Protein AF-A0A2V6NRK5-F1 (afdb_monomer_lite)

Structure (mmCIF, N/CA/C/O backbone):
data_AF-A0A2V6NRK5-F1
#
_entry.id   AF-A0A2V6NRK5-F1
#
loop_
_atom_site.group_PDB
_atom_site.id
_atom_site.type_symbol
_atom_site.label_atom_id
_atom_site.label_alt_id
_atom_site.label_comp_id
_atom_site.label_asym_id
_atom_site.label_entity_id
_atom_site.label_seq_id
_atom_site.pdbx_PDB_ins_code
_atom_site.Cartn_x
_atom_site.Cartn_y
_atom_site.Cartn_z
_atom_site.occupancy
_atom_site.B_iso_or_equiv
_atom_site.auth_seq_id
_atom_site.auth_comp_id
_atom_site.auth_asym_id
_atom_site.auth_atom_id
_atom_site.pdbx_PDB_model_num
ATOM 1 N N . MET A 1 1 ? 43.661 -23.996 -42.178 1.00 31.23 1 MET A N 1
ATOM 2 C CA . MET A 1 1 ? 44.218 -25.185 -42.862 1.00 31.23 1 MET A CA 1
ATOM 3 C C . MET A 1 1 ? 45.311 -25.772 -41.985 1.00 31.23 1 MET A C 1
ATOM 5 O O . MET A 1 1 ? 46.039 -24.956 -41.432 1.00 31.23 1 MET A O 1
ATOM 9 N N . PRO A 1 2 ? 45.506 -27.101 -41.927 1.00 57.94 2 PRO A N 1
ATOM 10 C CA . PRO A 1 2 ? 44.581 -28.230 -42.164 1.00 57.94 2 PRO A CA 1
ATOM 11 C C . PRO A 1 2 ? 44.465 -29.109 -40.881 1.00 57.94 2 PRO A C 1
ATOM 13 O O . PRO A 1 2 ? 45.138 -28.826 -39.904 1.00 57.94 2 PRO A O 1
ATOM 16 N N . GLY A 1 3 ? 43.653 -30.158 -40.720 1.00 27.33 3 GLY A N 1
ATOM 17 C CA . GLY A 1 3 ? 42.686 -30.913 -41.528 1.00 27.33 3 GLY A CA 1
ATOM 18 C C . GLY A 1 3 ? 41.887 -31.821 -40.554 1.00 27.33 3 GLY A C 1
ATOM 19 O O . GLY A 1 3 ? 42.391 -32.183 -39.500 1.00 27.33 3 GLY A O 1
ATOM 20 N N . SER A 1 4 ? 40.568 -31.974 -40.711 1.00 32.38 4 SER A N 1
ATOM 21 C CA . SER A 1 4 ? 39.903 -33.102 -41.397 1.00 32.38 4 SER A CA 1
ATOM 22 C C . SER A 1 4 ? 40.111 -34.483 -40.744 1.00 32.38 4 SER A C 1
ATOM 24 O O . SER A 1 4 ? 41.205 -35.017 -40.853 1.00 32.38 4 SER A O 1
ATOM 26 N N . ILE A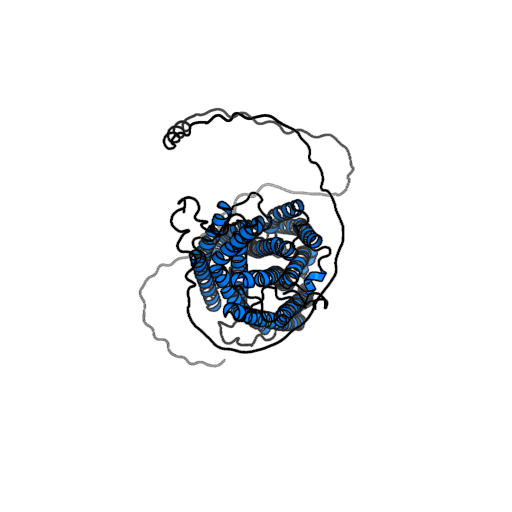 1 5 ? 39.039 -35.086 -40.188 1.00 33.41 5 ILE A N 1
ATOM 27 C CA . ILE A 1 5 ? 38.450 -36.402 -40.568 1.00 33.41 5 ILE A CA 1
ATOM 28 C C . ILE A 1 5 ? 37.188 -36.701 -39.699 1.00 33.41 5 ILE A C 1
ATOM 30 O O . ILE A 1 5 ? 37.197 -36.565 -38.481 1.00 33.41 5 ILE A O 1
ATOM 34 N N . LYS A 1 6 ? 36.084 -37.064 -40.374 1.00 31.11 6 LYS A N 1
ATOM 35 C CA . LYS A 1 6 ? 34.734 -37.518 -39.915 1.00 31.11 6 LYS A CA 1
ATOM 36 C C . LYS A 1 6 ? 34.751 -39.029 -39.548 1.00 31.11 6 LYS A C 1
ATOM 38 O O . LYS A 1 6 ? 35.717 -39.660 -39.970 1.00 31.11 6 LYS A O 1
ATOM 43 N N . PRO A 1 7 ? 33.742 -39.680 -38.893 1.00 42.72 7 PRO A N 1
ATOM 44 C CA . PRO A 1 7 ? 32.304 -39.756 -39.282 1.00 42.72 7 PRO A CA 1
ATOM 45 C C . PRO A 1 7 ? 31.340 -39.858 -38.054 1.00 42.72 7 PRO A C 1
ATOM 47 O O . PRO A 1 7 ? 31.789 -39.681 -36.938 1.00 42.72 7 PRO A O 1
ATOM 50 N N . ARG A 1 8 ? 30.009 -40.057 -38.071 1.00 26.98 8 ARG A N 1
ATOM 51 C CA . ARG A 1 8 ? 29.086 -40.907 -38.849 1.00 26.98 8 ARG A CA 1
ATOM 52 C C . ARG A 1 8 ? 27.652 -40.508 -38.410 1.00 26.98 8 ARG A C 1
ATOM 54 O O . ARG A 1 8 ? 27.391 -40.476 -37.215 1.00 26.98 8 ARG A O 1
ATOM 61 N N . VAL A 1 9 ? 26.724 -40.234 -39.332 1.00 28.19 9 VAL A N 1
ATOM 62 C CA . VAL A 1 9 ? 25.272 -40.184 -39.042 1.00 28.19 9 VAL A CA 1
ATOM 63 C C . VAL A 1 9 ? 24.589 -41.138 -40.013 1.00 28.19 9 VAL A C 1
ATOM 65 O O . VAL A 1 9 ? 24.816 -41.057 -41.223 1.00 28.19 9 VAL A O 1
ATOM 68 N N . SER A 1 10 ? 23.823 -42.083 -39.471 1.00 30.00 10 SER A N 1
ATOM 69 C CA . SER A 1 10 ? 23.062 -43.079 -40.216 1.00 30.00 10 SER A CA 1
ATOM 70 C C . SER A 1 10 ? 21.798 -42.476 -40.832 1.00 30.00 10 SER A C 1
ATOM 72 O O . SER A 1 10 ? 21.128 -41.617 -40.262 1.00 30.00 10 SER A O 1
ATOM 74 N N . ARG A 1 11 ? 21.505 -42.957 -42.041 1.00 27.41 11 ARG A N 1
ATOM 75 C CA . ARG A 1 11 ? 20.274 -42.760 -42.808 1.00 27.41 11 ARG A CA 1
ATOM 76 C C . ARG A 1 11 ? 19.191 -43.733 -42.336 1.00 27.41 11 ARG A C 1
ATOM 78 O O . ARG A 1 11 ? 19.517 -44.888 -42.089 1.00 27.41 11 ARG A O 1
ATOM 85 N N . ALA A 1 12 ? 17.937 -43.290 -42.386 1.00 26.20 12 ALA A N 1
ATOM 86 C CA . ALA A 1 12 ? 16.771 -44.026 -42.908 1.00 26.20 12 ALA A CA 1
ATOM 87 C C . ALA A 1 12 ? 15.581 -43.037 -42.938 1.00 26.20 12 ALA A C 1
ATOM 89 O O . ALA A 1 12 ? 15.106 -42.617 -41.891 1.00 26.20 12 ALA A O 1
ATOM 90 N N . SER A 1 13 ? 15.331 -42.358 -44.068 1.00 28.84 13 SER A N 1
ATOM 91 C CA . SER A 1 13 ? 14.391 -42.735 -45.157 1.00 28.84 13 SER A CA 1
ATOM 92 C C . SER A 1 13 ? 12.924 -42.456 -44.785 1.00 28.84 13 SER A C 1
ATOM 94 O O . SER A 1 13 ? 12.374 -43.114 -43.915 1.00 28.84 13 SER A O 1
ATOM 96 N N . GLN A 1 14 ? 12.336 -41.353 -45.263 1.00 28.12 14 GLN A N 1
ATOM 97 C CA . GLN A 1 14 ? 11.731 -41.147 -46.600 1.00 28.12 14 GLN A CA 1
ATOM 98 C C . GLN A 1 14 ? 10.305 -41.705 -46.719 1.00 28.12 14 GLN A C 1
ATOM 100 O O . GLN A 1 14 ? 10.118 -42.912 -46.702 1.00 28.12 14 GLN A O 1
ATOM 105 N N . LEU A 1 15 ? 9.352 -40.801 -46.972 1.00 26.12 15 LEU A N 1
ATOM 106 C CA . LEU A 1 15 ? 8.213 -40.942 -47.895 1.00 26.12 15 LEU A CA 1
ATOM 107 C C . LEU A 1 15 ? 7.764 -39.503 -48.252 1.00 26.12 15 LEU A C 1
ATOM 109 O O . LEU A 1 15 ? 7.456 -38.729 -47.354 1.00 26.12 15 LEU A O 1
ATOM 113 N N . ILE A 1 16 ? 8.142 -38.989 -49.435 1.00 29.14 16 ILE A N 1
ATOM 114 C CA . ILE A 1 16 ? 7.292 -38.773 -50.637 1.00 29.14 16 ILE A CA 1
ATOM 115 C C . ILE A 1 16 ? 6.112 -37.811 -50.339 1.00 29.14 16 ILE A C 1
ATOM 117 O O . ILE A 1 16 ? 5.325 -38.078 -49.451 1.00 29.14 16 ILE A O 1
ATOM 121 N N . GLY A 1 17 ? 5.897 -36.682 -51.024 1.00 25.00 17 GLY A N 1
ATOM 122 C CA . GLY A 1 17 ? 6.312 -36.309 -52.371 1.00 25.00 17 GLY A CA 1
ATOM 123 C C . GLY A 1 17 ? 6.148 -34.815 -52.697 1.00 25.00 17 GLY A C 1
ATOM 124 O O . GLY A 1 17 ? 5.725 -33.993 -51.891 1.00 25.00 17 GLY A O 1
ATOM 125 N N . ARG A 1 18 ? 6.601 -34.510 -53.913 1.00 27.39 18 ARG A N 1
ATOM 126 C CA . ARG A 1 18 ? 6.874 -33.211 -54.538 1.00 27.39 18 ARG A CA 1
ATOM 127 C C . ARG A 1 18 ? 5.608 -32.403 -54.852 1.00 27.39 18 ARG A C 1
ATOM 129 O O . ARG A 1 18 ? 4.623 -32.990 -55.276 1.00 27.39 18 ARG A O 1
ATOM 136 N N . CYS A 1 19 ? 5.726 -31.072 -54.868 1.00 23.52 19 CYS A N 1
ATOM 137 C CA . CYS A 1 19 ? 5.477 -30.304 -56.096 1.00 23.52 19 CYS A CA 1
ATOM 138 C C . CYS A 1 19 ? 6.089 -28.893 -56.033 1.00 23.52 19 CYS A C 1
ATOM 140 O O . CYS A 1 19 ? 6.053 -28.201 -55.022 1.00 23.52 19 CYS A O 1
ATOM 142 N N . SER A 1 20 ? 6.702 -28.522 -57.146 1.00 28.88 20 SER A N 1
ATOM 143 C CA . SER A 1 20 ? 7.526 -27.352 -57.439 1.00 28.88 20 SER A CA 1
ATOM 144 C C . SER A 1 20 ? 6.731 -26.237 -58.131 1.00 28.88 20 SER A C 1
ATOM 146 O O . SER A 1 20 ? 5.994 -26.556 -59.056 1.00 28.88 20 SER A O 1
ATOM 148 N N . LEU A 1 21 ? 6.941 -24.967 -57.746 1.00 29.22 21 LEU A N 1
ATOM 149 C CA . LEU A 1 21 ? 7.318 -23.784 -58.568 1.00 29.22 21 LEU A CA 1
ATOM 150 C C . LEU A 1 21 ? 6.922 -22.438 -57.890 1.00 29.22 21 LEU A C 1
ATOM 152 O O . LEU A 1 21 ? 6.084 -22.436 -56.991 1.00 29.22 21 LEU A O 1
ATOM 156 N N . PRO A 1 22 ? 7.570 -21.304 -58.251 1.00 37.50 22 PRO A N 1
ATOM 157 C CA . PRO A 1 22 ? 7.859 -20.201 -57.335 1.00 37.50 22 PRO A CA 1
ATOM 158 C C . PRO A 1 22 ? 7.176 -18.853 -57.662 1.00 37.50 22 PRO A C 1
ATOM 160 O O . PRO A 1 22 ? 6.775 -18.580 -58.786 1.00 37.50 22 PRO A O 1
ATOM 163 N N . CYS A 1 23 ? 7.171 -17.976 -56.651 1.00 28.81 23 CYS A N 1
ATOM 164 C CA . CYS A 1 23 ? 7.495 -16.543 -56.719 1.00 28.81 23 CYS A CA 1
ATOM 165 C C . CYS A 1 23 ? 6.927 -15.711 -57.893 1.00 28.81 23 CYS A C 1
ATOM 167 O O . CYS A 1 23 ? 7.626 -15.448 -58.863 1.00 28.81 23 CYS A O 1
ATOM 169 N N . ALA A 1 24 ? 5.709 -15.185 -57.737 1.00 27.73 24 ALA A N 1
ATOM 170 C CA . ALA A 1 24 ? 5.276 -13.897 -58.295 1.00 27.73 24 ALA A CA 1
ATOM 171 C C . ALA A 1 24 ? 3.853 -13.600 -57.805 1.00 27.73 24 ALA A C 1
ATOM 173 O O . ALA A 1 24 ? 2.936 -14.227 -58.299 1.00 27.73 24 ALA A O 1
ATOM 174 N N . ILE A 1 25 ? 3.675 -12.692 -56.836 1.00 30.86 25 ILE A N 1
ATOM 175 C CA . ILE A 1 25 ? 2.478 -11.852 -56.579 1.00 30.86 25 ILE A CA 1
ATOM 176 C C . ILE A 1 25 ? 2.840 -10.982 -55.364 1.00 30.86 25 ILE A C 1
ATOM 178 O O . ILE A 1 25 ? 2.581 -11.352 -54.230 1.00 30.86 25 ILE A O 1
ATOM 182 N N . TRP A 1 26 ? 3.519 -9.850 -55.591 1.00 27.77 26 TRP A N 1
ATOM 183 C CA . TRP A 1 26 ? 3.317 -8.611 -54.810 1.00 27.77 26 TRP A CA 1
ATOM 184 C C . TRP A 1 26 ? 4.058 -7.408 -55.419 1.00 27.77 26 TRP A C 1
ATOM 186 O O . TRP A 1 26 ? 4.775 -6.660 -54.757 1.00 27.77 26 TRP A O 1
ATOM 196 N N . ARG A 1 27 ? 3.915 -7.210 -56.735 1.00 30.72 27 ARG A N 1
ATOM 197 C CA . ARG A 1 27 ? 4.447 -6.018 -57.412 1.00 30.72 27 ARG A CA 1
ATOM 198 C C . ARG A 1 27 ? 3.562 -5.588 -58.578 1.00 30.72 27 ARG A C 1
ATOM 200 O O . ARG A 1 27 ? 3.999 -5.565 -59.718 1.00 30.72 27 ARG A O 1
ATOM 207 N N . GLN A 1 28 ? 2.300 -5.248 -58.304 1.00 28.28 28 GLN A N 1
ATOM 208 C CA . GLN A 1 28 ? 1.442 -4.624 -59.320 1.00 28.28 28 GLN A CA 1
ATOM 209 C C . GLN A 1 28 ? 0.230 -3.889 -58.725 1.00 28.28 28 GLN A C 1
ATOM 211 O O . GLN A 1 28 ? -0.918 -4.268 -58.924 1.00 28.28 28 GLN A O 1
ATOM 216 N N . ARG A 1 29 ? 0.466 -2.790 -57.998 1.00 30.67 29 ARG A N 1
ATOM 217 C CA . ARG A 1 29 ? -0.578 -1.771 -57.777 1.00 30.67 29 ARG A CA 1
ATOM 218 C C . ARG A 1 29 ? 0.014 -0.400 -57.443 1.00 30.67 29 ARG A C 1
ATOM 220 O O . ARG A 1 29 ? -0.170 0.098 -56.347 1.00 30.67 29 ARG A O 1
ATOM 227 N N . ASN A 1 30 ? 0.784 0.173 -58.371 1.00 31.39 30 ASN A N 1
ATOM 228 C CA . ASN A 1 30 ? 1.004 1.628 -58.461 1.00 31.39 30 ASN A CA 1
ATOM 229 C C . ASN A 1 30 ? 1.803 1.991 -59.722 1.00 31.39 30 ASN A C 1
ATOM 231 O O . ASN A 1 30 ? 2.984 2.311 -59.668 1.00 31.39 30 ASN A O 1
ATOM 235 N N . ARG A 1 31 ? 1.147 1.929 -60.884 1.00 27.27 31 ARG A N 1
ATOM 236 C CA . ARG A 1 31 ? 1.554 2.648 -62.102 1.00 27.27 31 ARG A CA 1
ATOM 237 C C . ARG A 1 31 ? 0.317 2.881 -62.959 1.00 27.27 31 ARG A C 1
ATOM 239 O O . ARG A 1 31 ? -0.084 1.988 -63.693 1.00 27.27 31 ARG A O 1
ATOM 246 N N . ARG A 1 32 ? -0.287 4.062 -62.826 1.00 27.70 32 ARG A N 1
ATOM 247 C CA . ARG A 1 32 ? -1.024 4.797 -63.871 1.00 27.70 32 ARG A CA 1
ATOM 248 C C . ARG A 1 32 ? -1.595 6.069 -63.248 1.00 27.70 32 ARG A C 1
ATOM 250 O O . ARG A 1 32 ? -2.672 6.043 -62.666 1.00 27.70 32 ARG A O 1
ATOM 257 N N . ARG A 1 33 ? -0.835 7.156 -63.365 1.00 28.03 33 ARG A N 1
ATOM 258 C CA . ARG A 1 33 ? -1.291 8.494 -63.781 1.00 28.03 33 ARG A CA 1
ATOM 259 C C . ARG A 1 33 ? -0.096 9.435 -63.676 1.00 28.03 33 ARG A C 1
ATOM 261 O O . ARG A 1 33 ? 0.261 9.909 -62.607 1.00 28.03 33 ARG A O 1
ATOM 268 N N . GLN A 1 34 ? 0.547 9.629 -64.815 1.00 27.27 34 GLN A N 1
ATOM 269 C CA . GLN A 1 34 ? 1.487 10.705 -65.074 1.00 27.27 34 GLN A CA 1
ATOM 270 C C . GLN A 1 34 ? 1.028 11.368 -66.380 1.00 27.27 34 GLN A C 1
ATOM 272 O O . GLN A 1 34 ? 0.428 10.674 -67.203 1.00 27.27 34 GLN A O 1
ATOM 277 N N . ILE A 1 35 ? 1.405 12.645 -66.552 1.00 30.22 35 ILE A N 1
ATOM 278 C CA . ILE A 1 35 ? 1.297 13.505 -67.755 1.00 30.22 35 ILE A CA 1
ATOM 279 C C . ILE A 1 35 ? -0.028 14.299 -67.765 1.00 30.22 35 ILE A C 1
ATOM 281 O O . ILE A 1 35 ? -1.088 13.692 -67.717 1.00 30.22 35 ILE A O 1
ATOM 285 N N . GLN A 1 36 ? -0.088 15.636 -67.691 1.00 26.33 36 GLN A N 1
ATOM 286 C CA . GLN A 1 36 ? 0.641 16.791 -68.280 1.00 26.33 36 GLN A CA 1
ATOM 287 C C . GLN A 1 36 ? 0.691 17.945 -67.226 1.00 26.33 36 GLN A C 1
ATOM 289 O O . GLN A 1 36 ? -0.117 17.918 -66.309 1.00 26.33 36 GLN A O 1
ATOM 294 N N . SER A 1 37 ? 1.508 19.011 -67.220 1.00 27.36 37 SER A N 1
ATOM 295 C CA . SER A 1 37 ? 2.529 19.595 -68.109 1.00 27.36 37 SER A CA 1
ATOM 296 C C . SER A 1 37 ? 3.209 20.805 -67.408 1.00 27.36 37 SER A C 1
ATOM 298 O O . SER A 1 37 ? 2.512 21.597 -66.790 1.00 27.36 37 SER A O 1
ATOM 300 N N . LYS A 1 38 ? 4.538 20.945 -67.587 1.00 29.36 38 LYS A N 1
ATOM 301 C CA . LYS A 1 38 ? 5.376 22.170 -67.775 1.00 29.36 38 LYS A CA 1
ATOM 302 C C . LYS A 1 38 ? 5.344 23.373 -66.773 1.00 29.36 38 LYS A C 1
ATOM 304 O O . LYS A 1 38 ? 4.401 24.145 -66.777 1.00 29.36 38 LYS A O 1
ATOM 309 N N . LEU A 1 39 ? 6.454 23.512 -66.007 1.00 28.89 39 LEU A N 1
ATOM 310 C CA . LEU A 1 39 ? 7.398 24.657 -65.744 1.00 28.89 39 LEU A CA 1
ATOM 311 C C . LEU A 1 39 ? 6.973 26.154 -65.952 1.00 28.89 39 LEU A C 1
ATOM 313 O O . LEU A 1 39 ? 6.170 26.399 -66.843 1.00 28.89 39 LEU A O 1
ATOM 317 N N . PRO A 1 40 ? 7.720 27.183 -65.436 1.00 48.12 40 PRO A N 1
ATOM 318 C CA . PRO A 1 40 ? 8.401 27.393 -64.124 1.00 48.12 40 PRO A CA 1
ATOM 319 C C . PRO A 1 40 ? 8.473 28.894 -63.634 1.00 48.12 40 PRO A C 1
ATOM 321 O O . PRO A 1 40 ? 7.930 29.775 -64.286 1.00 48.12 40 PRO A O 1
ATOM 324 N N . LEU A 1 41 ? 9.264 29.173 -62.564 1.00 30.02 41 LEU A N 1
ATOM 325 C CA . LEU A 1 41 ? 9.828 30.489 -62.107 1.00 30.02 41 LEU A CA 1
ATOM 326 C C . LEU A 1 41 ? 8.813 31.471 -61.445 1.00 30.02 41 LEU A C 1
ATOM 328 O O . LEU A 1 41 ? 7.648 31.458 -61.790 1.00 30.02 41 LEU A O 1
ATOM 332 N N . GLN A 1 42 ? 9.094 32.374 -60.488 1.00 26.72 42 GLN A N 1
ATOM 333 C CA . GLN A 1 42 ? 10.278 32.857 -59.763 1.00 26.72 42 GLN A CA 1
ATOM 334 C C . GLN A 1 42 ? 9.810 33.756 -58.577 1.00 26.72 42 GLN A C 1
ATOM 336 O O . GLN A 1 42 ? 8.791 34.424 -58.675 1.00 26.72 42 GLN A O 1
ATOM 341 N N . HIS A 1 43 ? 10.642 33.842 -57.530 1.00 28.58 43 HIS A N 1
ATOM 342 C CA . HIS A 1 43 ? 10.943 35.007 -56.664 1.00 28.58 43 HIS A CA 1
ATOM 343 C C . HIS A 1 43 ? 9.952 35.734 -55.707 1.00 28.58 43 HIS A C 1
ATOM 345 O O . HIS A 1 43 ? 8.854 36.140 -56.050 1.00 28.58 43 HIS A O 1
ATOM 351 N N . ARG A 1 44 ? 10.575 36.102 -54.560 1.00 26.55 44 ARG A N 1
ATOM 352 C CA . ARG A 1 44 ? 10.382 37.245 -53.621 1.00 26.55 44 ARG A CA 1
ATOM 353 C C . ARG A 1 44 ? 9.244 37.137 -52.588 1.00 26.55 44 ARG A C 1
ATOM 355 O O . ARG A 1 44 ? 8.085 37.047 -52.936 1.00 26.55 44 ARG A O 1
ATOM 362 N N . ARG A 1 45 ? 9.538 36.971 -51.286 1.00 27.38 45 ARG A N 1
ATOM 363 C CA . ARG A 1 45 ? 10.072 37.909 -50.253 1.00 27.38 45 ARG A CA 1
ATOM 364 C C . ARG A 1 45 ? 9.116 39.057 -49.866 1.00 27.38 45 ARG A C 1
ATOM 366 O O . ARG A 1 45 ? 8.712 39.819 -50.727 1.00 27.38 45 ARG A O 1
ATOM 373 N N . LEU A 1 46 ? 9.013 39.235 -48.534 1.00 27.92 46 LEU A N 1
ATOM 374 C CA . LEU A 1 46 ? 8.570 40.397 -47.723 1.00 27.92 46 LEU A CA 1
ATOM 375 C C . LEU A 1 46 ? 7.088 40.380 -47.303 1.00 27.92 46 LEU A C 1
ATOM 377 O O . LEU A 1 46 ? 6.188 40.366 -48.125 1.00 27.92 46 LEU A O 1
ATOM 381 N N . ARG A 1 47 ? 6.826 40.116 -46.012 1.00 27.75 47 ARG A N 1
ATOM 382 C CA . ARG A 1 47 ? 6.649 41.095 -44.907 1.00 27.75 47 ARG A CA 1
ATOM 383 C C . ARG A 1 47 ? 5.415 41.982 -45.107 1.00 27.75 47 ARG A C 1
ATOM 385 O O . ARG A 1 47 ? 5.461 42.882 -45.926 1.00 27.75 47 ARG A O 1
ATOM 392 N N . HIS A 1 48 ? 4.392 41.799 -44.270 1.00 28.12 48 HIS A N 1
ATOM 393 C CA . HIS A 1 48 ? 3.953 42.782 -43.266 1.00 28.12 48 HIS A CA 1
ATOM 394 C C . HIS A 1 48 ? 2.612 42.365 -42.641 1.00 28.12 48 HIS A C 1
ATOM 396 O O . HIS A 1 48 ? 1.612 42.191 -43.324 1.00 28.12 48 HIS A O 1
ATOM 402 N N . HIS A 1 49 ? 2.593 42.255 -41.312 1.00 32.19 49 HIS A N 1
ATOM 403 C CA . HIS A 1 49 ? 1.389 42.515 -40.517 1.00 32.19 49 HIS A CA 1
ATOM 404 C C . HIS A 1 49 ? 1.162 44.036 -40.477 1.00 32.19 49 HIS A C 1
ATOM 406 O O . HIS A 1 49 ? 2.149 44.780 -40.446 1.00 32.19 49 HIS A O 1
ATOM 412 N N . PRO A 1 50 ? -0.099 44.503 -40.393 1.00 39.12 50 PRO A N 1
ATOM 413 C CA . PRO A 1 50 ? -0.554 44.978 -39.082 1.00 39.12 50 PRO A CA 1
ATOM 414 C C . PRO A 1 50 ? -2.045 44.730 -38.746 1.00 39.12 50 PRO A C 1
ATOM 416 O O . PRO A 1 50 ? -2.945 44.904 -39.551 1.00 39.12 50 PRO A O 1
ATOM 419 N N . ARG A 1 51 ? -2.246 44.324 -37.485 1.00 28.67 51 ARG A N 1
ATOM 420 C CA . ARG A 1 51 ? -3.209 44.785 -36.458 1.00 28.67 51 ARG A CA 1
ATOM 421 C C . ARG A 1 51 ? -4.613 45.340 -36.810 1.00 28.67 51 ARG A C 1
ATOM 423 O O . ARG A 1 51 ? -4.719 46.393 -37.418 1.00 28.67 51 ARG A O 1
ATOM 430 N N . ARG A 1 52 ? -5.571 44.804 -36.012 1.00 29.08 52 ARG A N 1
ATOM 431 C CA . ARG A 1 52 ? -6.778 45.420 -35.377 1.00 29.08 52 ARG A CA 1
ATOM 432 C C . ARG A 1 52 ? -7.967 45.618 -36.346 1.00 29.08 52 ARG A C 1
ATOM 434 O O . ARG A 1 52 ? -7.770 46.145 -37.418 1.00 29.08 52 ARG A O 1
ATOM 441 N N . GLN A 1 53 ? -9.213 45.201 -36.076 1.00 27.95 53 GLN A N 1
ATOM 442 C CA . GLN A 1 53 ? -10.072 45.539 -34.933 1.00 27.95 53 GLN A CA 1
ATOM 443 C C . GLN A 1 53 ? -11.384 44.696 -34.904 1.00 27.95 53 GLN A C 1
ATOM 445 O O . GLN A 1 53 ? -11.809 44.142 -35.908 1.00 27.95 53 GLN A O 1
ATOM 450 N N . PHE A 1 54 ? -11.992 44.649 -33.715 1.00 30.42 54 PHE A N 1
ATOM 451 C CA . PHE A 1 54 ? -13.304 44.157 -33.257 1.00 30.42 54 PHE A CA 1
ATOM 452 C C . PHE A 1 54 ? -14.490 43.998 -34.240 1.00 30.42 54 PHE A C 1
ATOM 454 O O . PHE A 1 54 ? -14.832 44.943 -34.935 1.00 30.42 54 PHE A O 1
ATOM 461 N N . HIS A 1 55 ? -15.252 42.895 -34.098 1.00 32.97 55 HIS A N 1
ATOM 462 C CA . HIS A 1 55 ? -16.722 42.901 -33.921 1.00 32.97 55 HIS A CA 1
ATOM 463 C C . HIS A 1 55 ? -17.251 41.569 -33.320 1.00 32.97 55 HIS A C 1
ATOM 465 O O . HIS A 1 55 ? -16.562 40.556 -33.286 1.00 32.97 55 HIS A O 1
ATOM 471 N N . ARG A 1 56 ? -18.456 41.655 -32.744 1.00 31.08 56 ARG A N 1
ATOM 472 C CA . ARG A 1 56 ? -19.161 40.801 -31.756 1.00 31.08 56 ARG A CA 1
ATOM 473 C C . ARG A 1 56 ? -19.647 39.407 -32.253 1.00 31.08 56 ARG A C 1
ATOM 475 O O . ARG A 1 56 ? -19.571 39.135 -33.444 1.00 31.08 56 ARG A O 1
ATOM 482 N N . PRO A 1 57 ? -20.159 38.529 -31.349 1.00 35.81 57 PRO A N 1
ATOM 483 C CA . PRO A 1 57 ? -20.311 37.086 -31.571 1.00 35.81 57 PRO A CA 1
ATOM 484 C C . PRO A 1 57 ? -21.629 36.696 -32.263 1.00 35.81 57 PRO A C 1
ATOM 486 O O . PRO A 1 57 ? -22.684 37.259 -31.972 1.00 35.81 57 PRO A O 1
ATOM 489 N N . LEU A 1 58 ? -21.582 35.669 -33.115 1.00 32.75 58 LEU A N 1
ATOM 490 C CA . LEU A 1 58 ? -22.758 35.034 -33.718 1.00 32.75 58 LEU A CA 1
ATOM 491 C C . LEU A 1 58 ? -23.227 33.835 -32.872 1.00 32.75 58 LEU A C 1
ATOM 493 O O . LEU A 1 58 ? -22.438 32.967 -32.501 1.00 32.75 58 LEU A O 1
ATOM 497 N N . ARG A 1 59 ? -24.530 33.817 -32.563 1.00 34.22 59 ARG A N 1
ATOM 498 C CA . ARG A 1 59 ? -25.273 32.713 -31.928 1.00 34.22 59 ARG A CA 1
ATOM 499 C C . ARG A 1 59 ? -25.348 31.480 -32.853 1.00 34.22 59 ARG A C 1
ATOM 501 O O . ARG A 1 59 ? -25.367 31.656 -34.070 1.00 34.22 59 ARG A O 1
ATOM 508 N N . PRO A 1 60 ? -25.467 30.254 -32.307 1.00 40.19 60 PRO A N 1
ATOM 509 C CA . PRO A 1 60 ? -25.645 29.041 -33.104 1.00 40.19 60 PRO A CA 1
ATOM 510 C C . PRO A 1 60 ? -27.101 28.883 -33.598 1.00 40.19 60 PRO A C 1
ATOM 512 O O . PRO A 1 60 ? -28.024 29.349 -32.922 1.00 40.19 60 PRO A O 1
ATOM 515 N N . PRO A 1 61 ? -27.340 28.211 -34.742 1.00 38.16 61 PRO A N 1
ATOM 516 C CA . PRO A 1 61 ? -28.686 27.954 -35.248 1.00 38.16 61 PRO A CA 1
ATOM 517 C C . PRO A 1 61 ? -29.356 26.746 -34.566 1.00 38.16 61 PRO A C 1
ATOM 519 O O . PRO A 1 61 ? -28.708 25.768 -34.193 1.00 38.16 61 PRO A O 1
ATOM 522 N N . ALA A 1 62 ? -30.681 26.837 -34.421 1.00 33.56 62 ALA A N 1
ATOM 523 C CA . ALA A 1 62 ? -31.582 25.819 -33.877 1.00 33.56 62 ALA A CA 1
ATOM 524 C C . ALA A 1 62 ? -31.863 24.667 -34.880 1.00 33.56 62 ALA A C 1
ATOM 526 O O . ALA A 1 62 ? -31.680 24.852 -36.085 1.00 33.56 62 ALA A O 1
ATOM 527 N N . PRO A 1 63 ? -32.306 23.478 -34.414 1.00 39.88 63 PRO A N 1
ATOM 528 C CA . PRO A 1 63 ? -32.282 22.248 -35.205 1.00 39.88 63 PRO A CA 1
ATOM 529 C C . PRO A 1 63 ? -33.529 22.024 -36.078 1.00 39.88 63 PRO A C 1
ATOM 531 O O . PRO A 1 63 ? -34.655 22.371 -35.717 1.00 39.88 63 PRO A O 1
ATOM 534 N N . ALA A 1 64 ? -33.308 21.365 -37.218 1.00 29.42 64 ALA A N 1
ATOM 535 C CA . ALA A 1 64 ? -34.318 20.972 -38.195 1.00 29.42 64 ALA A CA 1
ATOM 536 C C . ALA A 1 64 ? -35.172 19.765 -37.746 1.00 29.42 64 ALA A C 1
ATOM 538 O O . ALA A 1 64 ? -34.689 18.814 -37.128 1.00 29.42 64 ALA A O 1
ATOM 539 N N . ARG A 1 65 ? -36.460 19.822 -38.110 1.00 29.08 65 ARG A N 1
ATOM 540 C CA . ARG A 1 65 ? -37.527 18.834 -37.874 1.00 29.08 65 ARG A CA 1
ATOM 541 C C . ARG A 1 65 ? -37.240 17.477 -38.545 1.00 29.08 65 ARG A C 1
ATOM 543 O O . ARG A 1 65 ? -36.872 17.434 -39.714 1.00 29.08 65 ARG A O 1
ATOM 550 N N . ARG A 1 66 ? -37.510 16.369 -37.838 1.00 29.27 66 ARG A N 1
ATOM 551 C CA . ARG A 1 66 ? -37.631 15.000 -38.393 1.00 29.27 66 ARG A CA 1
ATOM 552 C C . ARG A 1 66 ? -39.112 14.607 -38.555 1.00 29.27 66 ARG A C 1
ATOM 554 O O . ARG A 1 66 ? -39.903 14.997 -37.697 1.00 29.27 66 ARG A O 1
ATOM 561 N N . PRO A 1 67 ? -39.491 13.810 -39.575 1.00 40.09 67 PRO A N 1
ATOM 562 C CA . PRO A 1 67 ? -40.844 13.277 -39.712 1.00 40.09 67 PRO A CA 1
ATOM 563 C C . PRO A 1 67 ? -41.036 11.892 -39.050 1.00 40.09 67 PRO A C 1
ATOM 565 O O . PRO A 1 67 ? -40.086 11.157 -38.785 1.00 40.09 67 PRO A O 1
ATOM 568 N N . ASN A 1 68 ? -42.313 11.592 -38.791 1.00 32.19 68 ASN A N 1
ATOM 569 C CA . ASN A 1 68 ? -42.933 10.474 -38.061 1.00 32.19 68 ASN A CA 1
ATOM 570 C C . ASN A 1 68 ? -42.626 9.040 -38.541 1.00 32.19 68 ASN A C 1
ATOM 572 O O . ASN A 1 68 ? -42.637 8.804 -39.747 1.00 32.19 68 ASN A O 1
ATOM 576 N N . ARG A 1 69 ? -42.584 8.069 -37.593 1.00 29.31 69 ARG A N 1
ATOM 577 C CA . ARG A 1 69 ? -43.254 6.729 -37.633 1.00 29.31 69 ARG A CA 1
ATOM 578 C C . ARG A 1 69 ? -43.021 5.898 -36.332 1.00 29.31 69 ARG A C 1
ATOM 580 O O . ARG A 1 69 ? -42.174 6.298 -35.542 1.00 29.31 69 ARG A O 1
ATOM 587 N N . PRO A 1 70 ? -43.791 4.823 -36.023 1.00 36.78 70 PRO A N 1
ATOM 588 C CA . PRO A 1 70 ? -44.961 4.878 -35.141 1.00 36.78 70 PRO A CA 1
ATOM 589 C C . PRO A 1 70 ? -44.871 4.033 -33.847 1.00 36.78 70 PRO A C 1
ATOM 591 O O . PRO A 1 70 ? -44.003 3.183 -33.657 1.00 36.78 70 PRO A O 1
ATOM 594 N N . GLN A 1 71 ? -45.843 4.278 -32.964 1.00 36.47 71 GLN A N 1
ATOM 595 C CA . GLN A 1 71 ? -46.091 3.626 -31.678 1.00 36.47 71 GLN A CA 1
ATOM 596 C C . GLN A 1 71 ? -46.477 2.142 -31.816 1.00 36.47 71 GLN A C 1
ATOM 598 O O . GLN A 1 71 ? -47.542 1.818 -32.326 1.00 36.47 71 GLN A O 1
ATOM 603 N N . SER A 1 72 ? -45.673 1.237 -31.260 1.00 33.41 72 SER A N 1
ATOM 604 C CA . SER A 1 72 ? -46.142 -0.031 -30.677 1.00 33.41 72 SER A CA 1
ATOM 605 C C . SER A 1 72 ? -45.009 -0.637 -29.842 1.00 33.41 72 SER A C 1
ATOM 607 O O . SER A 1 72 ? -43.950 -0.929 -30.381 1.00 33.41 72 SER A O 1
ATOM 609 N N . LYS A 1 73 ? -45.205 -0.722 -28.512 1.00 35.69 73 LYS A N 1
ATOM 610 C CA . LYS A 1 73 ? -44.495 -1.577 -27.513 1.00 35.69 73 LYS A CA 1
ATOM 611 C C . LYS A 1 73 ? -44.639 -1.082 -26.063 1.00 35.69 73 LYS A C 1
ATOM 613 O O . LYS A 1 73 ? -44.361 -1.833 -25.138 1.00 35.69 73 LYS A O 1
ATOM 618 N N . ALA A 1 74 ? -45.175 0.118 -25.826 1.00 34.38 74 ALA A N 1
ATOM 619 C CA . ALA A 1 74 ? -45.343 0.666 -24.469 1.00 34.38 74 ALA A CA 1
ATOM 620 C C . ALA A 1 74 ? -46.621 0.215 -23.717 1.00 34.38 74 ALA A C 1
ATOM 622 O O . ALA A 1 74 ? -46.838 0.629 -22.580 1.00 34.38 74 ALA A O 1
ATOM 623 N N . ARG A 1 75 ? -47.474 -0.633 -24.315 1.00 33.66 75 ARG A N 1
ATOM 624 C CA . ARG A 1 75 ? -48.731 -1.103 -23.692 1.00 33.66 75 ARG A CA 1
ATOM 625 C C . ARG A 1 75 ? -48.651 -2.474 -23.007 1.00 33.66 75 ARG A C 1
ATOM 627 O O . ARG A 1 75 ? -49.559 -2.795 -22.254 1.00 33.66 75 ARG A O 1
ATOM 634 N N . LEU A 1 76 ? -47.569 -3.241 -23.187 1.00 33.28 76 LEU A N 1
ATOM 635 C CA . LEU A 1 76 ? -47.434 -4.574 -22.570 1.00 33.28 76 LEU A CA 1
ATOM 636 C C . LEU A 1 76 ? -46.777 -4.557 -21.175 1.00 33.28 76 LEU A C 1
ATOM 638 O O . LEU A 1 76 ? -47.048 -5.428 -20.358 1.00 33.28 76 LEU A O 1
ATOM 642 N N . LEU A 1 77 ? -45.965 -3.541 -20.861 1.00 33.50 77 LEU A N 1
ATOM 643 C CA . LEU A 1 77 ? -45.217 -3.469 -19.592 1.00 33.50 77 LEU A CA 1
ATOM 644 C C . LEU A 1 77 ? -46.025 -2.922 -18.402 1.00 33.50 77 LEU A C 1
ATOM 646 O O . LEU A 1 77 ? -45.609 -3.083 -17.259 1.00 33.50 77 LEU A O 1
ATOM 650 N N . LYS A 1 78 ? -47.198 -2.319 -18.639 1.00 34.75 78 LYS A N 1
ATOM 651 C CA . LYS A 1 78 ? -48.078 -1.809 -17.569 1.00 34.75 78 LYS A CA 1
ATOM 652 C C . LYS A 1 78 ? -49.067 -2.844 -17.020 1.00 34.75 78 LYS A C 1
ATOM 654 O O . LYS A 1 78 ? -49.639 -2.608 -15.965 1.00 34.75 78 LYS A O 1
ATOM 659 N N . ILE A 1 79 ? -49.249 -3.981 -17.696 1.00 37.00 79 ILE A N 1
ATOM 660 C CA . ILE A 1 79 ? -50.228 -5.013 -17.303 1.00 37.00 79 ILE A CA 1
ATOM 661 C C . ILE A 1 79 ? -49.597 -6.086 -16.393 1.00 37.00 79 ILE A C 1
ATOM 663 O O . ILE A 1 79 ? -50.299 -6.738 -15.629 1.00 37.00 79 ILE A O 1
ATOM 667 N N . VAL A 1 80 ? -48.266 -6.221 -16.392 1.00 35.94 80 VAL A N 1
ATOM 668 C CA . VAL A 1 80 ? -47.551 -7.206 -15.554 1.00 35.94 80 VAL A CA 1
ATOM 669 C C . VAL A 1 80 ? -47.184 -6.645 -14.168 1.00 35.94 80 VAL A C 1
ATOM 671 O O . VAL A 1 80 ? -47.050 -7.400 -13.211 1.00 35.94 80 VAL A O 1
ATOM 674 N N . ALA A 1 81 ? -47.095 -5.320 -14.010 1.00 33.41 81 ALA A N 1
ATOM 675 C CA . ALA A 1 81 ? -46.662 -4.684 -12.760 1.00 33.41 81 ALA A CA 1
ATOM 676 C C . ALA A 1 81 ? -47.764 -4.528 -11.685 1.00 33.41 81 ALA A C 1
ATOM 678 O O . ALA A 1 81 ? -47.466 -4.095 -10.576 1.00 33.41 81 ALA A O 1
ATOM 679 N N . SER A 1 82 ? -49.024 -4.873 -11.975 1.00 34.38 82 SER A N 1
ATOM 680 C CA . SER A 1 82 ? -50.170 -4.630 -11.078 1.00 34.38 82 SER A CA 1
ATOM 681 C C . SER A 1 82 ? -50.701 -5.866 -10.335 1.00 34.38 82 SER A C 1
ATOM 683 O O . SER A 1 82 ? -51.724 -5.766 -9.665 1.00 34.38 82 SER A O 1
ATOM 685 N N . ARG A 1 83 ? -50.034 -7.030 -10.415 1.00 34.44 83 ARG A N 1
ATOM 686 C CA . ARG A 1 83 ? -50.529 -8.295 -9.820 1.00 34.44 83 ARG A CA 1
ATOM 687 C C . ARG A 1 83 ? -49.709 -8.878 -8.656 1.00 34.44 83 ARG A C 1
ATOM 689 O O . ARG A 1 83 ? -49.968 -10.012 -8.277 1.00 34.44 83 ARG A O 1
ATOM 696 N N . LEU A 1 84 ? -48.751 -8.153 -8.066 1.00 33.59 84 LEU A N 1
ATOM 697 C CA . LEU A 1 84 ? -47.821 -8.742 -7.076 1.00 33.59 84 LEU A CA 1
ATOM 698 C C . LEU A 1 84 ? -47.677 -8.020 -5.719 1.00 33.59 84 LEU A C 1
ATOM 700 O O . LEU A 1 84 ? -46.725 -8.302 -4.998 1.00 33.59 84 LEU A O 1
ATOM 704 N N . LEU A 1 85 ? -48.601 -7.144 -5.307 1.00 32.88 85 LEU A N 1
ATOM 705 C CA . LEU A 1 85 ? -48.534 -6.505 -3.978 1.00 32.88 85 LEU A CA 1
ATOM 706 C C . LEU A 1 85 ? -49.908 -6.470 -3.275 1.00 32.88 85 LEU A C 1
ATOM 708 O O . LEU A 1 85 ? -50.869 -6.011 -3.894 1.00 32.88 85 LEU A O 1
ATOM 712 N N . PRO A 1 86 ? -50.028 -6.922 -2.007 1.00 32.72 86 PRO A N 1
ATOM 713 C CA . PRO A 1 86 ? -51.256 -6.788 -1.219 1.00 32.72 86 PRO A CA 1
ATOM 714 C C . PRO A 1 86 ? -51.401 -5.374 -0.606 1.00 32.72 86 PRO A C 1
ATOM 716 O O . PRO A 1 86 ? -50.402 -4.660 -0.476 1.00 32.72 86 PRO A O 1
ATOM 719 N N . PRO A 1 87 ? -52.627 -4.938 -0.241 1.00 34.09 87 PRO A N 1
ATOM 720 C CA . PRO A 1 87 ? -52.925 -3.536 0.055 1.00 34.09 87 PRO A CA 1
ATOM 721 C C . PRO A 1 87 ? -52.619 -3.146 1.511 1.00 34.09 87 PRO A C 1
ATOM 723 O O . PRO A 1 87 ? -52.866 -3.910 2.440 1.00 34.09 87 PRO A O 1
ATOM 726 N N . ILE A 1 88 ? -52.138 -1.914 1.709 1.00 31.42 88 ILE A N 1
ATOM 727 C CA . ILE A 1 88 ? -51.973 -1.268 3.020 1.00 31.42 88 ILE A CA 1
ATOM 728 C C . ILE A 1 88 ? -53.036 -0.164 3.139 1.00 31.42 88 ILE A C 1
ATOM 730 O O . ILE A 1 88 ? -53.106 0.723 2.289 1.00 31.42 88 ILE A O 1
ATOM 734 N N . HIS A 1 89 ? -53.864 -0.229 4.186 1.00 28.28 89 HIS A N 1
ATOM 735 C CA . HIS A 1 89 ? -54.848 0.799 4.545 1.00 28.28 89 HIS A CA 1
ATOM 736 C C . HIS A 1 89 ? -54.169 2.078 5.084 1.00 28.28 89 HIS A C 1
ATOM 738 O O . HIS A 1 89 ? -53.215 1.970 5.857 1.00 28.28 89 HIS A O 1
ATOM 744 N N . PRO A 1 90 ? -54.667 3.287 4.757 1.00 31.47 90 PRO A N 1
ATOM 745 C CA . PRO A 1 90 ? -54.171 4.529 5.341 1.00 31.47 90 PRO A CA 1
ATOM 746 C C . PRO A 1 90 ? -54.884 4.832 6.669 1.00 31.47 90 PRO A C 1
ATOM 748 O O . PRO A 1 90 ? -56.100 5.015 6.699 1.00 31.47 90 PRO A O 1
ATOM 751 N N . ALA A 1 91 ? -54.126 4.916 7.765 1.00 28.78 91 ALA A N 1
ATOM 752 C CA . ALA A 1 91 ? -54.608 5.444 9.039 1.00 28.78 91 ALA A CA 1
ATOM 753 C C . ALA A 1 91 ? -54.326 6.954 9.129 1.00 28.78 91 ALA A C 1
ATOM 755 O O . ALA A 1 91 ? -53.216 7.419 8.866 1.00 28.78 91 ALA A O 1
ATOM 756 N N . GLN A 1 92 ? -55.373 7.699 9.479 1.00 26.52 92 GLN A N 1
ATOM 757 C CA . GLN A 1 92 ? -55.415 9.145 9.678 1.00 26.52 92 GLN A CA 1
ATOM 758 C C . GLN A 1 92 ? -54.464 9.594 10.798 1.00 26.52 92 GLN A C 1
ATOM 760 O O . GLN A 1 92 ? -54.495 9.046 11.897 1.00 26.52 92 GLN A O 1
ATOM 765 N N . TYR A 1 93 ? -53.675 10.640 10.546 1.00 26.38 93 TYR A N 1
ATOM 766 C CA . TYR A 1 93 ? -52.923 11.360 11.576 1.00 26.38 93 TYR A CA 1
ATOM 767 C C . TYR A 1 93 ? -53.605 12.708 11.842 1.00 26.38 93 TYR A C 1
ATOM 769 O O . TYR A 1 93 ? -53.575 13.606 11.001 1.00 26.38 93 TYR A O 1
ATOM 777 N N . GLN A 1 94 ? -54.232 12.836 13.013 1.00 27.45 94 GLN A N 1
ATOM 778 C CA . GLN A 1 94 ? -54.635 14.109 13.612 1.00 27.45 94 GLN A CA 1
ATOM 779 C C . GLN A 1 94 ? -53.480 14.611 14.493 1.00 27.45 94 GLN A C 1
ATOM 781 O O . GLN A 1 94 ? -52.965 13.869 15.327 1.00 27.45 94 GLN A O 1
ATOM 786 N N . GLY A 1 95 ? -53.041 15.853 14.289 1.00 28.44 95 GLY A N 1
ATOM 787 C CA . GLY A 1 95 ? -52.064 16.508 15.165 1.00 28.44 95 GLY A CA 1
ATOM 788 C C . GLY A 1 95 ? -52.710 17.098 16.423 1.00 28.44 95 GLY A C 1
ATOM 789 O O . GLY A 1 95 ? -53.929 17.266 16.468 1.00 28.44 95 GLY A O 1
ATOM 790 N N . PRO A 1 96 ? -51.890 17.505 17.407 1.00 33.12 96 PRO A N 1
ATOM 791 C CA . PRO A 1 96 ? -52.214 18.738 18.118 1.00 33.12 96 PRO A CA 1
ATOM 792 C C . PRO A 1 96 ? -51.003 19.663 18.358 1.00 33.12 96 PRO A C 1
ATOM 794 O O . PRO A 1 96 ? -49.953 19.270 18.855 1.00 33.12 96 PRO A O 1
ATOM 797 N N . SER A 1 97 ? -51.209 20.917 17.956 1.00 27.56 97 SER A N 1
ATOM 798 C CA . SER A 1 97 ? -51.081 22.170 18.718 1.00 27.56 97 SER A CA 1
ATOM 799 C C . SER A 1 97 ? -49.964 22.368 19.760 1.00 27.56 97 SER A C 1
ATOM 801 O O . SER A 1 97 ? -49.846 21.669 20.759 1.00 27.56 97 SER A O 1
ATOM 803 N N . ARG A 1 98 ? -49.241 23.479 19.552 1.00 28.44 98 ARG A N 1
ATOM 804 C CA . ARG A 1 98 ? -48.300 24.174 20.451 1.00 28.44 98 ARG A CA 1
ATOM 805 C C . ARG A 1 98 ? -48.816 24.367 21.886 1.00 28.44 98 ARG A C 1
ATOM 807 O O . ARG A 1 98 ? -49.908 24.899 22.057 1.00 28.44 98 ARG A O 1
ATOM 814 N N . VAL A 1 99 ? -47.928 24.183 22.871 1.00 29.06 99 VAL A N 1
ATOM 815 C CA . VAL A 1 99 ? -47.942 24.915 24.155 1.00 29.06 99 VAL A CA 1
ATOM 816 C C . VAL A 1 99 ? -46.502 25.275 24.562 1.00 29.06 99 VAL A C 1
ATOM 818 O O . VAL A 1 99 ? -45.618 24.424 24.601 1.00 29.06 99 VAL A O 1
ATOM 821 N N . LEU A 1 100 ? -46.277 26.566 24.828 1.00 29.66 100 LEU A N 1
ATOM 822 C CA . LEU A 1 100 ? -45.085 27.165 25.445 1.00 29.66 100 LEU A CA 1
ATOM 823 C C . LEU A 1 100 ? -45.189 27.102 26.982 1.00 29.66 100 LEU A C 1
ATOM 825 O O . LEU A 1 100 ? -46.232 27.492 27.493 1.00 29.66 100 LEU A O 1
ATOM 829 N N . ALA A 1 101 ? -44.104 26.771 27.700 1.00 28.44 101 ALA A N 1
ATOM 830 C CA . ALA A 1 101 ? -43.742 27.322 29.030 1.00 28.44 101 ALA A CA 1
ATOM 831 C C . ALA A 1 101 ? -42.415 26.698 29.535 1.00 28.44 101 ALA A C 1
ATOM 833 O O . ALA A 1 101 ? -42.301 25.485 29.635 1.00 28.44 101 ALA A O 1
ATOM 834 N N . ARG A 1 102 ? -41.330 27.484 29.635 1.00 28.11 102 ARG A N 1
ATOM 835 C CA . ARG A 1 102 ? -40.736 28.083 30.861 1.00 28.11 102 ARG A CA 1
ATOM 836 C C . ARG A 1 102 ? -40.047 27.093 31.828 1.00 28.11 102 ARG A C 1
ATOM 838 O O . ARG A 1 102 ? -40.697 26.383 32.581 1.00 28.11 102 ARG A O 1
ATOM 845 N N . HIS A 1 103 ? -38.712 27.164 31.865 1.00 31.83 103 HIS A N 1
ATOM 846 C CA . HIS A 1 103 ? -37.837 26.630 32.922 1.00 31.83 103 HIS A CA 1
ATOM 847 C C . HIS A 1 103 ? -37.763 27.568 34.145 1.00 31.83 103 HIS A C 1
ATOM 849 O O . HIS A 1 103 ? -37.769 28.787 33.955 1.00 31.83 103 HIS A O 1
ATOM 855 N N . PRO A 1 104 ? -37.529 27.026 35.358 1.00 34.81 104 PRO A N 1
ATOM 856 C CA . PRO A 1 104 ? -36.840 27.740 36.436 1.00 34.81 104 PRO A CA 1
ATOM 857 C C . PRO A 1 104 ? -35.515 27.057 36.892 1.00 34.81 104 PRO A C 1
ATOM 859 O O . PRO A 1 104 ? -35.290 25.887 36.574 1.00 34.81 104 PRO A O 1
ATOM 862 N N . PRO A 1 105 ? -34.613 27.784 37.597 1.00 39.97 105 PRO A N 1
ATOM 863 C CA . PRO A 1 105 ? -33.195 27.429 37.807 1.00 39.97 105 PRO A CA 1
ATOM 864 C C . PRO A 1 105 ? -32.901 26.731 39.163 1.00 39.97 105 PRO A C 1
ATOM 866 O O . PRO A 1 105 ? -33.796 26.636 40.003 1.00 39.97 105 PRO A O 1
ATOM 869 N N . PRO A 1 106 ? -31.655 26.261 39.428 1.00 41.28 106 PRO A N 1
ATOM 870 C CA . PRO A 1 106 ? -31.334 25.492 40.632 1.00 41.28 106 PRO A CA 1
ATOM 871 C C . PRO A 1 106 ? -30.900 26.364 41.825 1.00 41.28 106 PRO A C 1
ATOM 873 O O . PRO A 1 106 ? -30.141 27.326 41.685 1.00 41.28 106 PRO A O 1
ATOM 876 N N . HIS A 1 107 ? -31.321 25.969 43.031 1.00 33.19 107 HIS A N 1
ATOM 877 C CA . HIS A 1 107 ? -30.903 26.570 44.299 1.00 33.19 107 HIS A CA 1
ATOM 878 C C . HIS A 1 107 ? -29.628 25.924 44.873 1.00 33.19 107 HIS A C 1
ATOM 880 O O . HIS A 1 107 ? -29.544 24.718 45.085 1.00 33.19 107 HIS A O 1
ATOM 886 N N . ARG A 1 108 ? -28.660 26.785 45.210 1.00 32.84 108 ARG A N 1
ATOM 887 C CA . ARG A 1 108 ? -27.521 26.559 46.119 1.00 32.84 108 ARG A CA 1
ATOM 888 C C . ARG A 1 108 ? -27.990 26.527 47.582 1.00 32.84 108 ARG A C 1
ATOM 890 O O . ARG A 1 108 ? -28.665 27.466 47.995 1.00 32.84 108 ARG A O 1
ATOM 897 N N . ARG A 1 109 ? -27.463 25.611 48.409 1.00 31.25 109 ARG A N 1
ATOM 898 C CA . ARG A 1 109 ? -27.205 25.862 49.847 1.00 31.25 109 ARG A CA 1
ATOM 899 C C . ARG A 1 109 ? -25.922 25.168 50.331 1.00 31.25 109 ARG A C 1
ATOM 901 O O . ARG A 1 109 ? -25.694 23.996 50.067 1.00 31.25 109 ARG A O 1
ATOM 908 N N . ARG A 1 110 ? -25.096 25.950 51.037 1.00 29.98 110 ARG A N 1
ATOM 909 C CA . ARG A 1 110 ? -23.943 25.576 51.881 1.00 29.98 110 ARG A CA 1
ATOM 910 C C . ARG A 1 110 ? -24.394 25.510 53.351 1.00 29.98 110 ARG A C 1
ATOM 912 O O . ARG A 1 110 ? -25.227 26.335 53.721 1.00 29.98 110 ARG A O 1
ATOM 919 N N . ARG A 1 111 ? -23.737 24.659 54.158 1.00 29.03 111 ARG A N 1
ATOM 920 C CA . ARG A 1 111 ? -23.264 24.808 55.573 1.00 29.03 111 ARG A CA 1
ATOM 921 C C . ARG A 1 111 ? -23.149 23.391 56.177 1.00 29.03 111 ARG A C 1
ATOM 923 O O . ARG A 1 111 ? -24.109 22.645 56.090 1.00 29.03 111 ARG A O 1
ATOM 930 N N . ALA A 1 112 ? -21.958 22.871 56.493 1.00 29.41 112 ALA A N 1
ATOM 931 C CA . ALA A 1 112 ? -21.058 23.157 57.629 1.00 29.41 112 ALA A CA 1
ATOM 932 C C . ALA A 1 112 ? -21.552 22.559 58.965 1.00 29.41 112 ALA A C 1
ATOM 934 O O . ALA A 1 112 ? -22.621 22.940 59.430 1.00 29.41 112 ALA A O 1
ATOM 935 N N . GLY A 1 113 ? -20.738 21.683 59.577 1.00 27.27 113 GLY A N 1
ATOM 936 C CA . GLY A 1 113 ? -20.896 21.222 60.965 1.00 27.27 113 GLY A CA 1
ATOM 937 C C . GLY A 1 113 ? -20.413 19.786 61.225 1.00 27.27 113 GLY A C 1
ATOM 938 O O . GLY A 1 113 ? -21.192 18.852 61.117 1.00 27.27 113 GLY A O 1
ATOM 939 N N . ASN A 1 114 ? -19.138 19.628 61.586 1.00 30.09 114 ASN A N 1
ATOM 940 C CA . ASN A 1 114 ? -18.608 18.534 62.427 1.00 30.09 114 ASN A CA 1
ATOM 941 C C . ASN A 1 114 ? -18.408 19.165 63.836 1.00 30.09 114 ASN A C 1
ATOM 943 O O . ASN A 1 114 ? -18.237 20.393 63.841 1.00 30.09 114 ASN A O 1
ATOM 947 N N . PRO A 1 115 ? -18.371 18.457 64.997 1.00 44.78 115 PRO A N 1
ATOM 948 C CA . PRO A 1 115 ? -17.343 17.431 65.250 1.00 44.78 115 PRO A CA 1
ATOM 949 C C . PRO A 1 115 ? -17.631 16.303 66.298 1.00 44.78 115 PRO A C 1
ATOM 951 O O . PRO A 1 115 ? -18.430 16.449 67.212 1.00 44.78 115 PRO A O 1
ATOM 954 N N . GLN A 1 116 ? -16.795 15.253 66.208 1.00 27.41 116 GLN A N 1
ATOM 955 C CA . GLN A 1 116 ? -16.056 14.550 67.290 1.00 27.41 116 GLN A CA 1
ATOM 956 C C . GLN A 1 116 ? -16.662 13.449 68.204 1.00 27.41 116 GLN A C 1
ATOM 958 O O . GLN A 1 116 ? -17.810 13.491 68.625 1.00 27.41 116 GLN A O 1
ATOM 963 N N . PHE A 1 117 ? -15.715 12.562 68.593 1.00 27.16 117 PHE A N 1
ATOM 964 C CA . PHE A 1 117 ? -15.649 11.557 69.682 1.00 27.16 117 PHE A CA 1
ATOM 965 C C . PHE A 1 117 ? -16.198 10.141 69.384 1.00 27.16 117 PHE A C 1
ATOM 967 O O . PHE A 1 117 ? -17.248 10.006 68.784 1.00 27.16 117 PHE A O 1
ATOM 974 N N . HIS A 1 118 ? -15.564 9.005 69.729 1.00 28.30 118 HIS A N 1
ATOM 975 C CA . HIS A 1 118 ? -14.403 8.660 70.570 1.00 28.30 118 HIS A CA 1
ATOM 976 C C . HIS A 1 118 ? -13.784 7.312 70.098 1.00 28.30 118 HIS A C 1
ATOM 978 O O . HIS A 1 118 ? -14.405 6.534 69.381 1.00 28.30 118 HIS A O 1
ATOM 984 N N . LEU A 1 119 ? -12.545 7.052 70.524 1.00 27.25 119 LEU A N 1
ATOM 985 C CA . LEU A 1 119 ? -11.674 5.905 70.217 1.00 27.25 119 LEU A CA 1
ATOM 986 C C . LEU A 1 119 ? -11.755 4.770 71.272 1.00 27.25 119 LEU A C 1
ATOM 988 O O . LEU A 1 119 ? -11.946 5.076 72.446 1.00 27.25 119 LEU A O 1
ATOM 992 N N . ARG A 1 120 ? -11.353 3.547 70.840 1.00 28.50 120 ARG A N 1
ATOM 993 C CA . ARG A 1 120 ? -10.676 2.422 71.574 1.00 28.50 120 ARG A CA 1
ATOM 994 C C . ARG A 1 120 ? -11.542 1.348 72.313 1.00 28.50 120 ARG A C 1
ATOM 996 O O . ARG A 1 120 ? -12.691 1.626 72.613 1.00 28.50 120 ARG A O 1
ATOM 1003 N N . PRO A 1 121 ? -10.992 0.160 72.705 1.00 45.50 121 PRO A N 1
ATOM 1004 C CA . PRO A 1 121 ? -10.356 -0.910 71.893 1.00 45.50 121 PRO A CA 1
ATOM 1005 C C . PRO A 1 121 ? -10.652 -2.370 72.406 1.00 45.50 121 PRO A C 1
ATOM 1007 O O . PRO A 1 121 ? -11.412 -2.567 73.342 1.00 45.50 121 PRO A O 1
ATOM 1010 N N . HIS A 1 122 ? -9.932 -3.365 71.850 1.00 29.38 122 HIS A N 1
ATOM 1011 C CA . HIS A 1 122 ? -9.527 -4.680 72.420 1.00 29.38 122 HIS A CA 1
ATOM 1012 C C . HIS A 1 122 ? -10.335 -5.995 72.202 1.00 29.38 122 HIS A C 1
ATOM 1014 O O . HIS A 1 122 ? -11.391 -6.225 72.767 1.00 29.38 122 HIS A O 1
ATOM 1020 N N . LEU A 1 123 ? -9.636 -6.912 71.500 1.00 27.64 123 LEU A N 1
ATOM 1021 C CA . LEU A 1 123 ? -9.279 -8.310 71.843 1.00 27.64 123 LEU A CA 1
ATOM 1022 C C . LEU A 1 123 ? -10.303 -9.474 71.797 1.00 27.64 123 LEU A C 1
ATOM 1024 O O . LEU A 1 123 ? -11.184 -9.603 72.631 1.00 27.64 123 LEU A O 1
ATOM 1028 N N . SER A 1 124 ? -9.907 -10.469 70.979 1.00 26.81 124 SER A N 1
ATOM 1029 C CA . SER A 1 124 ? -9.636 -11.876 71.362 1.00 26.81 124 SER A CA 1
ATOM 1030 C C . SER A 1 124 ? -10.696 -12.982 71.148 1.00 26.81 124 SER A C 1
ATOM 1032 O O . SER A 1 124 ? -11.658 -13.105 71.891 1.00 26.81 124 SER A O 1
ATOM 1034 N N . LYS A 1 125 ? -10.287 -13.921 70.270 1.00 29.08 125 LYS A N 1
ATOM 1035 C CA . LYS A 1 125 ? -10.429 -15.401 70.297 1.00 29.08 125 LYS A CA 1
ATOM 1036 C C . LYS A 1 125 ? -11.710 -16.092 69.782 1.00 29.08 125 LYS A C 1
ATOM 1038 O O . LYS A 1 125 ? -12.755 -16.133 70.407 1.00 29.08 125 LYS A O 1
ATOM 1043 N N . SER A 1 126 ? -11.494 -16.755 68.640 1.00 31.67 126 SER A N 1
ATOM 1044 C CA . SER A 1 126 ? -11.866 -18.125 68.226 1.00 31.67 126 SER A CA 1
ATOM 1045 C C . SER A 1 126 ? -12.790 -18.999 69.102 1.00 31.67 126 SER A C 1
ATOM 1047 O O . SER A 1 126 ? -12.360 -19.435 70.167 1.00 31.67 126 SER A O 1
ATOM 1049 N N . HIS A 1 127 ? -13.911 -19.471 68.536 1.00 29.89 127 HIS A N 1
ATOM 1050 C CA . HIS A 1 127 ? -14.222 -20.899 68.268 1.00 29.89 127 HIS A CA 1
ATOM 1051 C C . HIS A 1 127 ? -15.570 -21.031 67.512 1.00 29.89 127 HIS A C 1
ATOM 1053 O O . HIS A 1 127 ? -16.515 -20.300 67.787 1.00 29.89 127 HIS A O 1
ATOM 1059 N N . ARG A 1 128 ? -15.632 -21.924 66.510 1.00 29.36 128 ARG A N 1
ATOM 1060 C CA . ARG A 1 128 ? -16.824 -22.294 65.697 1.00 29.36 128 ARG A CA 1
ATOM 1061 C C . ARG A 1 128 ? -17.686 -23.355 66.441 1.00 29.36 128 ARG A C 1
ATOM 1063 O O . ARG A 1 128 ? -17.205 -23.877 67.438 1.00 29.36 128 ARG A O 1
ATOM 1070 N N . PRO A 1 129 ? -18.767 -23.907 65.849 1.00 43.50 129 PRO A N 1
ATOM 1071 C CA . PRO A 1 129 ? -20.062 -23.317 65.489 1.00 43.50 129 PRO A CA 1
ATOM 1072 C C . PRO A 1 129 ? -21.227 -24.087 66.169 1.00 43.50 129 PRO A C 1
ATOM 1074 O O . PRO A 1 129 ? -21.174 -25.306 66.278 1.00 43.50 129 PRO A O 1
ATOM 1077 N N . GLU A 1 130 ? -22.332 -23.437 66.544 1.00 29.03 130 GLU A N 1
ATOM 1078 C CA . GLU A 1 130 ? -23.558 -24.172 66.909 1.00 29.03 130 GLU A CA 1
ATOM 1079 C C . GLU A 1 130 ? -24.812 -23.486 66.361 1.00 29.03 130 GLU A C 1
ATOM 1081 O O . GLU A 1 130 ? -25.072 -22.303 66.580 1.00 29.03 130 GLU A O 1
ATOM 1086 N N . LEU A 1 131 ? -25.587 -24.268 65.614 1.00 36.44 131 LEU A N 1
ATOM 1087 C CA . LEU A 1 131 ? -26.885 -23.915 65.064 1.00 36.44 131 LEU A CA 1
ATOM 1088 C C . LEU A 1 131 ? -27.913 -23.906 66.212 1.00 36.44 131 LEU A C 1
ATOM 1090 O O . LEU A 1 131 ? -28.359 -24.960 66.660 1.00 36.44 131 LEU A O 1
ATOM 1094 N N . ARG A 1 132 ? -28.327 -22.726 66.688 1.00 30.47 132 ARG A N 1
ATOM 1095 C CA . ARG A 1 132 ? -29.515 -22.576 67.549 1.00 30.47 132 ARG A CA 1
ATOM 1096 C C . ARG A 1 132 ? -30.436 -21.495 66.994 1.00 30.47 132 ARG A C 1
ATOM 1098 O O . ARG A 1 132 ? -30.169 -20.304 67.108 1.00 30.47 132 ARG A O 1
ATOM 1105 N N . LEU A 1 133 ? -31.545 -21.933 66.401 1.00 35.59 133 LEU A N 1
ATOM 1106 C CA . LEU A 1 133 ? -32.684 -21.087 66.040 1.00 35.59 133 LEU A CA 1
ATOM 1107 C C . LEU A 1 133 ? -33.389 -20.591 67.320 1.00 35.59 133 LEU A C 1
ATOM 1109 O O . LEU A 1 133 ? -33.825 -21.425 68.120 1.00 35.59 133 LEU A O 1
ATOM 1113 N N . PRO A 1 134 ? -33.573 -19.274 67.534 1.00 35.06 134 PRO A N 1
ATOM 1114 C CA . PRO A 1 134 ? -34.346 -18.781 68.668 1.00 35.06 134 PRO A CA 1
ATOM 1115 C C . PRO A 1 134 ? -35.853 -18.975 68.439 1.00 35.06 134 PRO A C 1
ATOM 1117 O O . PRO A 1 134 ? -36.446 -18.425 67.509 1.00 35.06 134 PRO A O 1
ATOM 1120 N N . LYS A 1 135 ? -36.496 -19.726 69.342 1.00 40.97 135 LYS A N 1
ATOM 1121 C CA . LYS A 1 135 ? -37.956 -19.832 69.505 1.00 40.97 135 LYS A CA 1
ATOM 1122 C C . LYS A 1 135 ? -38.549 -18.484 69.952 1.00 40.97 135 LYS A C 1
ATOM 1124 O O . LYS A 1 135 ? -38.854 -18.305 71.125 1.00 40.97 135 LYS A O 1
ATOM 1129 N N . LYS A 1 136 ? -38.721 -17.524 69.041 1.00 37.69 136 LYS A N 1
ATOM 1130 C CA . LYS A 1 136 ? -39.589 -16.353 69.274 1.00 37.69 136 LYS A CA 1
ATOM 1131 C C . LYS A 1 136 ? -39.941 -15.644 67.965 1.00 37.69 136 LYS A C 1
ATOM 1133 O O . LYS A 1 136 ? -39.407 -14.589 67.662 1.00 37.69 136 LYS A O 1
ATOM 1138 N N . ARG A 1 137 ? -40.813 -16.272 67.173 1.00 35.88 137 ARG A N 1
ATOM 1139 C CA . ARG A 1 137 ? -41.686 -15.659 66.142 1.00 35.88 137 ARG A CA 1
ATOM 1140 C C . ARG A 1 137 ? -42.525 -16.773 65.510 1.00 35.88 137 ARG A C 1
ATOM 1142 O O . ARG A 1 137 ? -42.320 -17.176 64.375 1.00 35.88 137 ARG A O 1
ATOM 1149 N N . ARG A 1 138 ? -43.424 -17.356 66.308 1.00 35.62 138 ARG A N 1
ATOM 1150 C CA . ARG A 1 138 ? -44.387 -18.381 65.856 1.00 35.62 138 ARG A CA 1
ATOM 1151 C C . ARG A 1 138 ? -45.824 -17.854 65.754 1.00 35.62 138 ARG A C 1
ATOM 1153 O O . ARG A 1 138 ? -46.726 -18.646 65.534 1.00 35.62 138 ARG A O 1
ATOM 1160 N N . HIS A 1 139 ? -46.026 -16.537 65.869 1.00 36.28 139 HIS A N 1
ATOM 1161 C CA . HIS A 1 139 ? -47.356 -15.914 65.810 1.00 36.28 139 HIS A CA 1
ATOM 1162 C C . HIS A 1 139 ? -47.560 -14.883 64.686 1.00 36.28 139 HIS A C 1
ATOM 1164 O O . HIS A 1 139 ? -48.676 -14.406 64.532 1.00 36.28 139 HIS A O 1
ATOM 1170 N N . ASP A 1 140 ? -46.568 -14.649 63.818 1.00 38.19 140 ASP A N 1
ATOM 1171 C CA . ASP A 1 140 ? -46.692 -13.708 62.683 1.00 38.19 140 ASP A CA 1
ATOM 1172 C C . ASP A 1 140 ? -46.809 -14.403 61.310 1.00 38.19 140 ASP A C 1
ATOM 1174 O O . ASP A 1 140 ? -46.536 -13.802 60.278 1.00 38.19 140 ASP A O 1
ATOM 1178 N N . PHE A 1 141 ? -47.201 -15.682 61.270 1.00 36.28 141 PHE A N 1
ATOM 1179 C CA . PHE A 1 141 ? -47.295 -16.459 60.018 1.00 36.28 141 PHE A CA 1
ATOM 1180 C C . PHE A 1 141 ? -48.725 -16.657 59.485 1.00 36.28 141 PHE A C 1
ATOM 1182 O O . PHE A 1 141 ? -48.908 -17.326 58.475 1.00 36.28 141 PHE A O 1
ATOM 1189 N N . LEU A 1 142 ? -49.741 -16.063 60.123 1.00 42.34 142 LEU A N 1
ATOM 1190 C CA . LEU A 1 142 ? -51.158 -16.212 59.735 1.00 42.34 142 LEU A CA 1
ATOM 1191 C C . LEU A 1 142 ? -51.833 -14.901 59.292 1.00 42.34 142 LEU A C 1
ATOM 1193 O O . LEU A 1 142 ? -53.056 -14.816 59.230 1.00 42.34 142 LEU A O 1
ATOM 1197 N N . ARG A 1 143 ? -51.046 -13.877 58.938 1.00 44.50 143 ARG A N 1
ATOM 1198 C CA . ARG A 1 143 ? -51.531 -12.633 58.307 1.00 44.50 143 ARG A CA 1
ATOM 1199 C C . ARG A 1 143 ? -50.602 -12.151 57.187 1.00 44.50 143 ARG A C 1
ATOM 1201 O O . ARG A 1 143 ? -50.273 -10.974 57.119 1.00 44.50 143 ARG A O 1
ATOM 1208 N N . MET A 1 144 ? -50.155 -13.054 56.314 1.00 36.91 144 MET A N 1
ATOM 1209 C CA . MET A 1 144 ? -49.462 -12.656 55.084 1.00 36.91 144 MET A CA 1
ATOM 1210 C C . MET A 1 144 ? -50.458 -12.601 53.932 1.00 36.91 144 MET A C 1
ATOM 1212 O O . MET A 1 144 ? -50.930 -13.623 53.442 1.00 36.91 144 MET A O 1
ATOM 1216 N N . ASN A 1 145 ? -50.779 -11.376 53.528 1.00 43.88 145 ASN A N 1
ATOM 1217 C CA . ASN A 1 145 ? -51.460 -11.083 52.279 1.00 43.88 145 ASN A CA 1
ATOM 1218 C C . ASN A 1 145 ? -50.528 -11.509 51.119 1.00 43.88 145 ASN A C 1
ATOM 1220 O O . ASN A 1 145 ? -49.388 -11.037 51.079 1.00 43.88 145 ASN A O 1
ATOM 1224 N N . PRO A 1 146 ? -50.937 -12.396 50.191 1.00 45.84 146 PRO A N 1
ATOM 1225 C CA . PRO A 1 146 ? -50.046 -12.917 49.146 1.00 45.84 146 PRO A CA 1
ATOM 1226 C C . PRO A 1 146 ? -49.549 -11.862 48.138 1.00 45.84 146 PRO A C 1
ATOM 1228 O O . PRO A 1 146 ? -48.734 -12.175 47.274 1.00 45.84 146 PRO A O 1
ATOM 1231 N N . THR A 1 147 ? -49.987 -10.607 48.256 1.00 45.31 147 THR A N 1
ATOM 1232 C CA . THR A 1 147 ? -49.554 -9.474 47.427 1.00 45.31 147 THR A CA 1
ATOM 1233 C C . THR A 1 147 ? -48.311 -8.732 47.933 1.00 45.31 147 THR A C 1
ATOM 1235 O O . THR A 1 147 ? -47.847 -7.829 47.246 1.00 45.31 147 THR A O 1
ATOM 1238 N N . GLU A 1 148 ? -47.738 -9.093 49.085 1.00 43.56 148 GLU A N 1
ATOM 1239 C CA . GLU A 1 148 ? -46.593 -8.376 49.683 1.00 43.56 148 GLU A CA 1
ATOM 1240 C C . GLU A 1 148 ? -45.333 -9.236 49.849 1.00 43.56 148 GLU A C 1
ATOM 1242 O O . GLU A 1 148 ? -44.543 -9.041 50.769 1.00 43.56 148 GLU A O 1
ATOM 1247 N N . ILE A 1 149 ? -45.091 -10.185 48.943 1.00 43.25 149 ILE A N 1
ATOM 1248 C CA . ILE A 1 149 ? -43.742 -10.741 48.802 1.00 43.25 149 ILE A CA 1
ATOM 1249 C C . ILE A 1 149 ? -42.920 -9.664 48.085 1.00 43.25 149 ILE A C 1
ATOM 1251 O O . ILE A 1 149 ? -43.199 -9.402 46.910 1.00 43.25 149 ILE A O 1
ATOM 1255 N N . PRO A 1 150 ? -41.894 -9.044 48.704 1.00 41.03 150 PRO A N 1
ATOM 1256 C CA . PRO A 1 150 ? -40.938 -8.267 47.947 1.00 41.03 150 PRO A CA 1
ATOM 1257 C C . PRO A 1 150 ? -40.104 -9.292 47.185 1.00 41.03 150 PRO A C 1
ATOM 1259 O O . PRO A 1 150 ? -39.041 -9.731 47.626 1.00 41.03 150 PRO A O 1
ATOM 1262 N N . LEU A 1 151 ? -40.605 -9.708 46.021 1.00 43.41 151 LEU A N 1
ATOM 1263 C CA . LEU A 1 151 ? -39.729 -10.115 44.944 1.00 43.41 151 LEU A CA 1
ATOM 1264 C C . LEU A 1 151 ? -38.791 -8.930 44.796 1.00 43.41 151 LEU A C 1
ATOM 1266 O O . LEU A 1 151 ? -39.212 -7.854 44.374 1.00 43.41 151 LEU A O 1
ATOM 1270 N N . LYS A 1 152 ? -37.538 -9.099 45.227 1.00 37.50 152 LYS A N 1
ATOM 1271 C CA . LYS A 1 152 ? -36.470 -8.214 44.795 1.00 37.50 152 LYS A CA 1
ATOM 1272 C C . LYS A 1 152 ? -36.594 -8.233 43.281 1.00 37.50 152 LYS A C 1
ATOM 1274 O O . LYS A 1 152 ? -36.288 -9.253 42.660 1.00 37.50 152 LYS A O 1
ATOM 1279 N N . SER A 1 153 ? -37.165 -7.170 42.718 1.00 40.41 153 SER A N 1
ATOM 1280 C CA . SER A 1 153 ? -37.217 -7.002 41.280 1.00 40.41 153 SER A CA 1
ATOM 1281 C C . SER A 1 153 ? -35.790 -7.260 40.809 1.00 40.41 153 SER A C 1
ATOM 1283 O O . SER A 1 153 ? -34.853 -6.803 41.485 1.00 40.41 153 SER A O 1
ATOM 1285 N N . PRO A 1 154 ? -35.575 -8.078 39.759 1.00 41.25 154 PRO A N 1
ATOM 1286 C CA . PRO A 1 154 ? -34.238 -8.213 39.204 1.00 41.25 154 PRO A CA 1
ATOM 1287 C C . PRO A 1 154 ? -33.729 -6.788 39.051 1.00 41.25 154 PRO A C 1
ATOM 1289 O O . PRO A 1 154 ? -34.458 -5.970 38.486 1.00 41.25 154 PRO A O 1
ATOM 1292 N N . SER A 1 155 ? -32.596 -6.480 39.700 1.00 44.50 155 SER A N 1
ATOM 1293 C CA . SER A 1 155 ? -32.002 -5.140 39.754 1.00 44.50 155 SER A CA 1
ATOM 1294 C C . SER A 1 155 ? -32.249 -4.482 38.414 1.00 44.50 155 SER A C 1
ATOM 1296 O O . SER A 1 155 ? -31.818 -5.025 37.395 1.00 44.50 155 SER A O 1
ATOM 1298 N N . SER A 1 156 ? -33.102 -3.461 38.428 1.00 45.16 156 SER A N 1
ATOM 1299 C CA . SER A 1 156 ? -33.869 -3.110 37.248 1.00 45.16 156 SER A CA 1
ATOM 1300 C C . SER A 1 156 ? -32.923 -2.903 36.066 1.00 45.16 156 SER A C 1
ATOM 1302 O O . SER A 1 156 ? -31.943 -2.170 36.176 1.00 45.16 156 SER A O 1
ATOM 1304 N N . VAL A 1 157 ? -33.210 -3.558 34.940 1.00 51.88 157 VAL A N 1
ATOM 1305 C CA . VAL A 1 157 ? -32.489 -3.412 33.657 1.00 51.88 157 VAL A CA 1
ATOM 1306 C C . VAL A 1 157 ? -32.515 -1.946 33.154 1.00 51.88 157 VAL A C 1
ATOM 1308 O O . VAL A 1 157 ? -31.915 -1.605 32.141 1.00 51.88 157 VAL A O 1
ATOM 1311 N N . THR A 1 158 ? -33.191 -1.060 33.885 1.00 51.28 158 THR A N 1
ATOM 1312 C CA . THR A 1 158 ? -33.480 0.345 33.602 1.00 51.28 158 THR A CA 1
ATOM 1313 C C . THR A 1 158 ? -32.360 1.344 33.912 1.00 51.28 158 THR A C 1
ATOM 1315 O O . THR A 1 158 ? -32.492 2.482 33.481 1.00 51.28 158 THR A O 1
ATOM 1318 N N . ASP A 1 159 ? -31.258 0.948 34.560 1.00 52.25 159 ASP A N 1
ATOM 1319 C CA . ASP A 1 159 ? -30.118 1.851 34.838 1.00 52.25 159 ASP A CA 1
ATOM 1320 C C . ASP A 1 159 ? -28.902 1.610 33.919 1.00 52.25 159 ASP A C 1
ATOM 1322 O O . ASP A 1 159 ? -27.772 1.962 34.255 1.00 52.25 159 ASP A O 1
ATOM 1326 N N . LEU A 1 160 ? -29.092 1.005 32.740 1.00 62.88 160 LEU A N 1
ATOM 1327 C CA . LEU A 1 160 ? -28.033 0.984 31.727 1.00 62.88 160 LEU A CA 1
ATOM 1328 C C . LEU A 1 160 ? -27.915 2.376 31.107 1.00 62.88 160 LEU A C 1
ATOM 1330 O O . LEU A 1 160 ? -28.822 2.836 30.407 1.00 62.88 160 LEU A O 1
ATOM 1334 N N . SER A 1 161 ? -26.784 3.046 31.331 1.00 78.50 161 SER A N 1
ATOM 1335 C CA . SER A 1 161 ? -26.523 4.304 30.645 1.00 78.50 161 SER A CA 1
ATOM 1336 C C . SER A 1 161 ? -26.454 4.051 29.134 1.00 78.50 161 SER A C 1
ATOM 1338 O O . SER A 1 161 ? -26.029 2.987 28.675 1.00 78.50 161 SER A O 1
ATOM 1340 N N . ILE A 1 162 ? -26.833 5.044 28.323 1.00 77.81 162 ILE A N 1
ATOM 1341 C CA . ILE A 1 162 ? -26.691 4.972 26.855 1.00 77.81 162 ILE A CA 1
ATOM 1342 C C . ILE A 1 162 ? -25.244 4.602 26.470 1.00 77.81 162 ILE A C 1
ATOM 1344 O O . ILE A 1 162 ? -25.019 3.877 25.502 1.00 77.81 162 ILE A O 1
ATOM 1348 N N . GLY A 1 163 ? -24.263 5.043 27.268 1.00 79.94 163 GLY A N 1
ATOM 1349 C CA . GLY A 1 163 ? -22.854 4.698 27.096 1.00 79.94 163 GLY A CA 1
ATOM 1350 C C . GLY A 1 163 ? -22.559 3.206 27.269 1.00 79.94 163 GLY A C 1
ATOM 1351 O O . GLY A 1 163 ? -21.808 2.650 26.466 1.0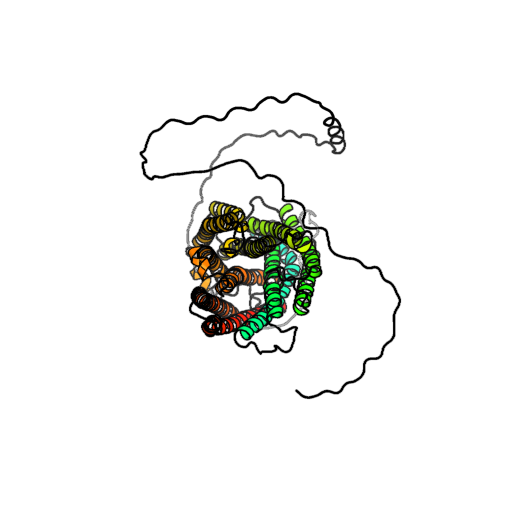0 79.94 163 GLY A O 1
ATOM 1352 N N . ASP A 1 164 ? -23.1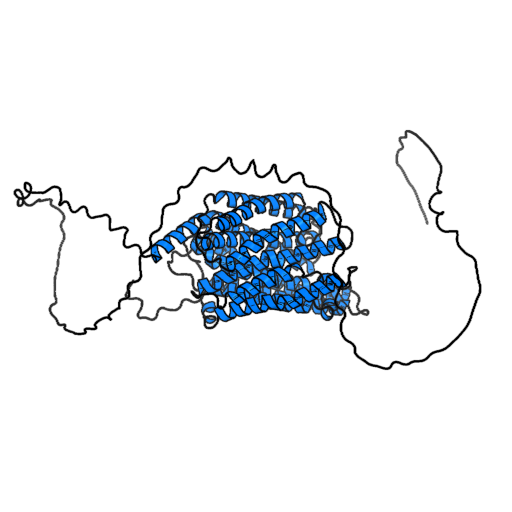84 2.548 28.246 1.00 83.19 164 ASP A N 1
ATOM 1353 C CA . ASP A 1 164 ? -23.001 1.113 28.500 1.00 83.19 164 ASP A CA 1
ATOM 1354 C C . ASP A 1 164 ? -23.573 0.278 27.354 1.00 83.19 164 ASP A C 1
ATOM 1356 O O . ASP A 1 164 ? -22.923 -0.649 26.865 1.00 83.19 164 ASP A O 1
ATOM 1360 N N . VAL A 1 165 ? -24.751 0.658 26.848 1.00 84.88 165 VAL A N 1
ATOM 1361 C CA . VAL A 1 165 ? -25.374 0.006 25.686 1.00 84.88 165 VAL A CA 1
ATOM 1362 C C . VAL A 1 165 ? -24.482 0.136 24.449 1.00 84.88 165 VAL A C 1
ATOM 1364 O O . VAL A 1 165 ? -24.217 -0.856 23.765 1.00 84.88 165 VAL A O 1
ATOM 1367 N N . GLU A 1 166 ? -23.950 1.332 24.181 1.00 85.06 166 GLU A N 1
ATOM 1368 C CA . GLU A 1 166 ? -23.017 1.544 23.070 1.00 85.06 166 GLU A CA 1
ATOM 1369 C C . GLU A 1 166 ? -21.704 0.766 23.239 1.00 85.06 166 GLU A C 1
ATOM 1371 O O . GLU A 1 166 ? -21.112 0.313 22.254 1.00 85.06 166 GLU A O 1
ATOM 1376 N N . GLN A 1 167 ? -21.205 0.622 24.467 1.00 85.31 167 GLN A N 1
ATOM 1377 C CA . GLN A 1 167 ? -19.992 -0.139 24.743 1.00 85.31 167 GLN A CA 1
ATOM 1378 C C . GLN A 1 167 ? -20.202 -1.635 24.496 1.00 85.31 167 GLN A C 1
ATOM 1380 O O . GLN A 1 167 ? -19.360 -2.262 23.846 1.00 85.31 167 GLN A O 1
ATOM 1385 N N . VAL A 1 168 ? -21.330 -2.188 24.947 1.00 87.88 168 VAL A N 1
ATOM 1386 C CA . VAL A 1 168 ? -21.711 -3.583 24.692 1.00 87.88 168 VAL A CA 1
ATOM 1387 C C . VAL A 1 168 ? -21.896 -3.826 23.194 1.00 87.88 168 VAL A C 1
ATOM 1389 O O . VAL A 1 168 ? -21.348 -4.791 22.664 1.00 87.88 168 VAL A O 1
ATOM 1392 N N . GLU A 1 169 ? -22.579 -2.929 22.475 1.00 89.75 169 GLU A N 1
ATOM 1393 C CA . GLU A 1 169 ? -22.744 -3.037 21.019 1.00 89.75 169 GLU A CA 1
ATOM 1394 C C . GLU A 1 169 ? -21.385 -3.097 20.302 1.00 89.75 169 GLU A C 1
ATOM 1396 O O . GLU A 1 169 ? -21.147 -3.973 19.466 1.00 89.75 169 GLU A O 1
ATOM 1401 N N . ARG A 1 170 ? -20.451 -2.207 20.661 1.00 88.81 170 ARG A N 1
ATOM 1402 C CA . ARG A 1 170 ? -19.096 -2.197 20.084 1.00 88.81 170 ARG A CA 1
ATOM 1403 C C . ARG A 1 170 ? -18.340 -3.489 20.383 1.00 88.81 170 ARG A C 1
ATOM 1405 O O . ARG A 1 170 ? -17.683 -4.012 19.485 1.00 88.81 170 ARG A O 1
ATOM 1412 N N . ALA A 1 171 ? -18.455 -4.012 21.603 1.00 89.00 171 ALA A N 1
ATOM 1413 C CA . ALA A 1 171 ? -17.825 -5.271 21.989 1.00 89.00 171 ALA A CA 1
ATOM 1414 C C . ALA A 1 171 ? -18.388 -6.463 21.194 1.00 89.00 171 ALA A C 1
ATOM 1416 O O . ALA A 1 171 ? -17.622 -7.316 20.751 1.00 89.00 171 ALA A O 1
ATOM 1417 N N . LEU A 1 172 ? -19.700 -6.496 20.936 1.00 92.00 172 LEU A N 1
ATOM 1418 C CA . LEU A 1 172 ? -20.330 -7.523 20.098 1.00 92.00 172 LEU A CA 1
ATOM 1419 C C . LEU A 1 172 ? -19.860 -7.445 18.637 1.00 92.00 172 LEU A C 1
ATOM 1421 O O . LEU A 1 172 ? -19.596 -8.473 18.008 1.00 92.00 172 LEU A O 1
ATOM 1425 N N . ILE A 1 173 ? -19.709 -6.234 18.092 1.00 93.19 173 ILE A N 1
ATOM 1426 C CA . ILE A 1 173 ? -19.172 -6.027 16.738 1.00 93.19 173 ILE A CA 1
ATOM 1427 C C . ILE A 1 173 ? -17.714 -6.496 16.657 1.00 93.19 173 ILE A C 1
ATOM 1429 O O . ILE A 1 173 ? -17.357 -7.240 15.737 1.00 93.19 173 ILE A O 1
ATOM 1433 N N . ASP A 1 174 ? -16.880 -6.130 17.631 1.00 92.94 174 ASP A N 1
ATOM 1434 C CA . ASP A 1 174 ? -15.488 -6.586 17.699 1.00 92.94 174 ASP A CA 1
ATOM 1435 C C . ASP A 1 174 ? -15.397 -8.110 17.826 1.00 92.94 174 ASP A C 1
ATOM 1437 O O . ASP A 1 174 ? -14.631 -8.745 17.103 1.00 92.94 174 ASP A O 1
ATOM 1441 N N . ALA A 1 175 ? -16.231 -8.720 18.672 1.00 92.12 175 ALA A N 1
ATOM 1442 C CA . ALA A 1 175 ? -16.294 -10.170 18.815 1.00 92.12 175 ALA A CA 1
ATOM 1443 C C . ALA A 1 175 ? -16.653 -10.855 17.485 1.00 92.12 175 ALA A C 1
ATOM 1445 O O . ALA A 1 175 ? -16.013 -11.839 17.112 1.00 92.12 175 ALA A O 1
ATOM 1446 N N . SER A 1 176 ? -17.604 -10.297 16.725 1.00 94.06 176 SER A N 1
ATOM 1447 C CA . SER A 1 176 ? -17.995 -10.835 15.412 1.00 94.06 176 SER A CA 1
ATOM 1448 C C . SER A 1 176 ? -16.894 -10.721 14.346 1.00 94.06 176 SER A C 1
ATOM 1450 O O . SER A 1 176 ? -16.819 -11.547 13.439 1.00 94.06 176 SER A O 1
ATOM 1452 N N . THR A 1 177 ? -16.014 -9.721 14.455 1.00 95.19 177 THR A N 1
ATOM 1453 C CA . THR A 1 177 ? -14.921 -9.462 13.497 1.00 95.19 177 THR A CA 1
ATOM 1454 C C . THR A 1 177 ? -13.586 -10.073 13.910 1.00 95.19 177 THR A C 1
ATOM 1456 O O . THR A 1 177 ? -12.677 -10.161 13.085 1.00 95.19 177 THR A O 1
ATOM 1459 N N . ARG A 1 178 ? -13.467 -10.556 15.151 1.00 94.81 178 ARG A N 1
ATOM 1460 C CA . ARG A 1 178 ? -12.229 -11.091 15.730 1.00 94.81 178 ARG A CA 1
ATOM 1461 C C . ARG A 1 178 ? -11.554 -12.137 14.851 1.00 94.81 178 ARG A C 1
ATOM 1463 O O . ARG A 1 178 ? -10.402 -11.954 14.475 1.00 94.81 178 ARG A O 1
ATOM 1470 N N . VAL A 1 179 ? -12.254 -13.223 14.528 1.00 95.56 179 VAL A N 1
ATOM 1471 C CA . VAL A 1 179 ? -11.686 -14.343 13.759 1.00 95.56 179 VAL A CA 1
ATOM 1472 C C . VAL A 1 179 ? -11.223 -13.912 12.359 1.00 95.56 179 VAL A C 1
ATOM 1474 O O . VAL A 1 179 ? -10.048 -14.118 12.053 1.00 95.56 179 VAL A O 1
ATOM 1477 N N . PRO A 1 180 ? -12.068 -13.288 11.510 1.00 96.19 180 PRO A N 1
ATOM 1478 C CA . PRO A 1 180 ? -11.644 -12.923 10.163 1.00 96.19 180 PRO A CA 1
ATOM 1479 C C . PRO A 1 180 ? -10.513 -11.894 10.177 1.00 96.19 180 PRO A C 1
ATOM 1481 O O . PRO A 1 180 ? -9.518 -12.087 9.488 1.00 96.19 180 PRO A O 1
ATOM 1484 N N . VAL A 1 181 ? -10.609 -10.835 10.987 1.00 97.31 181 VAL A N 1
ATOM 1485 C CA . VAL A 1 181 ? -9.603 -9.759 10.993 1.00 97.31 181 VAL A CA 1
ATOM 1486 C C . VAL A 1 181 ? -8.254 -10.257 11.513 1.00 97.31 181 VAL A C 1
ATOM 1488 O O . VAL A 1 181 ? -7.224 -9.927 10.926 1.00 97.31 181 VAL A O 1
ATOM 1491 N N . LEU A 1 182 ? -8.234 -11.091 12.560 1.00 96.88 182 LEU A N 1
ATOM 1492 C CA . LEU A 1 182 ? -6.985 -11.685 13.048 1.00 96.88 182 LEU A CA 1
ATOM 1493 C C . LEU A 1 182 ? -6.362 -12.639 12.025 1.00 96.88 182 LEU A C 1
ATOM 1495 O O . LEU A 1 182 ? -5.142 -12.638 11.899 1.00 96.88 182 LEU A O 1
ATOM 1499 N N . MET A 1 183 ? -7.164 -13.395 11.265 1.00 97.25 183 MET A N 1
ATOM 1500 C CA . MET A 1 183 ? -6.655 -14.219 10.162 1.00 97.25 183 MET A CA 1
ATOM 1501 C C . MET A 1 183 ? -6.016 -13.344 9.074 1.00 97.25 183 MET A C 1
ATOM 1503 O O . MET A 1 183 ? -4.862 -13.577 8.719 1.00 97.25 183 MET A O 1
ATOM 1507 N N . PHE A 1 184 ? -6.703 -12.288 8.616 1.00 98.12 184 PHE A N 1
ATOM 1508 C CA . PHE A 1 184 ? -6.153 -11.356 7.623 1.00 98.12 184 PHE A CA 1
ATOM 1509 C C . PHE A 1 184 ? -4.836 -10.730 8.091 1.00 98.12 184 PHE A C 1
ATOM 1511 O O . PHE A 1 184 ? -3.870 -10.691 7.334 1.00 98.12 184 PHE A O 1
ATOM 1518 N N . TYR A 1 185 ? -4.773 -10.277 9.344 1.00 98.44 185 TYR A N 1
ATOM 1519 C CA . TYR A 1 185 ? -3.562 -9.696 9.922 1.00 98.44 185 TYR A CA 1
ATOM 1520 C C . TYR A 1 185 ? -2.435 -10.711 10.103 1.00 98.44 185 TYR A C 1
ATOM 1522 O O . TYR A 1 185 ? -1.292 -10.395 9.782 1.00 98.44 185 TYR A O 1
ATOM 1530 N N . ALA A 1 186 ? -2.733 -11.926 10.565 1.00 98.06 186 ALA A N 1
ATOM 1531 C CA . ALA A 1 186 ? -1.732 -12.978 10.703 1.00 98.06 186 ALA A CA 1
ATOM 1532 C C . ALA A 1 186 ? -1.129 -13.356 9.350 1.00 98.06 186 ALA A C 1
ATOM 1534 O O . ALA A 1 186 ? 0.093 -13.360 9.205 1.00 98.06 186 ALA A O 1
ATOM 1535 N N . SER A 1 187 ? -1.968 -13.585 8.339 1.00 98.00 187 SER A N 1
ATOM 1536 C CA . SER A 1 187 ? -1.499 -13.845 6.980 1.00 98.00 187 SER A CA 1
ATOM 1537 C C . SER A 1 187 ? -0.716 -12.663 6.411 1.00 98.00 187 SER A C 1
ATOM 1539 O O . SER A 1 187 ? 0.354 -12.873 5.848 1.00 98.00 187 SER A O 1
ATOM 1541 N N . ALA A 1 188 ? -1.184 -11.424 6.603 1.00 98.50 188 ALA A N 1
ATOM 1542 C CA . ALA A 1 188 ? -0.468 -10.237 6.145 1.00 98.50 188 ALA A CA 1
ATOM 1543 C C . ALA A 1 188 ? 0.946 -10.169 6.740 1.00 98.50 188 ALA A C 1
ATOM 1545 O O . ALA A 1 188 ? 1.902 -9.955 6.003 1.00 98.50 188 ALA A O 1
ATOM 1546 N N . VAL A 1 189 ? 1.104 -10.401 8.047 1.00 98.44 189 VAL A N 1
ATOM 1547 C CA . VAL A 1 189 ? 2.418 -10.389 8.713 1.00 98.44 189 VAL A CA 1
ATOM 1548 C C . VAL A 1 189 ? 3.337 -11.488 8.173 1.00 98.44 189 VAL A C 1
ATOM 1550 O O . VAL A 1 189 ? 4.520 -11.234 7.959 1.00 98.44 189 VAL A O 1
ATOM 1553 N N . VAL A 1 190 ? 2.817 -12.685 7.889 1.00 98.31 190 VAL A N 1
ATOM 1554 C CA . VAL A 1 190 ? 3.607 -13.757 7.255 1.00 98.31 190 VAL A CA 1
ATOM 1555 C C . VAL A 1 190 ? 4.098 -13.326 5.870 1.00 98.31 190 VAL A C 1
ATOM 1557 O O . VAL A 1 190 ? 5.290 -13.439 5.573 1.00 98.31 190 VAL A O 1
ATOM 1560 N N . TRP A 1 191 ? 3.215 -12.765 5.042 1.00 98.44 191 TRP A N 1
ATOM 1561 C CA . TRP A 1 191 ? 3.591 -12.247 3.726 1.00 98.44 191 TRP A CA 1
ATOM 1562 C C . TRP A 1 191 ? 4.534 -11.047 3.806 1.00 98.44 191 TRP A C 1
ATOM 1564 O O . TRP A 1 191 ? 5.417 -10.924 2.964 1.00 98.44 191 TRP A O 1
ATOM 1574 N N . LEU A 1 192 ? 4.408 -10.192 4.823 1.00 98.44 192 LEU A N 1
ATOM 1575 C CA . LEU A 1 192 ? 5.338 -9.093 5.071 1.00 98.44 192 LEU A CA 1
ATOM 1576 C C . LEU A 1 192 ? 6.751 -9.623 5.294 1.00 98.44 192 LEU A C 1
ATOM 1578 O O . LEU A 1 192 ? 7.688 -9.126 4.675 1.00 98.44 192 LEU A O 1
ATOM 1582 N N . LEU A 1 193 ? 6.914 -10.645 6.139 1.00 98.31 193 LEU A N 1
ATOM 1583 C CA . LEU A 1 193 ? 8.222 -11.249 6.390 1.00 98.31 193 LEU A CA 1
ATOM 1584 C C . LEU A 1 193 ? 8.791 -11.890 5.123 1.00 98.31 193 LEU A C 1
ATOM 1586 O O . LEU A 1 193 ? 9.928 -11.595 4.757 1.00 98.31 193 LEU A O 1
ATOM 1590 N N . LEU A 1 194 ? 7.997 -12.694 4.409 1.00 98.00 194 LEU A N 1
ATOM 1591 C CA . LEU A 1 194 ? 8.444 -13.316 3.161 1.00 98.00 194 LEU A CA 1
ATOM 1592 C C . LEU A 1 194 ? 8.826 -12.264 2.109 1.00 98.00 194 LEU A C 1
ATOM 1594 O O . LEU A 1 194 ? 9.894 -12.339 1.504 1.00 98.00 194 LEU A O 1
ATOM 1598 N N . GLY A 1 195 ? 7.981 -11.250 1.928 1.00 97.44 195 GLY A N 1
ATOM 1599 C CA . GLY A 1 195 ? 8.213 -10.148 1.005 1.00 97.44 195 GLY A CA 1
ATOM 1600 C C . GLY A 1 195 ? 9.467 -9.363 1.362 1.00 97.44 195 GLY A C 1
ATOM 1601 O O . GLY A 1 195 ? 10.227 -9.012 0.467 1.00 97.44 195 GLY A O 1
ATOM 1602 N N . THR A 1 196 ? 9.733 -9.157 2.650 1.00 97.00 196 THR A N 1
ATOM 1603 C CA . THR A 1 196 ? 10.934 -8.472 3.153 1.00 97.00 196 THR A CA 1
ATOM 1604 C C . THR A 1 196 ? 12.204 -9.268 2.897 1.00 97.00 196 THR A C 1
ATOM 1606 O O . THR A 1 196 ? 13.201 -8.698 2.461 1.00 97.00 196 THR A O 1
ATOM 1609 N N . LEU A 1 197 ? 12.170 -10.586 3.106 1.00 96.25 197 LEU A N 1
ATOM 1610 C CA . LEU A 1 197 ? 13.300 -11.457 2.787 1.00 96.25 197 LEU A CA 1
ATOM 1611 C C . LEU A 1 197 ? 13.611 -11.406 1.289 1.00 96.25 197 LEU A C 1
ATOM 1613 O O . LEU A 1 197 ? 14.753 -11.154 0.907 1.00 96.25 197 LEU A O 1
ATOM 1617 N N . LEU A 1 198 ? 12.590 -11.546 0.434 1.00 96.44 198 LEU A N 1
ATOM 1618 C CA . LEU A 1 198 ? 12.756 -11.396 -1.013 1.00 96.44 198 LEU A CA 1
ATOM 1619 C C . LEU A 1 198 ? 13.279 -9.994 -1.374 1.00 96.44 198 LEU A C 1
ATOM 1621 O O . LEU A 1 198 ? 14.182 -9.884 -2.200 1.00 96.44 198 LEU A O 1
ATOM 1625 N N . ALA A 1 199 ? 12.797 -8.934 -0.713 1.00 96.00 199 ALA A N 1
ATOM 1626 C CA . ALA A 1 199 ? 13.282 -7.563 -0.899 1.00 96.00 199 ALA A CA 1
ATOM 1627 C C . ALA A 1 199 ? 14.786 -7.458 -0.631 1.00 96.00 199 ALA A C 1
ATOM 1629 O O . ALA A 1 199 ? 15.531 -6.928 -1.458 1.00 96.00 199 ALA A O 1
ATOM 1630 N N . ALA A 1 200 ? 15.238 -8.003 0.502 1.00 93.94 200 ALA A N 1
ATOM 1631 C CA . ALA A 1 200 ? 16.641 -8.007 0.886 1.00 93.94 200 ALA A CA 1
ATOM 1632 C C . ALA A 1 200 ? 17.489 -8.720 -0.177 1.00 93.94 200 ALA A C 1
ATOM 1634 O O . ALA A 1 200 ? 18.460 -8.143 -0.666 1.00 93.94 200 ALA A O 1
ATOM 1635 N N . PHE A 1 201 ? 17.064 -9.904 -0.636 1.00 93.62 201 PHE A N 1
ATOM 1636 C CA . PHE A 1 201 ? 17.736 -10.618 -1.729 1.00 93.62 201 PHE A CA 1
ATOM 1637 C C . PHE A 1 201 ? 17.803 -9.800 -3.024 1.00 93.62 201 PHE A C 1
ATOM 1639 O O . PHE A 1 201 ? 18.860 -9.750 -3.656 1.00 93.62 201 PHE A O 1
ATOM 1646 N N . THR A 1 202 ? 16.714 -9.128 -3.423 1.00 94.62 202 THR A N 1
ATOM 1647 C CA . THR A 1 202 ? 16.736 -8.268 -4.621 1.00 94.62 202 THR A CA 1
ATOM 1648 C C . THR A 1 202 ? 17.710 -7.102 -4.481 1.00 94.62 202 THR A C 1
ATOM 1650 O O . THR A 1 202 ? 18.365 -6.750 -5.459 1.00 94.62 202 THR A O 1
ATOM 1653 N N . SER A 1 203 ? 17.821 -6.520 -3.283 1.00 94.88 203 SER A N 1
ATOM 1654 C CA . SER A 1 203 ? 18.702 -5.383 -3.016 1.00 94.88 203 SER A CA 1
ATOM 1655 C C . SER A 1 203 ? 20.171 -5.800 -3.034 1.00 94.88 203 SER A C 1
ATOM 1657 O O . SER A 1 203 ? 20.971 -5.172 -3.722 1.00 94.88 203 SER A O 1
ATOM 1659 N N . PHE A 1 204 ? 20.524 -6.901 -2.359 1.00 94.31 204 PHE A N 1
ATOM 1660 C CA . PHE A 1 204 ? 21.902 -7.401 -2.336 1.00 94.31 204 PHE A CA 1
ATOM 1661 C C . PHE A 1 204 ? 22.409 -7.779 -3.731 1.00 94.31 204 PHE A C 1
ATOM 1663 O O . PHE A 1 204 ? 23.545 -7.470 -4.087 1.00 94.31 204 PHE A O 1
ATOM 1670 N N . LYS A 1 205 ? 21.550 -8.368 -4.568 1.00 94.44 205 LYS A N 1
ATOM 1671 C CA . LYS A 1 205 ? 21.898 -8.733 -5.949 1.00 94.44 205 LYS A CA 1
ATOM 1672 C C . LYS A 1 205 ? 22.225 -7.543 -6.854 1.00 94.44 205 LYS A C 1
ATOM 1674 O O . LYS A 1 205 ? 22.927 -7.733 -7.838 1.00 94.44 205 LYS A O 1
ATOM 1679 N N . LEU A 1 206 ? 21.762 -6.330 -6.540 1.00 92.81 206 LEU A N 1
ATOM 1680 C CA . LEU A 1 206 ? 22.066 -5.143 -7.351 1.00 92.81 206 LEU A CA 1
ATOM 1681 C C . LEU A 1 206 ? 23.525 -4.684 -7.231 1.00 92.81 206 LEU A C 1
ATOM 1683 O O . LEU A 1 206 ? 24.041 -4.070 -8.157 1.00 92.81 206 LEU A O 1
ATOM 1687 N N . HIS A 1 207 ? 24.197 -4.982 -6.116 1.00 92.56 207 HIS A N 1
ATOM 1688 C CA . HIS A 1 207 ? 25.616 -4.655 -5.922 1.00 92.56 207 HIS A CA 1
ATOM 1689 C C . HIS A 1 207 ? 26.517 -5.896 -5.799 1.00 92.56 207 HIS A C 1
ATOM 1691 O O . HIS A 1 207 ? 27.738 -5.766 -5.745 1.00 92.56 207 HIS A O 1
ATOM 1697 N N . SER A 1 208 ? 25.924 -7.088 -5.725 1.00 92.44 208 SER A N 1
ATOM 1698 C CA . SER A 1 208 ? 26.604 -8.385 -5.669 1.00 92.44 208 SER A CA 1
ATOM 1699 C C . SER A 1 208 ? 25.878 -9.379 -6.591 1.00 92.44 208 SER A C 1
ATOM 1701 O O . SER A 1 208 ? 25.154 -10.253 -6.106 1.00 92.44 208 SER A O 1
ATOM 1703 N N . PRO A 1 209 ? 26.011 -9.225 -7.923 1.00 89.69 209 PRO A N 1
ATOM 1704 C CA . PRO A 1 209 ? 25.191 -9.940 -8.907 1.00 89.69 209 PRO A CA 1
ATOM 1705 C C . PRO A 1 209 ? 25.401 -11.461 -8.911 1.00 89.69 209 PRO A C 1
ATOM 1707 O O . PRO A 1 209 ? 24.450 -12.204 -9.163 1.00 89.69 209 PRO A O 1
ATOM 1710 N N . ASP A 1 210 ? 26.602 -11.930 -8.561 1.00 90.50 210 ASP A N 1
ATOM 1711 C CA . ASP A 1 210 ? 26.956 -13.357 -8.563 1.00 90.50 210 ASP A CA 1
ATOM 1712 C C . ASP A 1 210 ? 26.325 -14.157 -7.414 1.00 90.50 210 ASP A C 1
ATOM 1714 O O . ASP A 1 210 ? 26.339 -15.388 -7.420 1.00 90.50 210 ASP A O 1
ATOM 1718 N N . LEU A 1 211 ? 25.728 -13.480 -6.427 1.00 89.56 211 LEU A N 1
ATOM 1719 C CA . LEU A 1 211 ? 25.081 -14.123 -5.287 1.00 89.56 211 LEU A CA 1
ATOM 1720 C C . LEU A 1 211 ? 23.968 -15.067 -5.765 1.00 89.56 211 LEU A C 1
ATOM 1722 O O . LEU A 1 211 ? 22.916 -14.590 -6.182 1.00 89.56 211 LEU A O 1
ATOM 1726 N N . LEU A 1 212 ? 24.152 -16.388 -5.664 1.00 87.75 212 LEU A N 1
ATOM 1727 C CA . LEU A 1 212 ? 23.153 -17.413 -6.029 1.00 87.75 212 LEU A CA 1
ATOM 1728 C C . LEU A 1 212 ? 22.621 -17.264 -7.470 1.00 87.75 212 LEU A C 1
ATOM 1730 O O . LEU A 1 212 ? 21.428 -17.441 -7.726 1.00 87.75 212 LEU A O 1
ATOM 1734 N N . SER A 1 213 ? 23.479 -16.863 -8.410 1.00 87.25 213 SER A N 1
ATOM 1735 C CA . SER A 1 213 ? 23.126 -16.710 -9.831 1.00 87.25 213 SER A CA 1
ATOM 1736 C C . SER A 1 213 ? 22.990 -18.051 -10.568 1.00 87.25 213 SER A C 1
ATOM 1738 O O . SER A 1 213 ? 22.288 -18.133 -11.572 1.00 87.25 213 SER A O 1
ATOM 1740 N N . ASN A 1 214 ? 23.591 -19.116 -10.033 1.00 89.88 214 ASN A N 1
ATOM 1741 C CA . ASN A 1 214 ? 23.542 -20.484 -10.554 1.00 89.88 214 ASN A CA 1
ATOM 1742 C C . ASN A 1 214 ? 22.171 -21.170 -10.400 1.00 89.88 214 ASN A C 1
ATOM 1744 O O . ASN A 1 214 ? 21.907 -22.173 -11.058 1.00 89.88 214 ASN A O 1
ATOM 1748 N N . VAL A 1 215 ? 21.287 -20.644 -9.548 1.00 92.19 215 VAL A N 1
ATOM 1749 C CA . VAL A 1 215 ? 19.942 -21.190 -9.328 1.00 92.19 215 VAL A CA 1
ATOM 1750 C C . VAL A 1 215 ? 18.919 -20.332 -10.068 1.00 92.19 215 VAL A C 1
ATOM 1752 O O . VAL A 1 215 ? 18.659 -19.195 -9.678 1.00 92.19 215 VAL A O 1
ATOM 1755 N N . ALA A 1 216 ? 18.280 -20.891 -11.102 1.00 90.00 216 ALA A N 1
ATOM 1756 C CA . ALA A 1 216 ? 17.345 -20.162 -11.970 1.00 90.00 216 ALA A CA 1
ATOM 1757 C C . ALA A 1 216 ? 16.218 -19.450 -11.194 1.00 90.00 216 ALA A C 1
ATOM 1759 O O . ALA A 1 216 ? 15.896 -18.294 -11.479 1.00 90.00 216 ALA A O 1
ATOM 1760 N N . VAL A 1 217 ? 15.665 -20.117 -10.174 1.00 92.31 217 VAL A N 1
ATOM 1761 C CA . VAL A 1 217 ? 14.601 -19.589 -9.300 1.00 92.31 217 VAL A CA 1
ATOM 1762 C C . VAL A 1 217 ? 15.051 -18.347 -8.527 1.00 92.31 217 VAL A C 1
ATOM 1764 O O . VAL A 1 217 ? 14.254 -17.445 -8.282 1.00 92.31 217 VAL A O 1
ATOM 1767 N N . LEU A 1 218 ? 16.336 -18.271 -8.177 1.00 92.00 218 LEU A N 1
ATOM 1768 C CA . LEU A 1 218 ? 16.902 -17.185 -7.386 1.00 92.00 218 LEU A CA 1
ATOM 1769 C C . LEU A 1 218 ? 17.538 -16.090 -8.247 1.00 92.00 218 LEU A C 1
ATOM 1771 O O . LEU A 1 218 ? 18.264 -15.244 -7.736 1.00 92.00 218 LEU A O 1
ATOM 1775 N N . THR A 1 219 ? 17.279 -16.050 -9.550 1.00 93.31 219 THR A N 1
ATOM 1776 C CA . THR A 1 219 ? 17.751 -14.951 -10.403 1.00 93.31 219 THR A CA 1
ATOM 1777 C C . THR A 1 219 ? 17.015 -13.643 -10.084 1.00 93.31 219 THR A C 1
ATOM 1779 O O . THR A 1 219 ? 15.851 -13.640 -9.674 1.00 93.31 219 THR A O 1
ATOM 1782 N N . TRP A 1 220 ? 17.679 -12.494 -10.275 1.00 93.69 220 TRP A N 1
ATOM 1783 C CA . TRP A 1 220 ? 17.092 -11.182 -9.949 1.00 93.69 220 TRP A CA 1
ATOM 1784 C C . TRP A 1 220 ? 15.778 -10.928 -10.702 1.00 93.69 220 TRP A C 1
ATOM 1786 O O . TRP A 1 220 ? 14.814 -10.435 -10.116 1.00 93.69 220 TRP A O 1
ATOM 1796 N N . GLY A 1 221 ? 15.716 -11.353 -11.969 1.00 92.12 221 GLY A N 1
ATOM 1797 C CA . GLY A 1 221 ? 14.530 -11.227 -12.816 1.00 92.12 221 GLY A CA 1
ATOM 1798 C C . GLY A 1 221 ? 13.300 -11.990 -12.312 1.00 92.12 221 GLY A C 1
ATOM 1799 O O . GLY A 1 221 ? 12.192 -11.600 -12.659 1.00 92.12 221 GLY A O 1
ATOM 1800 N N . ARG A 1 222 ? 13.465 -13.020 -11.467 1.00 94.50 222 ARG A N 1
ATOM 1801 C CA . ARG A 1 222 ? 12.352 -13.777 -10.861 1.00 94.50 222 ARG A CA 1
ATOM 1802 C C . ARG A 1 222 ? 12.044 -13.339 -9.432 1.00 94.50 222 ARG A C 1
ATOM 1804 O O . ARG A 1 222 ? 10.880 -13.164 -9.081 1.00 94.50 222 ARG A O 1
ATOM 1811 N N . ILE A 1 223 ? 13.070 -13.090 -8.613 1.00 95.44 223 ILE A N 1
ATOM 1812 C CA . ILE A 1 223 ? 12.867 -12.655 -7.220 1.00 95.44 223 ILE A CA 1
ATOM 1813 C C . ILE A 1 223 ? 12.237 -11.257 -7.174 1.00 95.44 223 ILE A C 1
ATOM 1815 O O . ILE A 1 223 ? 11.360 -11.024 -6.347 1.00 95.44 223 ILE A O 1
ATOM 1819 N N . ARG A 1 224 ? 12.620 -10.322 -8.058 1.00 95.19 224 ARG A N 1
ATOM 1820 C CA . ARG A 1 224 ? 12.036 -8.967 -8.071 1.00 95.19 224 ARG A CA 1
ATOM 1821 C C . ARG A 1 224 ? 10.515 -8.963 -8.242 1.00 95.19 224 ARG A C 1
ATOM 1823 O O . ARG A 1 224 ? 9.851 -8.404 -7.369 1.00 95.19 224 ARG A O 1
ATOM 1830 N N . PRO A 1 225 ? 9.938 -9.550 -9.304 1.00 96.38 225 PRO A N 1
ATOM 1831 C CA . PRO A 1 225 ? 8.488 -9.591 -9.437 1.00 96.38 225 PRO A CA 1
ATOM 1832 C C . PRO A 1 225 ? 7.829 -10.385 -8.303 1.00 96.38 225 PRO A C 1
ATOM 1834 O O . PRO A 1 225 ? 6.791 -9.953 -7.804 1.00 96.38 225 PRO A O 1
ATOM 1837 N N . ALA A 1 226 ? 8.449 -11.465 -7.809 1.00 97.12 226 ALA A N 1
ATOM 1838 C CA . ALA A 1 226 ? 7.925 -12.203 -6.657 1.00 97.12 226 ALA A CA 1
ATOM 1839 C C . ALA A 1 226 ? 7.840 -11.313 -5.403 1.00 97.12 226 ALA A C 1
ATOM 1841 O O . ALA A 1 226 ? 6.790 -11.241 -4.770 1.00 97.12 226 ALA A O 1
ATOM 1842 N N . HIS A 1 227 ? 8.903 -10.570 -5.083 1.00 96.44 227 HIS A N 1
ATOM 1843 C CA . HIS A 1 227 ? 8.934 -9.602 -3.986 1.00 96.44 227 HIS A CA 1
ATOM 1844 C C . HIS A 1 227 ? 7.814 -8.562 -4.112 1.00 96.44 227 HIS A C 1
ATOM 1846 O O . HIS A 1 227 ? 7.048 -8.369 -3.166 1.00 96.44 227 HIS A O 1
ATOM 1852 N N . LEU A 1 228 ? 7.711 -7.907 -5.274 1.00 96.06 228 LEU A N 1
ATOM 1853 C CA . LEU A 1 228 ? 6.727 -6.847 -5.501 1.00 96.06 228 LEU A CA 1
ATOM 1854 C C . LEU A 1 228 ? 5.305 -7.369 -5.268 1.00 96.06 228 LEU A C 1
ATOM 1856 O O . LEU A 1 228 ? 4.547 -6.775 -4.503 1.00 96.06 228 LEU A O 1
ATOM 1860 N N . ASN A 1 229 ? 4.968 -8.521 -5.850 1.00 97.12 229 ASN A N 1
ATOM 1861 C CA . ASN A 1 229 ? 3.630 -9.096 -5.737 1.00 97.12 229 ASN A CA 1
ATOM 1862 C C . ASN A 1 229 ? 3.319 -9.614 -4.327 1.00 97.12 229 ASN A C 1
ATOM 1864 O O . ASN A 1 229 ? 2.203 -9.417 -3.845 1.00 97.12 229 ASN A O 1
ATOM 1868 N N . VAL A 1 230 ? 4.293 -10.208 -3.626 1.00 97.75 230 VAL A N 1
ATOM 1869 C CA . VAL A 1 230 ? 4.129 -10.580 -2.209 1.00 97.75 230 VAL A CA 1
ATOM 1870 C C . VAL A 1 230 ? 3.839 -9.345 -1.359 1.00 97.75 230 VAL A C 1
ATOM 1872 O O . VAL A 1 230 ? 2.947 -9.377 -0.513 1.00 97.75 230 VAL A O 1
ATOM 1875 N N . MET A 1 231 ? 4.543 -8.237 -1.590 1.00 97.44 231 MET A N 1
ATOM 1876 C CA . MET A 1 231 ? 4.315 -7.005 -0.835 1.00 97.44 231 MET A CA 1
ATOM 1877 C C . MET A 1 231 ? 2.959 -6.360 -1.146 1.00 97.44 231 MET A C 1
ATOM 1879 O O . MET A 1 231 ? 2.300 -5.865 -0.233 1.00 97.44 231 MET A O 1
ATOM 1883 N N . LEU A 1 232 ? 2.519 -6.379 -2.406 1.00 97.06 232 LEU A N 1
ATOM 1884 C CA . LEU A 1 232 ? 1.261 -5.765 -2.849 1.00 97.06 232 LEU A CA 1
ATOM 1885 C C . LEU A 1 232 ? 0.034 -6.605 -2.471 1.00 97.06 232 LEU A C 1
ATOM 1887 O O . LEU A 1 232 ? -0.882 -6.131 -1.793 1.00 97.06 232 LEU A O 1
ATOM 1891 N N . TYR A 1 233 ? -0.003 -7.861 -2.910 1.00 97.50 233 TYR A N 1
ATOM 1892 C CA . TYR A 1 233 ? -1.162 -8.734 -2.731 1.00 97.50 233 TYR A CA 1
ATOM 1893 C C . TYR A 1 233 ? -1.104 -9.502 -1.410 1.00 97.50 233 TYR A C 1
ATOM 1895 O O . TYR A 1 233 ? -2.133 -9.671 -0.760 1.00 97.50 233 TYR A O 1
ATOM 1903 N N . GLY A 1 234 ? 0.084 -9.926 -0.977 1.00 97.62 234 GLY A N 1
ATOM 1904 C CA . GLY A 1 234 ? 0.264 -10.663 0.274 1.00 97.62 234 GLY A CA 1
ATOM 1905 C C . GLY A 1 234 ? 0.207 -9.765 1.512 1.00 97.62 234 GLY A C 1
ATOM 1906 O O . GLY A 1 234 ? -0.626 -9.981 2.384 1.00 97.62 234 GLY A O 1
ATOM 1907 N N . TRP A 1 235 ? 1.063 -8.744 1.601 1.00 98.38 235 TRP A N 1
ATOM 1908 C CA . TRP A 1 235 ? 1.074 -7.816 2.740 1.00 98.38 235 TRP A CA 1
ATOM 1909 C C . TRP A 1 235 ? -0.020 -6.752 2.622 1.00 98.38 235 TRP A C 1
ATOM 1911 O O . TRP A 1 235 ? -0.968 -6.745 3.411 1.00 98.38 235 TRP A O 1
ATOM 1921 N N . ALA A 1 236 ? 0.101 -5.853 1.641 1.00 98.25 236 ALA A N 1
ATOM 1922 C CA . ALA A 1 236 ? -0.655 -4.608 1.628 1.00 98.25 236 ALA A CA 1
ATOM 1923 C C . ALA A 1 236 ? -2.162 -4.836 1.453 1.00 98.25 236 ALA A C 1
ATOM 1925 O O . ALA A 1 236 ? -2.974 -4.269 2.185 1.00 98.25 236 ALA A O 1
ATOM 1926 N N . SER A 1 237 ? -2.555 -5.720 0.537 1.00 97.75 237 SER A N 1
ATOM 1927 C CA . SER A 1 237 ? -3.972 -6.011 0.304 1.00 97.75 237 SER A CA 1
ATOM 1928 C C . SER A 1 237 ? -4.606 -6.764 1.475 1.00 97.75 237 SER A C 1
ATOM 1930 O O . SER A 1 237 ? -5.720 -6.427 1.867 1.00 97.75 237 SER A O 1
ATOM 1932 N N . MET A 1 238 ? -3.904 -7.718 2.099 1.00 97.88 238 MET A N 1
ATOM 1933 C CA . MET A 1 238 ? -4.438 -8.460 3.250 1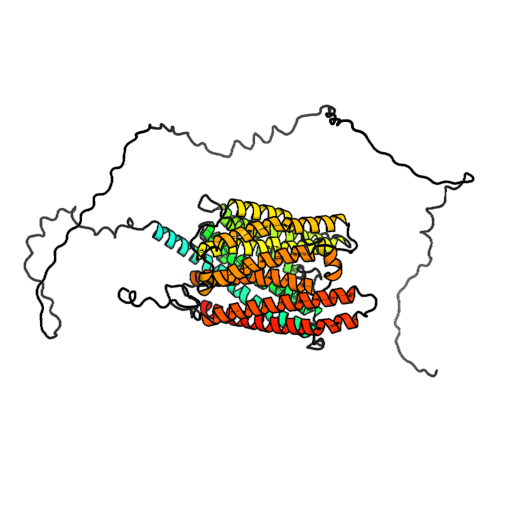.00 97.88 238 MET A CA 1
ATOM 1934 C C . MET A 1 238 ? -4.633 -7.565 4.474 1.00 97.88 238 MET A C 1
ATOM 1936 O O . MET A 1 238 ? -5.708 -7.580 5.079 1.00 97.88 238 MET A O 1
ATOM 1940 N N . VAL A 1 239 ? -3.635 -6.744 4.825 1.00 98.56 239 VAL A N 1
ATOM 1941 C CA . VAL A 1 239 ? -3.766 -5.817 5.960 1.00 98.56 239 VAL A CA 1
ATOM 1942 C C . VAL A 1 239 ? -4.808 -4.732 5.673 1.00 98.56 239 VAL A C 1
ATOM 1944 O O . VAL A 1 239 ? -5.586 -4.373 6.561 1.00 98.56 239 VAL A O 1
ATOM 1947 N N . GLY A 1 240 ? -4.886 -4.261 4.425 1.00 97.94 240 GLY A N 1
ATOM 1948 C CA . GLY A 1 240 ? -5.879 -3.292 3.974 1.00 97.94 240 GLY A CA 1
ATOM 1949 C C . GLY A 1 240 ? -7.307 -3.831 4.074 1.00 97.94 240 GLY A C 1
ATOM 1950 O O . GLY A 1 240 ? -8.160 -3.190 4.688 1.00 97.94 240 GLY A O 1
ATOM 1951 N N . MET A 1 241 ? -7.562 -5.036 3.552 1.00 97.81 241 MET A N 1
ATOM 1952 C CA . MET A 1 241 ? -8.872 -5.692 3.633 1.00 97.81 241 MET A CA 1
ATOM 1953 C C . MET A 1 241 ? -9.270 -6.003 5.079 1.00 97.81 241 MET A C 1
ATOM 1955 O O . MET A 1 241 ? -10.389 -5.683 5.476 1.00 97.81 241 MET A O 1
ATOM 1959 N N . GLY A 1 242 ? -8.360 -6.550 5.895 1.00 97.69 242 GLY A N 1
ATOM 1960 C CA . GLY A 1 242 ? -8.626 -6.820 7.313 1.00 97.69 242 GLY A CA 1
ATOM 1961 C C . GLY A 1 242 ? -8.997 -5.554 8.094 1.00 97.69 242 GLY A C 1
ATOM 1962 O O . GLY A 1 242 ? -9.987 -5.534 8.829 1.00 97.69 242 GLY A O 1
ATOM 1963 N N . THR A 1 243 ? -8.259 -4.463 7.870 1.00 98.31 243 THR A N 1
ATOM 1964 C CA . THR A 1 243 ? -8.539 -3.154 8.484 1.00 98.31 243 THR A CA 1
ATOM 1965 C C . THR A 1 243 ? -9.875 -2.588 8.010 1.00 98.31 243 THR A C 1
ATOM 1967 O O . THR A 1 243 ? -10.669 -2.111 8.822 1.00 98.31 243 THR A O 1
ATOM 1970 N N . ALA A 1 244 ? -10.163 -2.676 6.711 1.00 97.56 244 ALA A N 1
ATOM 1971 C CA . ALA A 1 244 ? -11.407 -2.181 6.141 1.00 97.56 244 ALA A CA 1
ATOM 1972 C C . ALA A 1 244 ? -12.633 -2.937 6.662 1.00 97.56 244 ALA A C 1
ATOM 1974 O O . ALA A 1 244 ? -13.618 -2.295 7.012 1.00 97.56 244 ALA A O 1
ATOM 1975 N N . ILE A 1 245 ? -12.573 -4.269 6.772 1.00 96.69 245 ILE A N 1
ATOM 1976 C CA . ILE A 1 245 ? -13.660 -5.088 7.333 1.00 96.69 245 ILE A CA 1
ATOM 1977 C C . ILE A 1 245 ? -13.982 -4.632 8.758 1.00 96.69 245 ILE A C 1
ATOM 1979 O O . ILE A 1 245 ? -15.145 -4.389 9.080 1.00 96.69 245 ILE A O 1
ATOM 1983 N N . TRP A 1 246 ? -12.956 -4.467 9.598 1.00 96.94 246 TRP A N 1
ATOM 1984 C CA . TRP A 1 246 ? -13.135 -4.029 10.981 1.00 96.94 246 TRP A CA 1
ATOM 1985 C C . TRP A 1 246 ? -13.729 -2.616 11.077 1.00 96.94 246 TRP A C 1
ATOM 1987 O O . TRP A 1 246 ? -14.684 -2.378 11.823 1.00 96.94 246 TRP A O 1
ATOM 1997 N N . LEU A 1 247 ? -13.199 -1.674 10.288 1.00 96.56 247 LEU A N 1
ATOM 1998 C CA . LEU A 1 247 ? -13.691 -0.297 10.248 1.00 96.56 247 LEU A CA 1
ATOM 1999 C C . LEU A 1 247 ? -15.128 -0.218 9.732 1.00 96.56 247 LEU A C 1
ATOM 2001 O O . LEU A 1 247 ? -15.951 0.478 10.327 1.00 96.56 247 LEU A O 1
ATOM 2005 N N . MET A 1 248 ? -15.446 -0.944 8.661 1.00 95.25 248 MET A N 1
ATOM 2006 C CA . MET A 1 248 ? -16.786 -0.980 8.079 1.00 95.25 248 MET A CA 1
ATOM 2007 C C . MET A 1 248 ? -17.802 -1.562 9.056 1.00 95.25 248 MET A C 1
ATOM 2009 O O . MET A 1 248 ? -18.849 -0.950 9.247 1.00 95.25 248 MET A O 1
ATOM 2013 N N . ALA A 1 249 ? -17.487 -2.664 9.741 1.00 94.81 249 ALA A N 1
ATOM 2014 C CA . ALA A 1 249 ? -18.389 -3.261 10.726 1.00 94.81 249 ALA A CA 1
ATOM 2015 C C . ALA A 1 249 ? -18.748 -2.276 11.854 1.00 94.81 249 ALA A C 1
ATOM 2017 O O . ALA A 1 249 ? -19.921 -2.112 12.199 1.00 94.81 249 ALA A O 1
ATOM 2018 N N . ARG A 1 250 ? -17.752 -1.547 12.382 1.00 92.94 250 ARG A N 1
ATOM 2019 C CA . ARG A 1 250 ? -17.963 -0.534 13.428 1.00 92.94 250 ARG A CA 1
ATOM 2020 C C . ARG A 1 250 ? -18.717 0.696 12.937 1.00 92.94 250 ARG A C 1
ATOM 2022 O O . ARG A 1 250 ? -19.607 1.174 13.633 1.00 92.94 250 ARG A O 1
ATOM 2029 N N . LEU A 1 251 ? -18.360 1.226 11.769 1.00 93.50 251 LEU A N 1
ATOM 2030 C CA . LEU A 1 251 ? -18.983 2.439 11.230 1.00 93.50 251 LEU A CA 1
ATOM 2031 C C . LEU A 1 251 ? -20.409 2.185 10.732 1.00 93.50 251 LEU A C 1
ATOM 2033 O O . LEU A 1 251 ? -21.247 3.075 10.820 1.00 93.50 251 LEU A O 1
ATOM 2037 N N . CYS A 1 252 ? -20.700 0.976 10.249 1.00 93.62 252 CYS A N 1
ATOM 2038 C CA . CYS A 1 252 ? -22.053 0.565 9.885 1.00 93.62 252 CYS A CA 1
ATOM 2039 C C . CYS A 1 252 ? -22.892 0.105 11.087 1.00 93.62 252 CYS A C 1
ATOM 2041 O O . CYS A 1 252 ? -24.095 -0.079 10.923 1.00 93.62 252 CYS A O 1
ATOM 2043 N N . ARG A 1 253 ? -22.284 -0.086 12.269 1.00 92.06 253 ARG A N 1
ATOM 2044 C CA . ARG A 1 253 ? -22.921 -0.670 13.465 1.00 92.06 253 ARG A CA 1
ATOM 2045 C C . ARG A 1 253 ? -23.592 -2.020 13.172 1.00 92.06 253 ARG A C 1
ATOM 2047 O O . ARG A 1 253 ? -24.739 -2.274 13.537 1.00 92.06 253 ARG A O 1
ATOM 2054 N N . THR A 1 254 ? -22.878 -2.887 12.456 1.00 91.56 254 THR A N 1
ATOM 2055 C CA . THR A 1 254 ? -23.373 -4.206 12.036 1.00 91.56 254 THR A CA 1
ATOM 2056 C C . THR A 1 254 ? -22.441 -5.309 12.510 1.00 91.56 254 THR A C 1
ATOM 2058 O O . THR A 1 254 ? -21.239 -5.258 12.251 1.00 91.56 254 THR A O 1
ATOM 2061 N N . THR A 1 255 ? -23.000 -6.339 13.142 1.00 91.19 255 THR A N 1
ATOM 2062 C CA . THR A 1 255 ? -22.274 -7.573 13.452 1.00 91.19 255 THR A CA 1
ATOM 2063 C C . THR A 1 255 ? -22.159 -8.457 12.209 1.00 91.19 255 THR A C 1
ATOM 2065 O O . THR A 1 255 ? -23.082 -8.545 11.392 1.00 91.19 255 THR A O 1
ATOM 2068 N N . LEU A 1 256 ? -21.020 -9.133 12.055 1.00 88.56 256 LEU A N 1
ATOM 2069 C CA . LEU A 1 256 ? -20.836 -10.127 11.000 1.00 88.56 256 LEU A CA 1
ATOM 2070 C C . LEU A 1 256 ? -21.607 -11.403 11.354 1.00 88.56 256 LEU A C 1
ATOM 2072 O O . LEU A 1 256 ? -21.275 -12.080 12.323 1.00 88.56 256 LEU A O 1
ATOM 2076 N N . ARG A 1 257 ? -22.623 -11.749 10.554 1.00 84.75 257 ARG A N 1
ATOM 2077 C CA . ARG A 1 257 ? -23.429 -12.968 10.762 1.00 84.75 257 ARG A CA 1
ATOM 2078 C C . ARG A 1 257 ? -22.671 -14.251 10.417 1.00 84.75 257 ARG A C 1
ATOM 2080 O O . ARG A 1 257 ? -22.791 -15.238 11.129 1.00 84.75 257 ARG A O 1
ATOM 2087 N N . HIS A 1 258 ? -21.881 -14.228 9.341 1.00 88.12 258 HIS A N 1
ATOM 2088 C CA . HIS A 1 258 ? -21.121 -15.389 8.867 1.00 88.12 258 HIS A CA 1
ATOM 2089 C C . HIS A 1 258 ? -19.632 -15.045 8.710 1.00 88.12 258 HIS A C 1
ATOM 2091 O O . HIS A 1 258 ? -19.130 -14.943 7.588 1.00 88.12 258 HIS A O 1
ATOM 2097 N N . PRO A 1 259 ? -18.896 -14.864 9.825 1.00 90.38 259 PRO A N 1
ATOM 2098 C CA . PRO A 1 259 ? -17.482 -14.486 9.788 1.00 90.38 259 PRO A CA 1
ATOM 2099 C C . PRO A 1 259 ? -16.602 -15.504 9.049 1.00 90.38 259 PRO A C 1
ATOM 2101 O O . PRO A 1 259 ? -15.595 -15.126 8.456 1.00 90.38 259 PRO A O 1
ATOM 2104 N N . LEU A 1 260 ? -17.002 -16.781 9.019 1.00 92.94 260 LEU A N 1
ATOM 2105 C CA . LEU A 1 260 ? -16.272 -17.837 8.316 1.00 92.94 260 LEU A CA 1
ATOM 2106 C C . LEU A 1 260 ? -16.237 -17.645 6.796 1.00 92.94 260 LEU A C 1
ATOM 2108 O O . LEU A 1 260 ? -15.269 -18.057 6.172 1.00 92.94 260 LEU A O 1
ATOM 2112 N N . VAL A 1 261 ? -17.219 -16.963 6.198 1.00 92.94 261 VAL A N 1
ATOM 2113 C CA . VAL A 1 261 ? -17.211 -16.703 4.747 1.00 92.94 261 VAL A CA 1
ATOM 2114 C C . VAL A 1 261 ? -16.076 -15.743 4.365 1.00 92.94 261 VAL A C 1
ATOM 2116 O O . VAL A 1 261 ? -15.413 -15.909 3.340 1.00 92.94 261 VAL A O 1
ATOM 2119 N N . LEU A 1 262 ? -15.785 -14.767 5.228 1.00 94.62 262 LEU A N 1
ATOM 2120 C CA . LEU A 1 262 ? -14.621 -13.895 5.063 1.00 94.62 262 LEU A CA 1
ATOM 2121 C C . LEU A 1 262 ? -13.312 -14.661 5.270 1.00 94.62 262 LEU A C 1
ATOM 2123 O O . LEU A 1 262 ? -12.340 -14.399 4.565 1.00 94.62 262 LEU A O 1
ATOM 2127 N N . VAL A 1 263 ? -13.296 -15.634 6.188 1.00 95.88 263 VAL A N 1
ATOM 2128 C CA . VAL A 1 263 ? -12.140 -16.521 6.376 1.00 95.88 263 VAL A CA 1
ATOM 2129 C C . VAL A 1 263 ? -11.894 -17.363 5.126 1.00 95.88 263 VAL A C 1
ATOM 2131 O O . VAL A 1 263 ? -10.761 -17.421 4.659 1.00 95.88 263 VAL A O 1
ATOM 2134 N N . THR A 1 264 ? -12.936 -17.946 4.526 1.00 95.25 264 THR A N 1
ATOM 2135 C CA . THR A 1 264 ? -12.801 -18.690 3.265 1.00 95.25 264 THR A CA 1
ATOM 2136 C C . THR A 1 264 ? -12.323 -17.792 2.128 1.00 95.25 264 THR A C 1
ATOM 2138 O O . THR A 1 264 ? -11.420 -18.180 1.395 1.00 95.25 264 THR A O 1
ATOM 2141 N N . GLY A 1 265 ? -12.848 -16.564 2.019 1.00 96.19 265 GLY A N 1
ATOM 2142 C CA . GLY A 1 265 ? -12.375 -15.588 1.033 1.00 96.19 265 GLY A CA 1
ATOM 2143 C C . GLY A 1 265 ? -10.889 -15.261 1.209 1.00 96.19 265 GLY A C 1
ATOM 2144 O O . GLY A 1 265 ? -10.130 -15.305 0.247 1.00 96.19 265 GLY A O 1
ATOM 2145 N N . GLY A 1 266 ? -10.441 -15.016 2.444 1.00 97.06 266 GLY A N 1
ATOM 2146 C CA . GLY A 1 266 ? -9.023 -14.789 2.736 1.00 97.06 266 GLY A CA 1
ATOM 2147 C C . GLY A 1 266 ? -8.139 -16.024 2.520 1.00 97.06 266 GLY A C 1
ATOM 2148 O O . GLY A 1 266 ? -6.999 -15.887 2.085 1.00 97.06 266 GLY A O 1
ATOM 2149 N N . ALA A 1 267 ? -8.656 -17.236 2.744 1.00 97.25 267 ALA A N 1
ATOM 2150 C CA . ALA A 1 267 ? -7.946 -18.476 2.434 1.00 97.25 267 ALA A CA 1
ATOM 2151 C C . ALA A 1 267 ? -7.735 -18.648 0.920 1.00 97.25 267 ALA A C 1
ATOM 2153 O O . ALA A 1 267 ? -6.616 -18.930 0.493 1.00 97.25 267 ALA A O 1
ATOM 2154 N N . PHE A 1 268 ? -8.765 -18.396 0.101 1.00 97.56 268 PHE A N 1
ATOM 2155 C CA . PHE A 1 268 ? -8.618 -18.368 -1.358 1.00 97.56 268 PHE A CA 1
ATOM 2156 C C . PHE A 1 268 ? -7.667 -17.259 -1.815 1.00 97.56 268 PHE A C 1
ATOM 2158 O O . PHE A 1 268 ? -6.876 -17.482 -2.725 1.00 97.56 268 PHE A O 1
ATOM 2165 N N . TRP A 1 269 ? -7.678 -16.094 -1.162 1.00 98.19 269 TRP A N 1
ATOM 2166 C CA . TRP A 1 269 ? -6.719 -15.032 -1.466 1.00 98.19 269 TRP A CA 1
ATOM 2167 C C . TRP A 1 269 ? -5.279 -15.487 -1.203 1.00 98.19 269 TRP A C 1
ATOM 2169 O O . TRP A 1 269 ? -4.426 -15.360 -2.077 1.00 98.19 269 TRP A O 1
ATOM 2179 N N . ASN A 1 270 ? -5.013 -16.087 -0.038 1.00 98.25 270 ASN A N 1
ATOM 2180 C CA . ASN A 1 270 ? -3.706 -16.661 0.290 1.00 98.25 270 ASN A CA 1
ATOM 2181 C C . ASN A 1 270 ? -3.279 -17.741 -0.710 1.00 98.25 270 ASN A C 1
ATOM 2183 O O . ASN A 1 270 ? -2.118 -17.763 -1.110 1.00 98.25 270 ASN A O 1
ATOM 2187 N N . LEU A 1 271 ? -4.207 -18.604 -1.135 1.00 97.81 271 LEU A N 1
ATOM 2188 C CA . LEU A 1 271 ? -3.949 -19.601 -2.171 1.00 97.81 271 LEU A CA 1
ATOM 2189 C C . LEU A 1 271 ? -3.574 -18.935 -3.501 1.00 97.81 271 LEU A C 1
ATOM 2191 O O . LEU A 1 271 ? -2.589 -19.326 -4.115 1.00 97.81 271 LEU A O 1
ATOM 2195 N N . GLY A 1 272 ? -4.310 -17.903 -3.921 1.00 97.50 272 GLY A N 1
ATOM 2196 C CA . GLY A 1 272 ? -4.015 -17.140 -5.134 1.00 97.50 272 GLY A CA 1
ATOM 2197 C C . GLY A 1 272 ? -2.636 -16.479 -5.091 1.00 97.50 272 GLY A C 1
ATOM 2198 O O . GLY A 1 272 ? -1.865 -16.617 -6.036 1.00 97.50 272 GLY A O 1
ATOM 2199 N N . VAL A 1 273 ? -2.284 -15.833 -3.972 1.00 98.00 273 VAL A N 1
ATOM 2200 C CA . VAL A 1 273 ? -0.946 -15.250 -3.770 1.00 98.00 273 VAL A CA 1
ATOM 2201 C C . VAL A 1 273 ? 0.129 -16.338 -3.804 1.00 98.00 273 VAL A C 1
ATOM 2203 O O . VAL A 1 273 ? 1.121 -16.181 -4.506 1.00 98.00 273 VAL A O 1
ATOM 2206 N N . LEU A 1 274 ? -0.063 -17.458 -3.102 1.00 97.88 274 LEU A N 1
ATOM 2207 C CA . LEU A 1 274 ? 0.899 -18.562 -3.072 1.00 97.88 274 LEU A CA 1
ATOM 2208 C C . LEU A 1 274 ? 1.146 -19.146 -4.468 1.00 97.88 274 LEU A C 1
ATOM 2210 O O . LEU A 1 274 ? 2.296 -19.260 -4.889 1.00 97.88 274 LEU A O 1
ATOM 2214 N N . LEU A 1 275 ? 0.073 -19.469 -5.195 1.00 97.81 275 LEU A N 1
ATOM 2215 C CA . LEU A 1 275 ? 0.140 -19.964 -6.569 1.00 97.81 275 LEU A CA 1
ATOM 2216 C C . LEU A 1 275 ? 0.837 -18.956 -7.484 1.00 97.81 275 LEU A C 1
ATOM 2218 O O . LEU A 1 275 ? 1.697 -19.337 -8.274 1.00 97.81 275 LEU A O 1
ATOM 2222 N N . GLY A 1 276 ? 0.516 -17.670 -7.342 1.00 97.12 276 GLY A N 1
ATOM 2223 C CA . GLY A 1 276 ? 1.128 -16.613 -8.134 1.00 97.12 276 GLY A CA 1
ATOM 2224 C C . GLY A 1 276 ? 2.629 -16.467 -7.881 1.00 97.12 276 GLY A C 1
ATOM 2225 O O . GLY A 1 276 ? 3.409 -16.346 -8.823 1.00 97.12 276 GLY A O 1
ATOM 2226 N N . VAL A 1 277 ? 3.059 -16.529 -6.618 1.00 97.00 277 VAL A N 1
ATOM 2227 C CA . VAL A 1 277 ? 4.479 -16.446 -6.241 1.00 97.00 277 VAL A CA 1
ATOM 2228 C C . VAL A 1 277 ? 5.253 -17.651 -6.758 1.00 97.00 277 VAL A C 1
ATOM 2230 O O . VAL A 1 277 ? 6.322 -17.478 -7.342 1.00 97.00 277 VAL A O 1
ATOM 2233 N N . ILE A 1 278 ? 4.709 -18.859 -6.588 1.00 97.06 278 ILE A N 1
ATOM 2234 C CA . ILE A 1 278 ? 5.318 -20.085 -7.117 1.00 97.06 278 ILE A CA 1
ATOM 2235 C C . ILE A 1 278 ? 5.419 -20.007 -8.645 1.00 97.06 278 ILE A C 1
ATOM 2237 O O . ILE A 1 278 ? 6.480 -20.301 -9.189 1.00 97.06 278 ILE A O 1
ATOM 2241 N N . GLY A 1 279 ? 4.371 -19.539 -9.327 1.00 96.75 279 GLY A N 1
ATOM 2242 C CA . GLY A 1 279 ? 4.363 -19.339 -10.776 1.00 96.75 279 GLY A CA 1
ATOM 2243 C C . GLY A 1 279 ? 5.453 -18.384 -11.260 1.00 96.75 279 GLY A C 1
ATOM 2244 O O . GLY A 1 279 ? 6.251 -18.742 -12.127 1.00 96.75 279 GLY A O 1
ATOM 2245 N N . ILE A 1 280 ? 5.569 -17.204 -10.641 1.00 96.44 280 ILE A N 1
ATOM 2246 C CA . ILE A 1 280 ? 6.625 -16.230 -10.968 1.00 96.44 280 ILE A CA 1
ATOM 2247 C C . ILE A 1 280 ? 8.019 -16.844 -10.770 1.00 96.44 280 ILE A C 1
ATOM 2249 O O . ILE A 1 280 ? 8.896 -16.700 -11.625 1.00 96.44 280 ILE A O 1
ATOM 2253 N N . LEU A 1 281 ? 8.235 -17.546 -9.655 1.00 95.56 281 LEU A N 1
ATOM 2254 C CA . LEU A 1 281 ? 9.513 -18.185 -9.337 1.00 95.56 281 LEU A CA 1
ATOM 2255 C C . LEU A 1 281 ? 9.844 -19.353 -10.286 1.00 95.56 281 LEU A C 1
ATOM 2257 O O . LEU A 1 281 ? 11.013 -19.549 -10.638 1.00 95.56 281 LEU A O 1
ATOM 2261 N N . ALA A 1 282 ? 8.831 -20.076 -10.769 1.00 95.88 282 ALA A N 1
ATOM 2262 C CA . ALA A 1 282 ? 8.961 -21.095 -11.810 1.00 95.88 282 ALA A CA 1
ATOM 2263 C C . ALA A 1 282 ? 9.280 -20.492 -13.193 1.00 95.88 282 ALA A C 1
ATOM 2265 O O . ALA A 1 282 ? 9.927 -21.149 -14.010 1.00 95.88 282 ALA A O 1
ATOM 2266 N N . GLY A 1 283 ? 8.956 -19.213 -13.408 1.00 94.06 283 GLY A N 1
ATOM 2267 C CA . GLY A 1 283 ? 9.250 -18.460 -14.631 1.00 94.06 283 GLY A CA 1
ATOM 2268 C C . GLY A 1 283 ? 8.015 -18.068 -15.443 1.00 94.06 283 GLY A C 1
ATOM 2269 O O . GLY A 1 283 ? 8.174 -17.504 -16.518 1.00 94.06 283 GLY A O 1
ATOM 2270 N N . ASP A 1 284 ? 6.811 -18.317 -14.929 1.00 95.19 284 ASP A N 1
ATOM 2271 C CA . ASP A 1 284 ? 5.524 -18.036 -15.582 1.00 95.19 284 ASP A CA 1
ATOM 2272 C C . ASP A 1 284 ? 5.029 -16.600 -15.303 1.00 95.19 284 ASP A C 1
ATOM 2274 O O . ASP A 1 284 ? 3.862 -16.342 -15.024 1.00 95.19 284 ASP A O 1
ATOM 2278 N N . SER A 1 285 ? 5.955 -15.639 -15.283 1.00 94.94 285 SER A N 1
ATOM 2279 C CA . SER A 1 285 ? 5.628 -14.230 -15.045 1.00 94.94 285 SER A CA 1
ATOM 2280 C C . SER A 1 285 ? 5.040 -13.598 -16.303 1.00 94.94 285 SER A C 1
ATOM 2282 O O . SER A 1 285 ? 5.607 -13.729 -17.386 1.00 94.94 285 SER A O 1
ATOM 2284 N N . THR A 1 286 ? 3.959 -12.830 -16.159 1.00 93.50 286 THR A N 1
ATOM 2285 C CA . THR A 1 286 ? 3.326 -12.135 -17.297 1.00 93.50 286 THR A CA 1
ATOM 2286 C C . THR A 1 286 ? 4.154 -10.960 -17.836 1.00 93.50 286 THR A C 1
ATOM 2288 O O . THR A 1 286 ? 3.900 -10.480 -18.937 1.00 93.50 286 THR A O 1
ATOM 2291 N N . GLY A 1 287 ? 5.124 -10.461 -17.058 1.00 91.56 287 GLY A N 1
ATOM 2292 C CA . GLY A 1 287 ? 5.969 -9.316 -17.417 1.00 91.56 287 GLY A CA 1
ATOM 2293 C C . GLY A 1 287 ? 5.313 -7.936 -17.263 1.00 91.56 287 GLY A C 1
ATOM 2294 O O . GLY A 1 287 ? 6.003 -6.924 -17.397 1.00 91.56 287 GLY A O 1
ATOM 2295 N N . TYR A 1 288 ? 4.019 -7.865 -16.936 1.00 94.00 288 TYR A N 1
ATOM 2296 C CA . TYR A 1 288 ? 3.328 -6.605 -16.663 1.00 94.00 288 TYR A CA 1
ATOM 2297 C C . TYR A 1 288 ? 3.511 -6.183 -15.205 1.00 94.00 288 TYR A C 1
ATOM 2299 O O . TYR A 1 288 ? 3.193 -6.927 -14.282 1.00 94.00 288 TYR A O 1
ATOM 2307 N N . HIS A 1 289 ? 4.031 -4.973 -15.000 1.00 90.88 289 HIS A N 1
ATOM 2308 C CA . HIS A 1 289 ? 4.341 -4.437 -13.674 1.00 90.88 289 HIS A CA 1
ATOM 2309 C C . HIS A 1 289 ? 3.122 -4.438 -12.730 1.00 90.88 289 HIS A C 1
ATOM 2311 O O . HIS A 1 289 ? 2.114 -3.801 -13.019 1.00 90.88 289 HIS A O 1
ATOM 2317 N N . TRP A 1 290 ? 3.247 -5.107 -11.583 1.00 93.44 290 TRP A N 1
ATOM 2318 C CA . TRP A 1 290 ? 2.195 -5.359 -10.578 1.00 93.44 290 TRP A CA 1
ATOM 2319 C C . TRP A 1 290 ? 1.042 -6.275 -11.029 1.00 93.44 290 TRP A C 1
ATOM 2321 O O . TRP A 1 290 ? 0.091 -6.486 -10.273 1.00 93.44 290 TRP A O 1
ATOM 2331 N N . LEU A 1 291 ? 1.136 -6.857 -12.226 1.00 95.19 291 LEU A N 1
ATOM 2332 C CA . LEU A 1 291 ? 0.257 -7.901 -12.761 1.00 95.19 291 LEU A CA 1
ATOM 2333 C C . LEU A 1 291 ? 1.044 -9.159 -13.142 1.00 95.19 291 LEU A C 1
ATOM 2335 O O . LEU A 1 291 ? 0.594 -9.940 -13.976 1.00 95.19 291 LEU A O 1
ATOM 2339 N N . GLU A 1 292 ? 2.208 -9.378 -12.531 1.00 95.69 292 GLU A N 1
ATOM 2340 C CA . GLU A 1 292 ? 3.119 -10.468 -12.893 1.00 95.69 292 GLU A CA 1
ATOM 2341 C C . GLU A 1 292 ? 2.576 -11.856 -12.548 1.00 95.69 292 GLU A C 1
ATOM 2343 O O . GLU A 1 292 ? 3.101 -12.851 -13.045 1.00 95.69 292 GLU A O 1
ATOM 2348 N N . PHE A 1 293 ? 1.534 -11.941 -11.716 1.00 95.81 293 PHE A N 1
ATOM 2349 C CA . PHE A 1 293 ? 0.895 -13.211 -11.410 1.00 95.81 293 PHE A CA 1
ATOM 2350 C C . PHE A 1 293 ? 0.278 -13.870 -12.657 1.00 95.81 293 PHE A C 1
ATOM 2352 O O . PHE A 1 293 ? -0.468 -13.216 -13.389 1.00 95.81 293 PHE A O 1
ATOM 2359 N N . PRO A 1 294 ? 0.518 -15.180 -12.854 1.00 94.75 294 PRO A N 1
ATOM 2360 C CA . PRO A 1 294 ? -0.125 -15.972 -13.893 1.00 94.75 294 PRO A CA 1
ATOM 2361 C C . PRO A 1 294 ? -1.656 -15.907 -13.852 1.00 94.75 294 PRO A C 1
ATOM 2363 O O . PRO A 1 294 ? -2.275 -15.688 -12.805 1.00 94.75 294 PRO A O 1
ATOM 2366 N N . SER A 1 295 ? -2.285 -16.211 -14.987 1.00 91.62 295 SER A N 1
ATOM 2367 C CA . SER A 1 295 ? -3.743 -16.154 -15.153 1.00 91.62 295 SER A CA 1
ATOM 2368 C C . SER A 1 295 ? -4.512 -17.056 -14.178 1.00 91.62 295 SER A C 1
ATOM 2370 O O . SER A 1 295 ? -5.559 -16.653 -13.671 1.00 91.62 295 SER A O 1
ATOM 2372 N N . TYR A 1 296 ? -3.992 -18.242 -13.841 1.00 93.94 296 TYR A N 1
ATOM 2373 C CA . TYR A 1 296 ? -4.636 -19.127 -12.861 1.00 93.94 296 TYR A CA 1
ATOM 2374 C C . TYR A 1 296 ? -4.693 -18.503 -11.461 1.00 93.94 296 TYR A C 1
ATOM 2376 O O . TYR A 1 296 ? -5.715 -18.600 -10.782 1.00 93.94 296 TYR A O 1
ATOM 2384 N N . ALA A 1 297 ? -3.631 -17.812 -11.038 1.00 95.12 297 ALA A N 1
ATOM 2385 C CA . ALA A 1 297 ? -3.598 -17.105 -9.763 1.00 95.12 297 ALA A CA 1
ATOM 2386 C C . ALA A 1 297 ? -4.542 -15.895 -9.789 1.00 95.12 297 ALA A C 1
ATOM 2388 O O . ALA A 1 297 ? -5.260 -15.651 -8.818 1.00 95.12 297 ALA A O 1
ATOM 2389 N N . ALA A 1 298 ? -4.604 -15.187 -10.920 1.00 91.50 298 ALA A N 1
ATOM 2390 C CA . ALA A 1 298 ? -5.494 -14.047 -11.112 1.00 91.50 298 ALA A CA 1
ATOM 2391 C C . ALA A 1 298 ? -6.981 -14.412 -10.945 1.00 91.50 298 ALA A C 1
ATOM 2393 O O . ALA A 1 298 ? -7.717 -13.710 -10.249 1.00 91.50 298 ALA A O 1
ATOM 2394 N N . VAL A 1 299 ? -7.421 -15.540 -11.515 1.00 92.06 299 VAL A N 1
ATOM 2395 C CA . VAL A 1 299 ? -8.807 -16.024 -11.366 1.00 92.06 299 VAL A CA 1
ATOM 2396 C C . VAL A 1 299 ? -9.125 -16.339 -9.903 1.00 92.06 299 VAL A C 1
ATOM 2398 O O . VAL A 1 299 ? -10.162 -15.911 -9.392 1.00 92.06 299 VAL A O 1
ATOM 2401 N N . VAL A 1 300 ? -8.222 -17.031 -9.201 1.00 96.00 300 VAL A N 1
ATOM 2402 C CA . VAL A 1 300 ? -8.400 -17.357 -7.777 1.00 96.00 300 VAL A CA 1
ATOM 2403 C C . VAL A 1 300 ? -8.486 -16.085 -6.927 1.00 96.00 300 VAL A C 1
ATOM 2405 O O . VAL A 1 300 ? -9.384 -15.970 -6.091 1.00 96.00 300 VAL A O 1
ATOM 2408 N N . LEU A 1 301 ? -7.614 -15.100 -7.173 1.00 94.69 301 LEU A N 1
ATOM 2409 C CA . LEU A 1 301 ? -7.648 -13.804 -6.488 1.00 94.69 301 LEU A CA 1
ATOM 2410 C C . LEU A 1 301 ? -8.952 -13.049 -6.750 1.00 94.69 301 LEU A C 1
ATOM 2412 O O . LEU A 1 301 ? -9.523 -12.482 -5.821 1.00 94.69 301 LEU A O 1
ATOM 2416 N N . PHE A 1 302 ? -9.459 -13.066 -7.983 1.00 93.25 302 PHE A N 1
ATOM 2417 C CA . PHE A 1 302 ? -10.713 -12.401 -8.330 1.00 93.25 302 PHE A CA 1
ATOM 2418 C C . PHE A 1 302 ? -11.926 -13.029 -7.626 1.00 93.25 302 PHE A C 1
ATOM 2420 O O . PHE A 1 302 ? -12.784 -12.312 -7.100 1.00 93.25 302 PHE A O 1
ATOM 2427 N N . VAL A 1 303 ? -11.990 -14.363 -7.564 1.00 94.38 303 VAL A N 1
ATOM 2428 C CA . VAL A 1 303 ? -13.052 -15.082 -6.840 1.00 94.38 303 VAL A CA 1
ATOM 2429 C C . VAL A 1 303 ? -12.969 -14.791 -5.341 1.00 94.38 303 VAL A C 1
ATOM 2431 O O . VAL A 1 303 ? -13.970 -14.412 -4.730 1.00 94.38 303 VAL A O 1
ATOM 2434 N N . ALA A 1 304 ? -11.770 -14.892 -4.759 1.00 96.31 304 ALA A N 1
ATOM 2435 C CA . ALA A 1 304 ? -11.513 -14.560 -3.360 1.00 96.31 304 ALA A CA 1
ATOM 2436 C C . ALA A 1 304 ? -11.965 -13.133 -3.024 1.00 96.31 304 ALA A C 1
ATOM 2438 O O . ALA A 1 304 ? -12.700 -12.903 -2.060 1.00 96.31 304 ALA A O 1
ATOM 2439 N N . TYR A 1 305 ? -11.569 -12.182 -3.870 1.00 95.94 305 TYR A N 1
ATOM 2440 C CA . TYR A 1 305 ? -11.937 -10.785 -3.744 1.00 95.94 305 TYR A CA 1
ATOM 2441 C C . TYR A 1 305 ? -13.448 -10.582 -3.797 1.00 95.94 305 TYR A C 1
ATOM 2443 O O . TYR A 1 305 ? -13.996 -9.878 -2.956 1.00 95.94 305 TYR A O 1
ATOM 2451 N N . SER A 1 306 ? -14.133 -11.218 -4.748 1.00 94.31 306 SER A N 1
ATOM 2452 C CA . SER A 1 306 ? -15.585 -11.089 -4.924 1.00 94.31 306 SER A CA 1
ATOM 2453 C C . SER A 1 306 ? -16.349 -11.516 -3.668 1.00 94.31 306 SER A C 1
ATOM 2455 O O . SER A 1 306 ? -17.280 -10.826 -3.243 1.00 94.31 306 SER A O 1
ATOM 2457 N N . ILE A 1 307 ? -15.906 -12.597 -3.015 1.00 94.50 307 ILE A N 1
ATOM 2458 C CA . ILE A 1 307 ? -16.461 -13.044 -1.730 1.00 94.50 307 ILE A CA 1
ATOM 2459 C C . ILE A 1 307 ? -16.282 -11.947 -0.673 1.00 94.50 307 ILE A C 1
ATOM 2461 O O . ILE A 1 307 ? -17.255 -11.543 -0.036 1.00 94.50 307 ILE A O 1
ATOM 2465 N N . ILE A 1 308 ? -15.068 -11.418 -0.509 1.00 95.25 308 ILE A N 1
ATOM 2466 C CA . ILE A 1 308 ? -14.757 -10.407 0.515 1.00 95.25 308 ILE A CA 1
ATOM 2467 C C . ILE A 1 308 ? -15.505 -9.090 0.247 1.00 95.25 308 ILE A C 1
ATOM 2469 O O . ILE A 1 308 ? -16.124 -8.522 1.149 1.00 95.25 308 ILE A O 1
ATOM 2473 N N . ALA A 1 309 ? -15.480 -8.609 -0.995 1.00 93.94 309 ALA A N 1
ATOM 2474 C CA . ALA A 1 309 ? -16.087 -7.348 -1.397 1.00 93.94 309 ALA A CA 1
ATOM 2475 C C . ALA A 1 309 ? -17.613 -7.370 -1.266 1.00 93.94 309 ALA A C 1
ATOM 2477 O O . ALA A 1 309 ? -18.197 -6.394 -0.788 1.00 93.94 309 ALA A O 1
ATOM 2478 N N . SER A 1 310 ? -18.259 -8.494 -1.602 1.00 92.31 310 SER A N 1
ATOM 2479 C CA . SER A 1 310 ? -19.709 -8.652 -1.430 1.00 92.31 310 SER A CA 1
ATOM 2480 C C . SER A 1 310 ? -20.136 -8.411 0.023 1.00 92.31 310 SER A C 1
ATOM 2482 O O . SER A 1 310 ? -21.099 -7.688 0.272 1.00 92.31 310 SER A O 1
ATOM 2484 N N . TRP A 1 311 ? -19.360 -8.899 0.996 1.00 90.62 311 TRP A N 1
ATOM 2485 C CA . TRP A 1 311 ? -19.619 -8.675 2.418 1.00 90.62 311 TRP A CA 1
ATOM 2486 C C . TRP A 1 311 ? -19.475 -7.215 2.836 1.00 90.62 311 TRP A C 1
ATOM 2488 O O . TRP A 1 311 ? -20.300 -6.718 3.603 1.00 90.62 311 TRP A O 1
ATOM 2498 N N . VAL A 1 312 ? -18.467 -6.505 2.326 1.00 91.06 312 VAL A N 1
ATOM 2499 C CA . VAL A 1 312 ? -18.288 -5.072 2.604 1.00 91.06 312 VAL A CA 1
ATOM 2500 C C . VAL A 1 312 ? -19.468 -4.254 2.076 1.00 91.06 312 VAL A C 1
ATOM 2502 O O . VAL A 1 312 ? -20.001 -3.401 2.792 1.00 91.06 312 VAL A O 1
ATOM 2505 N N . VAL A 1 313 ? -19.936 -4.561 0.864 1.00 91.56 313 VAL A N 1
ATOM 2506 C CA . VAL A 1 313 ? -21.116 -3.915 0.268 1.00 91.56 313 VAL A CA 1
ATOM 2507 C C . VAL A 1 313 ? -22.390 -4.254 1.049 1.00 91.56 313 VAL A C 1
ATOM 2509 O O . VAL A 1 313 ? -23.192 -3.360 1.329 1.00 91.56 313 VAL A O 1
ATOM 2512 N N . LEU A 1 314 ? -22.567 -5.510 1.472 1.00 91.94 314 LEU A N 1
ATOM 2513 C CA . LEU A 1 314 ? -23.704 -5.931 2.296 1.00 91.94 314 LEU A CA 1
ATOM 2514 C C . LEU A 1 314 ? -23.731 -5.206 3.650 1.00 91.94 314 LEU A C 1
ATOM 2516 O O . LEU A 1 314 ? -24.779 -4.688 4.037 1.00 91.94 314 LEU A O 1
ATOM 2520 N N . MET A 1 315 ? -22.590 -5.093 4.343 1.00 91.88 315 MET A N 1
ATOM 2521 C CA . MET A 1 315 ? -22.491 -4.322 5.593 1.00 91.88 315 MET A CA 1
ATOM 2522 C C . MET A 1 315 ? -22.900 -2.862 5.389 1.00 91.88 315 MET A C 1
ATOM 2524 O O . MET A 1 315 ? -23.615 -2.295 6.212 1.00 91.88 315 MET A O 1
ATOM 2528 N N . PHE A 1 316 ? -22.478 -2.246 4.283 1.00 92.06 316 PHE A N 1
ATOM 2529 C CA . PHE A 1 316 ? -22.862 -0.874 3.965 1.00 92.06 316 PHE A CA 1
ATOM 2530 C C . PHE A 1 316 ? -24.362 -0.733 3.674 1.00 92.06 316 PHE A C 1
ATOM 2532 O O . PHE A 1 316 ? -24.994 0.221 4.131 1.00 92.06 316 PHE A O 1
ATOM 2539 N N . ARG A 1 317 ? -24.953 -1.690 2.948 1.00 91.88 317 ARG A N 1
ATOM 2540 C CA . ARG A 1 317 ? -26.379 -1.689 2.585 1.00 91.88 317 ARG A CA 1
ATOM 2541 C C . ARG A 1 317 ? -27.307 -1.840 3.791 1.00 91.88 317 ARG A C 1
ATOM 2543 O O . ARG A 1 317 ? -28.395 -1.261 3.779 1.00 91.88 317 ARG A O 1
ATOM 2550 N N . PHE A 1 318 ? -26.894 -2.620 4.789 1.00 90.00 318 PHE A N 1
ATOM 2551 C CA . PHE A 1 318 ? -27.648 -2.890 6.018 1.00 90.00 318 PHE A CA 1
ATOM 2552 C C . PHE A 1 318 ? -27.144 -2.084 7.225 1.00 90.00 318 PHE A C 1
ATOM 2554 O O . PHE A 1 318 ? -27.381 -2.475 8.370 1.00 90.00 318 PHE A O 1
ATOM 2561 N N . ARG A 1 319 ? -26.443 -0.968 6.982 1.00 91.31 319 ARG A N 1
ATOM 2562 C CA . ARG A 1 319 ? -25.928 -0.108 8.051 1.00 91.31 319 ARG A CA 1
ATOM 2563 C C . ARG A 1 319 ? -27.046 0.458 8.925 1.00 91.31 319 ARG A C 1
ATOM 2565 O O . ARG A 1 319 ? -28.155 0.707 8.453 1.00 91.31 319 ARG A O 1
ATOM 2572 N N . ARG A 1 320 ? -26.709 0.746 10.178 1.00 85.81 320 ARG A N 1
ATOM 2573 C CA . ARG A 1 320 ? -27.574 1.424 11.146 1.00 85.81 320 ARG A CA 1
ATOM 2574 C C . ARG A 1 320 ? -26.994 2.806 11.463 1.00 85.81 320 ARG A C 1
ATOM 2576 O O . ARG A 1 320 ? -25.823 2.911 11.824 1.00 85.81 320 ARG A O 1
ATOM 2583 N N . GLY A 1 321 ? -27.816 3.848 11.331 1.00 74.69 321 GLY A N 1
ATOM 2584 C CA . GLY A 1 321 ? -27.443 5.250 11.561 1.00 74.69 321 GLY A CA 1
ATOM 2585 C C . GLY A 1 321 ? -27.394 6.106 10.286 1.00 74.69 321 GLY A C 1
ATOM 2586 O O . GLY A 1 321 ? -27.123 5.607 9.189 1.00 74.69 321 GLY A O 1
ATOM 2587 N N . ASP A 1 322 ? -27.660 7.404 10.455 1.00 65.69 322 ASP A N 1
ATOM 2588 C CA . ASP A 1 322 ? -27.943 8.328 9.349 1.00 65.69 322 ASP A CA 1
ATOM 2589 C C . ASP A 1 322 ? -26.707 8.966 8.678 1.00 65.69 322 ASP A C 1
ATOM 2591 O O . ASP A 1 322 ? -26.685 9.014 7.442 1.00 65.69 322 ASP A O 1
ATOM 2595 N N . PRO A 1 323 ? -25.639 9.413 9.382 1.00 83.75 323 PRO A N 1
ATOM 2596 C CA . PRO A 1 323 ? -24.506 10.029 8.697 1.00 83.75 323 PRO A CA 1
ATOM 2597 C C . PRO A 1 323 ? -23.500 8.989 8.192 1.00 83.75 323 PRO A C 1
ATOM 2599 O O . PRO A 1 323 ? -23.008 8.141 8.936 1.00 83.75 323 PRO A O 1
ATOM 2602 N N . ILE A 1 324 ? -23.133 9.106 6.916 1.00 91.12 324 ILE A N 1
ATOM 2603 C CA . ILE A 1 324 ? -22.033 8.338 6.329 1.00 91.12 324 ILE A CA 1
ATOM 2604 C C . ILE A 1 324 ? -20.721 9.017 6.707 1.00 91.12 324 ILE A C 1
ATOM 2606 O O . ILE A 1 324 ? -20.525 10.200 6.439 1.00 91.12 324 ILE A O 1
ATOM 2610 N N . TYR A 1 325 ? -19.790 8.281 7.294 1.00 91.88 325 TYR A N 1
ATOM 2611 C CA . TYR A 1 325 ? -18.473 8.816 7.617 1.00 91.88 325 TYR A CA 1
ATOM 2612 C C . TYR A 1 325 ? -17.600 8.906 6.366 1.00 91.88 325 TYR A C 1
ATOM 2614 O O . TYR A 1 325 ? -17.650 8.031 5.503 1.00 91.88 325 TYR A O 1
ATOM 2622 N N . ILE A 1 326 ? -16.723 9.913 6.301 1.00 95.06 326 ILE A N 1
ATOM 2623 C CA . ILE A 1 326 ? -15.774 10.046 5.185 1.00 95.06 326 ILE A CA 1
ATOM 2624 C C . ILE A 1 326 ? -14.872 8.808 5.050 1.00 95.06 326 ILE A C 1
ATOM 2626 O O . ILE A 1 326 ? -14.558 8.382 3.943 1.00 95.06 326 ILE A O 1
ATOM 2630 N N . THR A 1 327 ? -14.535 8.150 6.164 1.00 95.94 327 THR A N 1
ATOM 2631 C CA . THR A 1 327 ? -13.857 6.848 6.146 1.00 95.94 327 THR A CA 1
ATOM 2632 C C . THR A 1 327 ? -14.634 5.811 5.336 1.00 95.94 327 THR A C 1
ATOM 2634 O O . THR A 1 327 ? -14.034 5.121 4.522 1.00 95.94 327 THR A O 1
ATOM 2637 N N . GLN A 1 328 ? -15.959 5.716 5.498 1.00 95.44 328 GLN A N 1
ATOM 2638 C CA . GLN A 1 328 ? -16.771 4.769 4.724 1.00 95.44 328 GLN A CA 1
ATOM 2639 C C . GLN A 1 328 ? -16.759 5.102 3.230 1.00 95.44 328 GLN A C 1
ATOM 2641 O O . GLN A 1 328 ? -16.817 4.178 2.429 1.00 95.44 328 GLN A O 1
ATOM 2646 N N . TRP A 1 329 ? -16.648 6.380 2.845 1.00 95.75 329 TRP A N 1
ATOM 2647 C CA . TRP A 1 329 ? -16.549 6.773 1.435 1.00 95.75 329 TRP A CA 1
ATOM 2648 C C . TRP A 1 329 ? -15.277 6.215 0.808 1.00 95.75 329 TRP A C 1
ATOM 2650 O O . TRP A 1 329 ? -15.353 5.510 -0.191 1.00 95.75 329 TRP A O 1
ATOM 2660 N N . TYR A 1 330 ? -14.123 6.462 1.432 1.00 97.31 330 TYR A N 1
ATOM 2661 C CA . TYR A 1 330 ? -12.839 5.948 0.954 1.00 97.31 330 TYR A CA 1
ATOM 2662 C C . TYR A 1 330 ? -12.782 4.416 0.947 1.00 97.31 330 TYR A C 1
ATOM 2664 O O . TYR A 1 330 ? -12.335 3.832 -0.036 1.00 97.31 330 TYR A O 1
ATOM 2672 N N . LEU A 1 331 ? -13.257 3.758 2.012 1.00 97.00 331 LEU A N 1
ATOM 2673 C CA . LEU A 1 331 ? -13.257 2.295 2.085 1.00 97.00 331 LEU A CA 1
ATOM 2674 C C . LEU A 1 331 ? -14.186 1.686 1.029 1.00 97.00 331 LEU A C 1
ATOM 2676 O O . LEU A 1 331 ? -13.764 0.807 0.286 1.00 97.00 331 LEU A O 1
ATOM 2680 N N . LEU A 1 332 ? -15.427 2.166 0.911 1.00 95.94 332 LEU A N 1
ATOM 2681 C CA . LEU A 1 332 ? -16.364 1.652 -0.087 1.00 95.94 332 LEU A CA 1
ATOM 2682 C C . LEU A 1 332 ? -15.858 1.909 -1.511 1.00 95.94 332 LEU A C 1
ATOM 2684 O O . LEU A 1 332 ? -15.924 1.016 -2.349 1.00 95.94 332 LEU A O 1
ATOM 2688 N N . ALA A 1 333 ? -15.312 3.097 -1.774 1.00 96.56 333 ALA A N 1
ATOM 2689 C CA . ALA A 1 333 ? -14.756 3.435 -3.075 1.00 96.56 333 ALA A CA 1
ATOM 2690 C C . ALA A 1 333 ? -13.581 2.526 -3.451 1.00 96.56 333 ALA A C 1
ATOM 2692 O O . ALA A 1 333 ? -13.578 1.985 -4.553 1.00 96.56 333 ALA A O 1
ATOM 2693 N N . ALA A 1 334 ? -12.651 2.257 -2.526 1.00 96.94 334 ALA A N 1
ATOM 2694 C CA . ALA A 1 334 ? -11.563 1.305 -2.753 1.00 96.94 334 ALA A CA 1
ATOM 2695 C C . ALA A 1 334 ? -12.102 -0.070 -3.184 1.00 96.94 334 ALA A C 1
ATOM 2697 O O . ALA A 1 334 ? -11.652 -0.639 -4.180 1.00 96.94 334 ALA A O 1
ATOM 2698 N N . PHE A 1 335 ? -13.116 -0.573 -2.469 1.00 96.56 335 PHE A N 1
ATOM 2699 C CA . PHE A 1 335 ? -13.730 -1.872 -2.749 1.00 96.56 335 PHE A CA 1
ATOM 2700 C C . PHE A 1 335 ? -14.523 -1.935 -4.064 1.00 96.56 335 PHE A C 1
ATOM 2702 O O . PHE A 1 335 ? -14.737 -3.015 -4.607 1.00 96.56 335 PHE A O 1
ATOM 2709 N N . LEU A 1 336 ? -14.953 -0.794 -4.599 1.00 95.25 336 LEU A N 1
ATOM 2710 C CA . LEU A 1 336 ? -15.639 -0.724 -5.891 1.00 95.25 336 LEU A CA 1
ATOM 2711 C C . LEU A 1 336 ? -14.673 -0.456 -7.053 1.00 95.25 336 LEU A C 1
ATOM 2713 O O . LEU A 1 336 ? -14.889 -0.949 -8.158 1.00 95.25 336 LEU A O 1
ATOM 2717 N N . TRP A 1 337 ? -13.589 0.284 -6.817 1.00 95.62 337 TRP A N 1
ATOM 2718 C CA . TRP A 1 337 ? -12.603 0.613 -7.845 1.00 95.62 337 TRP A CA 1
ATOM 2719 C C . TRP A 1 337 ? -11.645 -0.535 -8.149 1.00 95.62 337 TRP A C 1
ATOM 2721 O O . TRP A 1 337 ? -11.295 -0.715 -9.312 1.00 95.62 337 TRP A O 1
ATOM 2731 N N . PHE A 1 338 ? -11.247 -1.333 -7.153 1.00 95.12 338 PHE A N 1
ATOM 2732 C CA . PHE A 1 338 ? -10.368 -2.489 -7.372 1.00 95.12 338 PHE A CA 1
ATOM 2733 C C . PHE A 1 338 ? -10.895 -3.499 -8.402 1.00 95.12 338 PHE A C 1
ATOM 2735 O O . PHE A 1 338 ? -10.162 -3.782 -9.349 1.00 95.12 338 PHE A O 1
ATOM 2742 N N . PRO A 1 339 ? -12.136 -4.016 -8.318 1.00 93.75 339 PRO A N 1
ATOM 2743 C CA . PRO A 1 339 ? -12.614 -4.979 -9.305 1.00 93.75 339 PRO A CA 1
ATOM 2744 C C . PRO A 1 339 ? -12.735 -4.351 -10.696 1.00 93.75 339 PRO A C 1
ATOM 2746 O O . PRO A 1 339 ? -12.447 -5.024 -11.680 1.00 93.75 339 PRO A O 1
ATOM 2749 N N . TRP A 1 340 ? -13.086 -3.062 -10.791 1.00 93.56 340 TRP A N 1
ATOM 2750 C CA . TRP A 1 340 ? -13.119 -2.340 -12.065 1.00 93.56 340 TRP A CA 1
ATOM 2751 C C . TRP A 1 340 ? -11.730 -2.237 -12.700 1.00 93.56 340 TRP A C 1
ATOM 2753 O O . TRP A 1 340 ? -11.549 -2.656 -13.842 1.00 93.56 340 TRP A O 1
ATOM 2763 N N . MET A 1 341 ? -10.739 -1.721 -11.963 1.00 94.19 341 MET A N 1
ATOM 2764 C CA . MET A 1 341 ? -9.382 -1.557 -12.492 1.00 94.19 341 MET A CA 1
ATOM 2765 C C . MET A 1 341 ? -8.732 -2.905 -12.811 1.00 94.19 341 MET A C 1
ATOM 2767 O O . MET A 1 341 ? -8.085 -3.048 -13.846 1.00 94.19 341 MET A O 1
ATOM 2771 N N . TYR A 1 342 ? -8.948 -3.907 -11.954 1.00 93.56 342 TYR A N 1
ATOM 2772 C CA . TYR A 1 342 ? -8.391 -5.240 -12.122 1.00 93.56 342 TYR A CA 1
ATOM 2773 C C . TYR A 1 342 ? -8.997 -5.935 -13.337 1.00 93.56 342 TYR A C 1
ATOM 2775 O O . TYR A 1 342 ? -8.259 -6.407 -14.195 1.00 93.56 342 TYR A O 1
ATOM 2783 N N . LEU A 1 343 ? -10.327 -5.938 -13.470 1.00 93.44 343 LEU A N 1
ATOM 2784 C CA . LEU A 1 343 ? -10.999 -6.550 -14.614 1.00 93.44 343 LEU A CA 1
ATOM 2785 C C . LEU A 1 343 ? -10.663 -5.826 -15.922 1.00 93.44 343 LEU A C 1
ATOM 2787 O O . LEU A 1 343 ? -10.406 -6.486 -16.925 1.00 93.44 343 LEU A O 1
ATOM 2791 N N . ALA A 1 344 ? -10.620 -4.492 -15.929 1.00 94.25 344 ALA A N 1
ATOM 2792 C CA . ALA A 1 344 ? -10.236 -3.721 -17.111 1.00 94.25 344 ALA A CA 1
ATOM 2793 C C . ALA A 1 344 ? -8.804 -4.053 -17.564 1.00 94.25 344 ALA A C 1
ATOM 2795 O O . ALA A 1 344 ? -8.573 -4.309 -18.742 1.00 94.25 344 ALA A O 1
ATOM 2796 N N . ALA A 1 345 ? -7.849 -4.134 -16.634 1.00 95.06 345 ALA A N 1
ATOM 2797 C CA . ALA A 1 345 ? -6.478 -4.505 -16.970 1.00 95.06 345 ALA A CA 1
ATOM 2798 C C . ALA A 1 345 ? -6.370 -5.966 -17.433 1.00 95.06 345 ALA A C 1
ATOM 2800 O O . ALA A 1 345 ? -5.762 -6.238 -18.464 1.00 95.06 345 ALA A O 1
ATOM 2801 N N . GLN A 1 346 ? -7.017 -6.901 -16.729 1.00 94.12 346 GLN A N 1
ATOM 2802 C CA . GLN A 1 346 ? -7.019 -8.321 -17.094 1.00 94.12 346 GLN A CA 1
ATOM 2803 C C . GLN A 1 346 ? -7.646 -8.553 -18.476 1.00 94.12 346 GLN A C 1
ATOM 2805 O O . GLN A 1 346 ? -7.109 -9.292 -19.303 1.00 94.12 346 GLN A O 1
ATOM 2810 N N . THR A 1 347 ? -8.759 -7.874 -18.764 1.00 94.50 347 THR A N 1
ATOM 2811 C CA . THR A 1 347 ? -9.426 -7.961 -20.067 1.00 94.50 347 THR A CA 1
ATOM 2812 C C . THR A 1 347 ? -8.568 -7.374 -21.178 1.00 94.50 347 THR A C 1
ATOM 2814 O O . THR A 1 347 ? -8.358 -8.047 -22.180 1.00 94.50 347 THR A O 1
ATOM 2817 N N . MET A 1 348 ? -8.027 -6.169 -21.000 1.00 95.75 348 MET A N 1
ATOM 2818 C CA . MET A 1 348 ? -7.275 -5.472 -22.046 1.00 95.75 348 MET A CA 1
ATOM 2819 C C . MET A 1 348 ? -5.845 -5.988 -22.241 1.00 95.75 348 MET A C 1
ATOM 2821 O O . MET A 1 348 ? -5.252 -5.679 -23.271 1.00 95.75 348 MET A O 1
ATOM 2825 N N . LEU A 1 349 ? -5.273 -6.740 -21.295 1.00 95.06 349 LEU A N 1
ATOM 2826 C CA . LEU A 1 349 ? -3.918 -7.299 -21.415 1.00 95.06 349 LEU A CA 1
ATOM 2827 C C . LEU A 1 349 ? -3.894 -8.795 -21.738 1.00 95.06 349 LEU A C 1
ATOM 2829 O O . LEU A 1 349 ? -2.982 -9.226 -22.436 1.00 95.06 349 LEU A O 1
ATOM 2833 N N . PHE A 1 350 ? -4.875 -9.581 -21.278 1.00 93.56 350 PHE A N 1
ATOM 2834 C CA . PHE A 1 350 ? -4.819 -11.046 -21.400 1.00 93.56 350 PHE A CA 1
ATOM 2835 C C . PHE A 1 350 ? -5.996 -11.664 -22.157 1.00 93.56 350 PHE A C 1
ATOM 2837 O O . PHE A 1 350 ? -5.792 -12.613 -22.907 1.00 93.56 350 PHE A O 1
ATOM 2844 N N . ILE A 1 351 ? -7.221 -11.153 -21.986 1.00 92.69 351 ILE A N 1
ATOM 2845 C CA . ILE A 1 351 ? -8.422 -11.769 -22.589 1.00 92.69 351 ILE A CA 1
ATOM 2846 C C . ILE A 1 351 ? -8.644 -11.260 -24.018 1.00 92.69 351 ILE A C 1
ATOM 2848 O O . ILE A 1 351 ? -8.796 -12.039 -24.953 1.00 92.69 351 ILE A O 1
ATOM 2852 N N . VAL A 1 352 ? -8.656 -9.939 -24.185 1.00 94.19 352 VAL A N 1
ATOM 2853 C CA . VAL A 1 352 ? -8.768 -9.232 -25.464 1.00 94.19 352 VAL A CA 1
ATOM 2854 C C . VAL A 1 352 ? -7.597 -8.248 -25.535 1.00 94.19 352 VAL A C 1
ATOM 2856 O O . VAL A 1 352 ? -7.776 -7.048 -25.300 1.00 94.19 352 VAL A O 1
ATOM 2859 N N . PRO A 1 353 ? -6.373 -8.753 -25.780 1.00 93.62 353 PRO A N 1
ATOM 2860 C CA . PRO A 1 353 ? -5.162 -7.967 -25.637 1.00 93.62 353 PRO A CA 1
ATOM 2861 C C . PRO A 1 353 ? -5.131 -6.819 -26.643 1.00 93.62 353 PRO A C 1
ATOM 2863 O O . PRO A 1 353 ? -5.125 -7.021 -27.864 1.00 93.62 353 PRO A O 1
ATOM 2866 N N . VAL A 1 354 ? -5.041 -5.598 -26.122 1.00 94.12 354 VAL A N 1
ATOM 2867 C CA . VAL A 1 354 ? -4.677 -4.434 -26.928 1.00 94.12 354 VAL A CA 1
ATOM 2868 C C . VAL A 1 354 ? -3.272 -4.620 -27.493 1.00 94.12 354 VAL A C 1
ATOM 2870 O O . VAL A 1 354 ? -2.468 -5.370 -26.945 1.00 94.12 354 VAL A O 1
ATOM 2873 N N . GLN A 1 355 ? -2.964 -3.962 -28.608 1.00 90.94 355 GLN A N 1
ATOM 2874 C CA . GLN A 1 355 ? -1.719 -4.201 -29.338 1.00 90.94 355 GLN A CA 1
ATOM 2875 C C . GLN A 1 355 ? -0.718 -3.057 -29.177 1.00 90.94 355 GLN A C 1
ATOM 2877 O O . GLN A 1 355 ? -1.084 -1.883 -29.056 1.00 90.94 355 GLN A O 1
ATOM 2882 N N . GLY A 1 356 ? 0.563 -3.423 -29.204 1.00 88.19 356 GLY A N 1
ATOM 2883 C CA . GLY A 1 356 ? 1.688 -2.497 -29.204 1.00 88.19 356 GLY A CA 1
ATOM 2884 C C . GLY A 1 356 ? 1.726 -1.585 -27.979 1.00 88.19 356 GLY A C 1
ATOM 2885 O O . GLY A 1 356 ? 1.550 -2.009 -26.839 1.00 88.19 356 GLY A O 1
ATOM 2886 N N . VAL A 1 357 ? 1.955 -0.302 -28.239 1.00 87.06 357 VAL A N 1
ATOM 2887 C CA . VAL A 1 357 ? 2.226 0.723 -27.225 1.00 87.06 357 VAL A CA 1
ATOM 2888 C C . VAL A 1 357 ? 1.069 0.892 -26.223 1.00 87.06 357 VAL A C 1
ATOM 2890 O O . VAL A 1 357 ? 1.293 1.240 -25.064 1.00 87.06 357 VAL A O 1
ATOM 2893 N N . LEU A 1 358 ? -0.169 0.569 -26.618 1.00 91.06 358 LEU A N 1
ATOM 2894 C CA . LEU A 1 358 ? -1.338 0.682 -25.743 1.00 91.06 358 LEU A CA 1
ATOM 2895 C C . LEU A 1 358 ? -1.292 -0.297 -24.555 1.00 91.06 358 LEU A C 1
ATOM 2897 O O . LEU A 1 358 ? -1.823 0.031 -23.497 1.00 91.06 358 LEU A O 1
ATOM 2901 N N . GLN A 1 359 ? -0.607 -1.443 -24.672 1.00 93.25 359 GLN A N 1
ATOM 2902 C CA . GLN A 1 359 ? -0.439 -2.382 -23.550 1.00 93.25 359 GLN A CA 1
ATOM 2903 C C . GLN A 1 359 ? 0.299 -1.730 -22.378 1.00 93.25 359 GLN A C 1
ATOM 2905 O O . GLN A 1 359 ? -0.103 -1.863 -21.224 1.00 93.25 359 GLN A O 1
ATOM 2910 N N . ALA A 1 360 ? 1.351 -0.963 -22.673 1.00 91.75 360 ALA A N 1
ATOM 2911 C CA . ALA A 1 360 ? 2.102 -0.239 -21.657 1.00 91.75 360 ALA A CA 1
ATOM 2912 C C . ALA A 1 360 ? 1.248 0.853 -20.993 1.00 91.75 360 ALA A C 1
ATOM 2914 O O . ALA A 1 360 ? 1.318 1.017 -19.777 1.00 91.75 360 ALA A O 1
ATOM 2915 N N . ALA A 1 361 ? 0.399 1.554 -21.755 1.00 92.50 361 ALA A N 1
ATOM 2916 C CA . ALA A 1 361 ? -0.528 2.535 -21.187 1.00 92.50 361 ALA A CA 1
ATOM 2917 C C . ALA A 1 361 ? -1.549 1.887 -20.238 1.00 92.50 361 ALA A C 1
ATOM 2919 O O . ALA A 1 361 ? -1.775 2.411 -19.150 1.00 92.50 361 ALA A O 1
ATOM 2920 N N . VAL A 1 362 ? -2.123 0.738 -20.613 1.00 94.19 362 VAL A N 1
ATOM 2921 C CA . VAL A 1 362 ? -3.049 -0.018 -19.751 1.00 94.19 362 VAL A CA 1
ATOM 2922 C C . VAL A 1 362 ? -2.347 -0.496 -18.481 1.00 94.19 362 VAL A C 1
ATOM 2924 O O . VAL A 1 362 ? -2.883 -0.329 -17.389 1.00 94.19 362 VAL A O 1
ATOM 2927 N N . ASN A 1 363 ? -1.135 -1.043 -18.606 1.00 94.12 363 ASN A N 1
ATOM 2928 C CA . ASN A 1 363 ? -0.368 -1.528 -17.464 1.00 94.12 363 ASN A CA 1
ATOM 2929 C C . ASN A 1 363 ? -0.033 -0.406 -16.465 1.00 94.12 363 ASN A C 1
ATOM 2931 O O . ASN A 1 363 ? -0.251 -0.552 -15.265 1.00 94.12 363 ASN A O 1
ATOM 2935 N N . TRP A 1 364 ? 0.448 0.743 -16.948 1.00 91.88 364 TRP A N 1
ATOM 2936 C CA . TRP A 1 364 ? 0.753 1.876 -16.068 1.00 91.88 364 TRP A CA 1
ATOM 2937 C C . TRP A 1 364 ? -0.496 2.526 -15.482 1.00 91.88 364 TRP A C 1
ATOM 2939 O O . TRP A 1 364 ? -0.484 2.909 -14.315 1.00 91.88 364 TRP A O 1
ATOM 2949 N N . TRP A 1 365 ? -1.595 2.585 -16.239 1.00 94.06 365 TRP A N 1
ATOM 2950 C CA . TRP A 1 365 ? -2.887 2.984 -15.686 1.00 94.06 365 TRP A CA 1
ATOM 2951 C C . TRP A 1 365 ? -3.306 2.050 -14.544 1.00 94.06 365 TRP A C 1
ATOM 2953 O O . TRP A 1 365 ? -3.703 2.530 -13.483 1.00 94.06 365 TRP A O 1
ATOM 2963 N N . TYR A 1 366 ? -3.172 0.734 -14.716 1.00 95.44 366 TYR A N 1
ATOM 2964 C CA . TYR A 1 366 ? -3.480 -0.232 -13.665 1.00 95.44 366 TYR A CA 1
ATOM 2965 C C . TYR A 1 366 ? -2.603 -0.034 -12.426 1.00 95.44 366 TYR A C 1
ATOM 2967 O O . TYR A 1 366 ? -3.136 0.131 -11.329 1.00 95.44 366 TYR A O 1
ATOM 2975 N N . ALA A 1 367 ? -1.277 -0.003 -12.595 1.00 94.25 367 ALA A N 1
ATOM 2976 C CA . ALA A 1 367 ? -0.338 0.137 -11.484 1.00 94.25 367 ALA A CA 1
ATOM 2977 C C . ALA A 1 367 ? -0.627 1.410 -10.669 1.00 94.25 367 ALA A C 1
ATOM 2979 O O . ALA A 1 367 ? -0.761 1.363 -9.448 1.00 94.25 367 ALA A O 1
ATOM 2980 N N . ASN A 1 368 ? -0.855 2.531 -11.347 1.00 93.25 368 ASN A N 1
ATOM 2981 C CA . ASN A 1 368 ? -1.239 3.783 -10.711 1.00 93.25 368 ASN A CA 1
ATOM 2982 C C . ASN A 1 368 ? -2.530 3.679 -9.897 1.00 93.25 368 ASN A C 1
ATOM 2984 O O . ASN A 1 368 ? -2.588 4.092 -8.738 1.00 93.25 368 ASN A O 1
ATOM 2988 N N . ASN A 1 369 ? -3.580 3.123 -10.498 1.00 95.56 369 ASN A N 1
ATOM 2989 C CA . ASN A 1 369 ? -4.869 2.996 -9.830 1.00 95.56 369 ASN A CA 1
ATOM 2990 C C . ASN A 1 369 ? -4.793 2.025 -8.650 1.00 95.56 369 ASN A C 1
ATOM 2992 O O . ASN A 1 369 ? -5.439 2.254 -7.628 1.00 95.56 369 ASN A O 1
ATOM 2996 N N . LEU A 1 370 ? -3.941 1.004 -8.729 1.00 95.94 370 LEU A N 1
ATOM 2997 C CA . LEU A 1 370 ? -3.665 0.135 -7.597 1.00 95.94 370 LEU A CA 1
ATOM 2998 C C . LEU A 1 370 ? -2.999 0.916 -6.446 1.00 95.94 370 LEU A C 1
ATOM 3000 O O . LEU A 1 370 ? -3.397 0.773 -5.290 1.00 95.94 370 LEU A O 1
ATOM 3004 N N . LEU A 1 371 ? -2.039 1.798 -6.740 1.00 95.19 371 LEU A N 1
ATOM 3005 C CA . LEU A 1 371 ? -1.389 2.626 -5.718 1.00 95.19 371 LEU A CA 1
ATOM 3006 C C . LEU A 1 371 ? -2.348 3.632 -5.076 1.00 95.19 371 LEU A C 1
ATOM 3008 O O . LEU A 1 371 ? -2.415 3.731 -3.851 1.00 95.19 371 LEU A O 1
ATOM 3012 N N . PHE A 1 372 ? -3.083 4.387 -5.889 1.00 94.62 372 PHE A N 1
ATOM 3013 C CA . PHE A 1 372 ? -3.958 5.449 -5.404 1.00 94.62 372 PHE A CA 1
ATOM 3014 C C . PHE A 1 372 ? -5.339 4.910 -5.021 1.00 94.62 372 PHE A C 1
ATOM 3016 O O . PHE A 1 372 ? -5.692 4.852 -3.844 1.00 94.62 372 PHE A O 1
ATOM 3023 N N . LEU A 1 373 ? -6.130 4.471 -5.997 1.00 95.75 373 LEU A N 1
ATOM 3024 C CA . LEU A 1 373 ? -7.531 4.129 -5.767 1.00 95.75 373 LEU A CA 1
ATOM 3025 C C . LEU A 1 373 ? -7.715 2.923 -4.841 1.00 95.75 373 LEU A C 1
ATOM 3027 O O . LEU A 1 373 ? -8.684 2.914 -4.081 1.00 95.75 373 LEU A O 1
ATOM 3031 N N . TRP A 1 374 ? -6.809 1.942 -4.858 1.00 97.25 374 TRP A N 1
ATOM 3032 C CA . TRP A 1 374 ? -6.858 0.824 -3.914 1.00 97.25 374 TRP A CA 1
ATOM 3033 C C . TRP A 1 374 ? -6.130 1.152 -2.606 1.00 97.25 374 TRP A C 1
ATOM 3035 O O . TRP A 1 374 ? -6.780 1.436 -1.597 1.00 97.25 374 TRP A O 1
ATOM 3045 N N . PHE A 1 375 ? -4.795 1.169 -2.598 1.00 97.81 375 PHE A N 1
ATOM 3046 C CA . PHE A 1 375 ? -4.038 1.349 -1.353 1.00 97.81 375 PHE A CA 1
ATOM 3047 C C . PHE A 1 375 ? -4.209 2.743 -0.749 1.00 97.81 375 PHE A C 1
ATOM 3049 O O . PHE A 1 375 ? -4.465 2.868 0.451 1.00 97.81 375 PHE A O 1
ATOM 3056 N N . GLY A 1 376 ? -4.116 3.791 -1.564 1.00 96.94 376 GLY A N 1
ATOM 3057 C CA . GLY A 1 376 ? -4.259 5.168 -1.109 1.00 96.94 376 GLY A CA 1
ATOM 3058 C C . GLY A 1 376 ? -5.611 5.432 -0.460 1.00 96.94 376 GLY A C 1
ATOM 3059 O O . GLY A 1 376 ? -5.655 5.957 0.651 1.00 96.94 376 GLY A O 1
ATOM 3060 N N . SER A 1 377 ? -6.705 4.974 -1.065 1.00 97.31 377 SER A N 1
ATOM 3061 C CA . SER A 1 377 ? -8.039 5.081 -0.467 1.00 97.31 377 SER A CA 1
ATOM 3062 C C . SER A 1 377 ? -8.152 4.329 0.861 1.00 97.31 377 SER A C 1
ATOM 3064 O O . SER A 1 377 ? -8.656 4.883 1.838 1.00 97.31 377 SER A O 1
ATOM 3066 N N . LEU A 1 378 ? -7.645 3.093 0.944 1.00 98.25 378 LEU A N 1
ATOM 3067 C CA . LEU A 1 378 ? -7.662 2.314 2.188 1.00 98.25 378 LEU A CA 1
ATOM 3068 C C . LEU A 1 378 ? -6.878 3.014 3.310 1.00 98.25 378 LEU A C 1
ATOM 3070 O O . LEU A 1 378 ? -7.360 3.108 4.443 1.00 98.25 378 LEU A O 1
ATOM 3074 N N . ALA A 1 379 ? -5.696 3.548 2.999 1.00 98.25 379 ALA A N 1
ATOM 3075 C CA . ALA A 1 379 ? -4.867 4.277 3.952 1.00 98.25 379 ALA A CA 1
ATOM 3076 C C . ALA A 1 379 ? -5.489 5.617 4.369 1.00 98.25 379 ALA A C 1
ATOM 3078 O O . ALA A 1 379 ? -5.580 5.892 5.566 1.00 98.25 379 ALA A O 1
ATOM 3079 N N . LEU A 1 380 ? -5.983 6.425 3.425 1.00 97.69 380 LEU A N 1
ATOM 3080 C CA . LEU A 1 380 ? -6.648 7.695 3.731 1.00 97.69 380 LEU A CA 1
ATOM 3081 C C . LEU A 1 380 ? -7.908 7.482 4.572 1.00 97.69 380 LEU A C 1
ATOM 3083 O O . LEU A 1 380 ? -8.075 8.140 5.598 1.00 97.69 380 LEU A O 1
ATOM 3087 N N . GLY A 1 381 ? -8.761 6.523 4.200 1.00 97.25 381 GLY A N 1
ATOM 3088 C CA . GLY A 1 381 ? -9.950 6.173 4.977 1.00 97.25 381 GLY A CA 1
ATOM 3089 C C . GLY A 1 381 ? -9.600 5.759 6.408 1.00 97.25 381 GLY A C 1
ATOM 3090 O O . GLY A 1 381 ? -10.235 6.216 7.364 1.00 97.25 381 GLY A O 1
ATOM 3091 N N . THR A 1 382 ? -8.543 4.960 6.563 1.00 98.19 382 THR A N 1
ATOM 3092 C CA . THR A 1 382 ? -8.032 4.533 7.871 1.00 98.19 382 THR A CA 1
ATOM 3093 C C . THR A 1 382 ? -7.487 5.709 8.684 1.00 98.19 382 THR A C 1
ATOM 3095 O O . THR A 1 382 ? -7.812 5.824 9.865 1.00 98.19 382 THR A O 1
ATOM 3098 N N . ALA A 1 383 ? -6.732 6.629 8.078 1.00 97.75 383 ALA A N 1
ATOM 3099 C CA . ALA A 1 383 ? -6.218 7.823 8.753 1.00 97.75 383 ALA A CA 1
ATOM 3100 C C . ALA A 1 383 ? -7.347 8.749 9.241 1.00 97.75 383 ALA A C 1
ATOM 3102 O O . ALA A 1 383 ? -7.333 9.173 10.402 1.00 97.75 383 ALA A O 1
ATOM 3103 N N . TYR A 1 384 ? -8.373 8.956 8.404 1.00 96.69 384 TYR A N 1
ATOM 3104 C CA . TYR A 1 384 ? -9.584 9.707 8.751 1.00 96.69 384 TYR A CA 1
ATOM 3105 C C . TYR A 1 384 ? -10.369 9.105 9.919 1.00 96.69 384 TYR A C 1
ATOM 3107 O O . TYR A 1 384 ? -11.140 9.817 10.559 1.00 96.69 384 TYR A O 1
ATOM 3115 N N . TYR A 1 385 ? -10.174 7.821 10.221 1.00 96.56 385 TYR A N 1
ATOM 3116 C CA . TYR A 1 385 ? -10.733 7.198 11.413 1.00 96.56 385 TYR A CA 1
ATOM 3117 C C . TYR A 1 385 ? -9.774 7.293 12.600 1.00 96.56 385 TYR A C 1
ATOM 3119 O O . TYR A 1 385 ? -10.150 7.783 13.661 1.00 96.56 385 TYR A O 1
ATOM 3127 N N . MET A 1 386 ? -8.532 6.835 12.436 1.00 96.44 386 MET A N 1
ATOM 3128 C CA . MET A 1 386 ? -7.597 6.628 13.545 1.00 96.44 386 MET A CA 1
ATOM 3129 C C . MET A 1 386 ? -7.193 7.935 14.235 1.00 96.44 386 MET A C 1
ATOM 3131 O O . MET A 1 386 ? -7.169 7.982 15.464 1.00 96.44 386 MET A O 1
ATOM 3135 N N . ILE A 1 387 ? -6.924 9.005 13.481 1.00 95.69 387 ILE A N 1
ATOM 3136 C CA . ILE A 1 387 ? -6.493 10.298 14.041 1.00 95.69 387 ILE A CA 1
ATOM 3137 C C . ILE A 1 387 ? -7.565 10.902 14.969 1.00 95.69 387 ILE A C 1
ATOM 3139 O O . ILE A 1 387 ? -7.300 11.041 16.168 1.00 95.69 387 ILE A O 1
ATOM 3143 N N . PRO A 1 388 ? -8.786 11.213 14.488 1.00 94.88 388 PRO A N 1
ATOM 3144 C CA . PRO A 1 388 ? -9.823 11.790 15.343 1.00 94.88 388 PRO A CA 1
ATOM 3145 C C . PRO A 1 388 ? -10.271 10.823 16.444 1.00 94.88 388 PRO A C 1
ATOM 3147 O O . PRO A 1 388 ? -10.535 11.250 17.569 1.00 94.88 388 PRO A O 1
ATOM 3150 N N . LYS A 1 389 ? -10.312 9.511 16.164 1.00 93.25 389 LYS A N 1
ATOM 3151 C CA . LYS A 1 389 ? -10.784 8.516 17.134 1.00 93.25 389 LYS A CA 1
ATOM 3152 C C . LYS A 1 389 ? -9.855 8.365 18.334 1.00 93.25 389 LYS A C 1
ATOM 3154 O O . LYS A 1 389 ? -10.351 8.182 19.442 1.00 93.25 389 LYS A O 1
ATOM 3159 N N . VAL A 1 390 ? -8.540 8.422 18.129 1.00 92.06 390 VAL A N 1
ATOM 3160 C CA . VAL A 1 390 ? -7.554 8.323 19.218 1.00 92.06 390 VAL A CA 1
ATOM 3161 C C . VAL A 1 390 ? -7.493 9.614 20.030 1.00 92.06 390 VAL A C 1
ATOM 3163 O O . VAL A 1 390 ? -7.307 9.555 21.240 1.00 92.06 390 VAL A O 1
ATOM 3166 N N . ILE A 1 391 ? -7.670 10.769 19.384 1.00 93.12 391 ILE A N 1
ATOM 3167 C CA . ILE A 1 391 ? -7.665 12.076 20.056 1.00 93.12 391 ILE A CA 1
ATOM 3168 C C . ILE A 1 391 ? -8.991 12.361 20.782 1.00 93.12 391 ILE A C 1
ATOM 3170 O O . ILE A 1 391 ? -9.020 13.151 21.722 1.00 93.12 391 ILE A O 1
ATOM 3174 N N . GLY A 1 392 ? -10.091 11.734 20.359 1.00 89.44 392 GLY A N 1
ATOM 3175 C CA . GLY A 1 392 ? -11.422 11.999 20.906 1.00 89.44 392 GLY A CA 1
ATOM 3176 C C . GLY A 1 392 ? -12.023 13.314 20.405 1.00 89.44 392 GLY A C 1
ATOM 3177 O O . GLY A 1 392 ? -12.755 13.973 21.136 1.00 89.44 392 GLY A O 1
ATOM 3178 N N . ARG A 1 393 ? -11.708 13.718 19.167 1.00 89.19 393 ARG A N 1
ATOM 3179 C CA . ARG A 1 393 ? -12.222 14.948 18.541 1.00 89.19 393 ARG A CA 1
ATOM 3180 C C . ARG A 1 393 ? -12.851 14.665 17.179 1.00 89.19 393 ARG A C 1
ATOM 3182 O O . ARG A 1 393 ? -12.450 13.705 16.524 1.00 89.19 393 ARG A O 1
ATOM 3189 N N . PRO A 1 394 ? -13.817 15.482 16.729 1.00 91.19 394 PRO A N 1
ATOM 3190 C CA . PRO A 1 394 ? -14.322 15.387 15.367 1.00 91.19 394 PRO A CA 1
ATOM 3191 C C . PRO A 1 394 ? -13.244 15.782 14.346 1.00 91.19 394 PRO A C 1
ATOM 3193 O O . PRO A 1 394 ? -12.291 16.497 14.659 1.00 91.19 394 PRO A O 1
ATOM 3196 N N . VAL A 1 395 ? -13.420 15.320 13.107 1.00 93.31 395 VAL A N 1
ATOM 3197 C CA . VAL A 1 395 ? -12.623 15.764 11.953 1.00 93.31 395 VAL A CA 1
ATOM 3198 C C . VAL A 1 395 ? -12.805 17.272 11.769 1.00 93.31 395 VAL A C 1
ATOM 3200 O O . VAL A 1 395 ? -13.930 17.759 11.864 1.00 93.31 395 VAL A O 1
ATOM 3203 N N . TYR A 1 396 ? -11.720 17.996 11.479 1.00 93.44 396 TYR A N 1
ATOM 3204 C CA . TYR A 1 396 ? -11.727 19.461 11.406 1.00 93.44 396 TYR A CA 1
ATOM 3205 C C . TYR A 1 396 ? -12.792 20.034 10.456 1.00 93.44 396 TYR A C 1
ATOM 3207 O O . TYR A 1 396 ? -13.588 20.874 10.867 1.00 93.44 396 TYR A O 1
ATOM 3215 N N . SER A 1 397 ? -12.827 19.592 9.194 1.00 94.94 397 SER A N 1
ATOM 3216 C CA . SER A 1 397 ? -13.833 20.058 8.229 1.00 94.94 397 SER A CA 1
ATOM 3217 C C . SER A 1 397 ? -14.346 18.922 7.357 1.00 94.94 397 SER A C 1
ATOM 3219 O O . SER A 1 397 ? -13.601 18.335 6.569 1.00 94.94 397 SER A O 1
ATOM 3221 N N . TYR A 1 398 ? -15.641 18.626 7.464 1.00 92.19 398 TYR A N 1
ATOM 3222 C CA . TYR A 1 398 ? -16.274 17.587 6.651 1.00 92.19 398 TYR A CA 1
ATOM 3223 C C . TYR A 1 398 ? -16.423 18.018 5.181 1.00 92.19 398 TYR A C 1
ATOM 3225 O O . TYR A 1 398 ? -16.205 17.212 4.281 1.00 92.19 398 TYR A O 1
ATOM 3233 N N . HIS A 1 399 ? -16.689 19.304 4.917 1.00 93.62 399 HIS A N 1
ATOM 3234 C CA . HIS A 1 399 ? -16.722 19.849 3.552 1.00 93.62 399 HIS A CA 1
ATOM 3235 C C . HIS A 1 399 ? -15.371 19.698 2.849 1.00 93.62 399 HIS A C 1
ATOM 3237 O O . HIS A 1 399 ? -15.314 19.262 1.701 1.00 93.62 399 HIS A O 1
ATOM 3243 N N . LEU A 1 400 ? -14.276 19.987 3.561 1.00 93.56 400 LEU A N 1
ATOM 3244 C CA . LEU A 1 400 ? -12.926 19.812 3.032 1.00 93.56 400 LEU A CA 1
ATOM 3245 C C . LEU A 1 400 ? -12.628 18.335 2.745 1.00 93.56 400 LEU A C 1
ATOM 3247 O O . LEU A 1 400 ? -12.012 18.014 1.734 1.00 93.56 400 LEU A O 1
ATOM 3251 N N . ALA A 1 401 ? -13.104 17.437 3.613 1.00 94.38 401 ALA A N 1
ATOM 3252 C CA . ALA A 1 401 ? -12.978 15.996 3.422 1.00 94.38 401 ALA A CA 1
ATOM 3253 C C . ALA A 1 401 ? -13.735 15.513 2.169 1.00 94.38 401 ALA A C 1
ATOM 3255 O O . ALA A 1 401 ? -13.199 14.713 1.405 1.00 94.38 401 ALA A O 1
ATOM 3256 N N . ALA A 1 402 ? -14.941 16.037 1.925 1.00 95.19 402 ALA A N 1
ATOM 3257 C CA . ALA A 1 402 ? -15.746 15.715 0.748 1.00 95.19 402 ALA A CA 1
ATOM 3258 C C . ALA A 1 402 ? -15.112 16.227 -0.558 1.00 95.19 402 ALA A C 1
ATOM 3260 O O . ALA A 1 402 ? -15.043 15.478 -1.533 1.00 95.19 402 ALA A O 1
ATOM 3261 N N . ILE A 1 403 ? -14.604 17.468 -0.576 1.00 96.19 403 ILE A N 1
ATOM 3262 C CA . ILE A 1 403 ? -13.858 18.010 -1.727 1.00 96.19 403 ILE A CA 1
ATOM 3263 C C . ILE A 1 403 ? -12.617 17.157 -1.987 1.00 96.19 403 ILE A C 1
ATOM 3265 O O . ILE A 1 403 ? -12.370 16.768 -3.129 1.00 96.19 403 ILE A O 1
ATOM 3269 N N . GLY A 1 404 ? -11.869 16.822 -0.932 1.00 95.62 404 GLY A N 1
ATOM 3270 C CA . GLY A 1 404 ? -10.697 15.960 -1.035 1.00 95.62 404 GLY A CA 1
ATOM 3271 C C . GLY A 1 404 ? -11.031 14.604 -1.642 1.00 95.62 404 GLY A C 1
ATOM 3272 O O . GLY A 1 404 ? -10.385 14.199 -2.597 1.00 95.62 404 GLY A O 1
ATOM 3273 N N . PHE A 1 405 ? -12.093 13.946 -1.179 1.00 96.94 405 PHE A N 1
ATOM 3274 C CA . PHE A 1 405 ? -12.518 12.659 -1.728 1.00 96.94 405 PHE A CA 1
ATOM 3275 C C . PHE A 1 405 ? -12.898 12.729 -3.214 1.00 96.94 405 PHE A C 1
ATOM 3277 O O . PHE A 1 405 ? -12.401 11.935 -4.007 1.00 96.94 405 PHE A O 1
ATOM 3284 N N . TRP A 1 406 ? -13.760 13.667 -3.616 1.00 96.44 406 TRP A N 1
ATOM 3285 C CA . TRP A 1 406 ? -14.238 13.715 -5.003 1.00 96.44 406 TRP A CA 1
ATOM 3286 C C . TRP A 1 406 ? -13.156 14.155 -5.986 1.00 96.44 406 TRP A C 1
ATOM 3288 O O . TRP A 1 406 ? -13.059 13.606 -7.082 1.00 96.44 406 TRP A O 1
ATOM 3298 N N . THR A 1 407 ? -12.313 15.112 -5.594 1.00 96.25 407 THR A N 1
ATOM 3299 C CA . THR A 1 407 ? -11.173 15.522 -6.426 1.00 96.25 407 THR A CA 1
ATOM 3300 C C . THR A 1 407 ? -10.121 14.418 -6.508 1.00 96.25 407 THR A C 1
ATOM 3302 O O . THR A 1 407 ? -9.571 14.193 -7.582 1.00 96.25 407 THR A O 1
ATOM 3305 N N . TYR A 1 408 ? -9.904 13.662 -5.427 1.00 95.25 408 TYR A N 1
ATOM 3306 C CA . TYR A 1 408 ? -9.059 12.468 -5.434 1.00 95.25 408 TYR A CA 1
ATOM 3307 C C . TYR A 1 408 ? -9.593 11.413 -6.405 1.00 95.25 408 TYR A C 1
ATOM 3309 O O . TYR A 1 408 ? -8.868 10.981 -7.296 1.00 95.25 408 TYR A O 1
ATOM 3317 N N . ALA A 1 409 ? -10.875 11.061 -6.284 1.00 93.94 409 ALA A N 1
ATOM 3318 C CA . ALA A 1 409 ? -11.544 10.096 -7.151 1.00 93.94 409 ALA A CA 1
ATOM 3319 C C . ALA A 1 409 ? -11.434 10.467 -8.638 1.00 93.94 409 ALA A C 1
ATOM 3321 O O . ALA A 1 409 ? -11.213 9.602 -9.483 1.00 93.94 409 ALA A O 1
ATOM 3322 N N . PHE A 1 410 ? -11.586 11.755 -8.956 1.00 92.81 410 PHE A N 1
ATOM 3323 C CA . PHE A 1 410 ? -11.574 12.233 -10.332 1.00 92.81 410 PHE A CA 1
ATOM 3324 C C . PHE A 1 410 ? -10.162 12.290 -10.926 1.00 92.81 410 PHE A C 1
ATOM 3326 O O . PHE A 1 410 ? -9.952 11.803 -12.035 1.00 92.81 410 PHE A O 1
ATOM 3333 N N . PHE A 1 411 ? -9.184 12.857 -10.210 1.00 94.75 411 PHE A N 1
ATOM 3334 C CA . PHE A 1 411 ? -7.849 13.087 -10.770 1.00 94.75 411 PHE A CA 1
ATOM 3335 C C . PHE A 1 411 ? -6.919 11.880 -10.656 1.00 94.75 411 PHE A C 1
ATOM 3337 O O . PHE A 1 411 ? -6.170 11.620 -11.595 1.00 94.75 411 PHE A O 1
ATOM 3344 N N . ALA A 1 412 ? -6.988 11.103 -9.570 1.00 92.25 412 ALA A N 1
ATOM 3345 C CA . ALA A 1 412 ? -6.035 10.018 -9.332 1.00 92.25 412 ALA A CA 1
ATOM 3346 C C . ALA A 1 412 ? -6.085 8.919 -10.407 1.00 92.25 412 ALA A C 1
ATOM 3348 O O . ALA A 1 412 ? -5.066 8.309 -10.702 1.00 92.25 412 ALA A O 1
ATOM 3349 N N . SER A 1 413 ? -7.234 8.686 -11.051 1.00 91.56 413 SER A N 1
ATOM 3350 C CA . SER A 1 413 ? -7.340 7.692 -12.133 1.00 91.56 413 SER A CA 1
ATOM 3351 C C . SER A 1 413 ? -6.637 8.108 -13.427 1.00 91.56 413 SER A C 1
ATOM 3353 O O . SER A 1 413 ? -6.332 7.255 -14.262 1.00 91.56 413 SER A O 1
ATOM 3355 N N . TRP A 1 414 ? -6.420 9.407 -13.624 1.00 91.44 414 TRP A N 1
ATOM 3356 C CA . TRP A 1 414 ? -5.832 9.963 -14.843 1.00 91.44 414 TRP A CA 1
ATOM 3357 C C . TRP A 1 414 ? -4.311 10.102 -14.762 1.00 91.44 414 TRP A C 1
ATOM 3359 O O . TRP A 1 414 ? -3.697 10.534 -15.733 1.00 91.44 414 TRP A O 1
ATOM 3369 N N . THR A 1 415 ? -3.700 9.770 -13.624 1.00 88.81 415 THR A N 1
ATOM 3370 C CA . THR A 1 415 ? -2.264 9.946 -13.411 1.00 88.81 415 THR A CA 1
ATOM 3371 C C . THR A 1 415 ? -1.414 8.787 -13.940 1.00 88.81 415 THR A C 1
ATOM 3373 O O . THR A 1 415 ? -1.911 7.735 -14.333 1.00 88.81 415 THR A O 1
ATOM 3376 N N . GLU A 1 416 ? -0.095 9.010 -13.927 1.00 81.88 416 GLU A N 1
ATOM 3377 C CA . GLU A 1 416 ? 1.006 8.081 -14.240 1.00 81.88 416 GLU A CA 1
ATOM 3378 C C . GLU A 1 416 ? 1.232 7.683 -15.698 1.00 81.88 416 GLU A C 1
ATOM 3380 O O . GLU A 1 416 ? 2.286 7.116 -15.991 1.00 81.88 416 GLU A O 1
ATOM 3385 N N . MET A 1 417 ? 0.410 8.128 -16.652 1.00 83.88 417 MET A N 1
ATOM 3386 C CA . MET A 1 417 ? 0.843 8.104 -18.058 1.00 83.88 417 MET A CA 1
ATOM 3387 C C . MET A 1 417 ? 2.031 9.054 -18.307 1.00 83.88 417 MET A C 1
ATOM 3389 O O . MET A 1 417 ? 2.715 8.931 -19.315 1.00 83.88 417 MET A O 1
ATOM 3393 N N . GLN A 1 418 ? 2.360 9.954 -17.370 1.00 79.12 418 GLN A N 1
ATOM 3394 C CA . GLN A 1 418 ? 3.611 10.727 -17.397 1.00 79.12 418 GLN A CA 1
ATOM 3395 C C . GLN A 1 418 ? 4.892 9.876 -17.297 1.00 79.12 418 GLN A C 1
ATOM 3397 O O . GLN A 1 418 ? 5.975 10.375 -17.581 1.00 79.12 418 GLN A O 1
ATOM 3402 N N . ARG A 1 419 ? 4.805 8.596 -16.905 1.00 80.81 419 ARG A N 1
ATOM 3403 C CA . ARG A 1 419 ? 5.952 7.669 -16.969 1.00 80.81 419 ARG A CA 1
ATOM 3404 C C . ARG A 1 419 ? 6.337 7.299 -18.399 1.00 80.81 419 ARG A C 1
ATOM 3406 O O . ARG A 1 419 ? 7.386 6.720 -18.635 1.00 80.81 419 ARG A O 1
ATOM 3413 N N . LEU A 1 420 ? 5.473 7.649 -19.343 1.00 85.62 420 LEU A N 1
ATOM 3414 C CA . LEU A 1 420 ? 5.597 7.351 -20.760 1.00 85.62 420 LEU A CA 1
ATOM 3415 C C . LEU A 1 420 ? 6.061 8.577 -21.559 1.00 85.62 420 LEU A C 1
ATOM 3417 O O . LEU A 1 420 ? 5.960 8.584 -22.786 1.00 85.62 420 LEU A O 1
ATOM 3421 N N . VAL A 1 421 ? 6.532 9.624 -20.864 1.00 85.88 421 VAL A N 1
ATOM 3422 C CA . VAL A 1 421 ? 7.150 10.811 -21.472 1.00 85.88 421 VAL A CA 1
ATOM 3423 C C . VAL A 1 421 ? 8.264 10.372 -22.420 1.00 85.88 421 VAL A C 1
ATOM 3425 O O . VAL A 1 421 ? 9.025 9.462 -22.110 1.00 85.88 421 VAL A O 1
ATOM 3428 N N . ASP A 1 422 ? 8.298 10.998 -23.596 1.00 82.19 422 ASP A N 1
ATOM 3429 C CA . ASP A 1 422 ? 9.243 10.725 -24.686 1.00 82.19 422 ASP A CA 1
ATOM 3430 C C . ASP A 1 422 ? 9.200 9.290 -25.256 1.00 82.19 422 ASP A C 1
ATOM 3432 O O . ASP A 1 422 ? 10.009 8.922 -26.106 1.00 82.19 422 ASP A O 1
ATOM 3436 N N . GLY A 1 423 ? 8.200 8.492 -24.864 1.00 85.88 423 GLY A N 1
ATOM 3437 C CA . GLY A 1 423 ? 7.869 7.226 -25.509 1.00 85.88 423 GLY A CA 1
ATOM 3438 C C . GLY A 1 423 ? 7.011 7.404 -26.773 1.00 85.88 423 GLY A C 1
ATOM 3439 O O . GLY A 1 423 ? 6.525 8.500 -27.063 1.00 85.88 423 GLY A O 1
ATOM 3440 N N . PRO A 1 424 ? 6.737 6.314 -27.513 1.00 90.31 424 PRO A N 1
ATOM 3441 C CA . PRO A 1 424 ? 5.949 6.327 -28.752 1.00 90.31 424 PRO A CA 1
ATOM 3442 C C . PRO A 1 424 ? 4.429 6.486 -28.512 1.00 90.31 424 PRO A C 1
ATOM 3444 O O . PRO A 1 424 ? 3.617 5.791 -29.121 1.00 90.31 424 PRO A O 1
ATOM 3447 N N . PHE A 1 425 ? 4.026 7.385 -27.611 1.00 89.25 425 PHE A N 1
ATOM 3448 C CA . PHE A 1 425 ? 2.637 7.612 -27.208 1.00 89.25 425 PHE A CA 1
ATOM 3449 C C . PHE A 1 425 ? 2.099 8.936 -27.756 1.00 89.25 425 PHE A C 1
ATOM 3451 O O . PHE A 1 425 ? 2.854 9.898 -27.926 1.00 89.25 425 PHE A O 1
ATOM 3458 N N . PRO A 1 426 ? 0.776 9.050 -27.970 1.00 90.38 426 PRO A N 1
ATOM 3459 C CA . PRO A 1 426 ? 0.165 10.328 -28.293 1.00 90.38 426 PRO A CA 1
ATOM 3460 C C . PRO A 1 426 ? 0.473 11.376 -27.216 1.00 90.38 426 PRO A C 1
ATOM 3462 O O . PRO A 1 426 ? 0.128 11.207 -26.045 1.00 90.38 426 PRO A O 1
ATOM 3465 N N . ALA A 1 427 ? 1.073 12.497 -27.623 1.00 89.75 427 ALA A N 1
ATOM 3466 C CA . ALA A 1 427 ? 1.516 13.546 -26.702 1.00 89.75 427 ALA A CA 1
ATOM 3467 C C . ALA A 1 427 ? 0.387 14.093 -25.808 1.00 89.75 427 ALA A C 1
ATOM 3469 O O . ALA A 1 427 ? 0.650 14.529 -24.687 1.00 89.75 427 ALA A O 1
ATOM 3470 N N . TRP A 1 428 ? -0.866 14.052 -26.278 1.00 91.56 428 TRP A N 1
ATOM 3471 C CA . TRP A 1 428 ? -2.031 14.495 -25.511 1.00 91.56 428 TRP A CA 1
ATOM 3472 C C . TRP A 1 428 ? -2.302 13.619 -24.280 1.00 91.56 428 TRP A C 1
ATOM 3474 O O . TRP A 1 428 ? -2.674 14.166 -23.246 1.00 91.56 428 TRP A O 1
ATOM 3484 N N . MET A 1 429 ? -2.071 12.300 -24.353 1.00 91.44 429 MET A N 1
ATOM 3485 C CA . MET A 1 429 ? -2.282 11.383 -23.222 1.00 91.44 429 MET A CA 1
ATOM 3486 C C . MET A 1 429 ? -1.326 11.725 -22.082 1.00 91.44 429 MET A C 1
ATOM 3488 O O . MET A 1 429 ? -1.730 11.879 -20.931 1.00 91.44 429 MET A O 1
ATOM 3492 N N . ILE A 1 430 ? -0.056 11.929 -22.435 1.00 92.00 430 ILE A N 1
ATOM 3493 C CA . ILE A 1 430 ? 0.992 12.323 -21.498 1.00 92.00 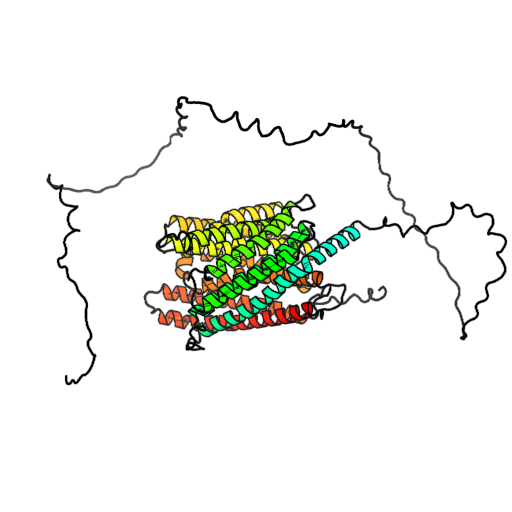430 ILE A CA 1
ATOM 3494 C C . ILE A 1 430 ? 0.656 13.684 -20.878 1.00 92.00 430 ILE A C 1
ATOM 3496 O O . ILE A 1 430 ? 0.670 13.822 -19.658 1.00 92.00 430 ILE A O 1
ATOM 3500 N N . THR A 1 431 ? 0.314 14.694 -21.687 1.00 93.25 431 THR A N 1
ATOM 3501 C CA . THR A 1 431 ? -0.021 16.034 -21.169 1.00 93.25 431 THR A CA 1
ATOM 3502 C C . THR A 1 431 ? -1.243 16.014 -20.254 1.00 93.25 431 THR A C 1
ATOM 3504 O O . THR A 1 431 ? -1.220 16.668 -19.214 1.00 93.25 431 THR A O 1
ATOM 3507 N N . ALA A 1 432 ? -2.288 15.256 -20.603 1.00 93.69 432 ALA A N 1
ATOM 3508 C CA . ALA A 1 432 ? -3.480 15.114 -19.770 1.00 93.69 432 ALA A CA 1
ATOM 3509 C C . ALA A 1 432 ? -3.143 14.492 -18.406 1.00 93.69 432 ALA A C 1
ATOM 3511 O O . ALA A 1 432 ? -3.609 14.976 -17.378 1.00 93.69 432 ALA A O 1
ATOM 3512 N N . SER A 1 433 ? -2.270 13.484 -18.388 1.00 93.69 433 SER A N 1
ATOM 3513 C CA . SER A 1 433 ? -1.813 12.838 -17.156 1.00 93.69 433 SER A CA 1
ATOM 3514 C C . SER A 1 433 ? -0.961 13.754 -16.277 1.00 93.69 433 SER A C 1
ATOM 3516 O O . SER A 1 433 ? -1.132 13.774 -15.059 1.00 93.69 433 SER A O 1
ATOM 3518 N N . ILE A 1 434 ? -0.083 14.564 -16.878 1.00 94.00 434 ILE A N 1
ATOM 3519 C CA . ILE A 1 434 ? 0.693 15.579 -16.147 1.00 94.00 434 ILE A CA 1
ATOM 3520 C C . ILE A 1 434 ? -0.245 16.629 -15.544 1.00 94.00 434 ILE A C 1
ATOM 3522 O O . ILE A 1 434 ? -0.111 16.976 -14.372 1.00 94.00 434 ILE A O 1
ATOM 3526 N N . ALA A 1 435 ? -1.231 17.102 -16.312 1.00 95.38 435 ALA A N 1
ATOM 3527 C CA . ALA A 1 435 ? -2.228 18.045 -15.816 1.00 95.38 435 ALA A CA 1
ATOM 3528 C C . ALA A 1 435 ? -3.044 17.451 -14.655 1.00 95.38 435 ALA A C 1
ATOM 3530 O O . ALA A 1 435 ? -3.217 18.113 -13.634 1.00 95.38 435 ALA A O 1
ATOM 3531 N N . ALA A 1 436 ? -3.484 16.194 -14.767 1.00 95.31 436 ALA A N 1
ATOM 3532 C CA . ALA A 1 436 ? -4.180 15.494 -13.690 1.00 95.31 436 ALA A CA 1
ATOM 3533 C C . ALA A 1 436 ? -3.312 15.366 -12.428 1.00 95.31 436 ALA A C 1
ATOM 3535 O O . ALA A 1 436 ? -3.797 15.634 -11.332 1.00 95.31 436 ALA A O 1
ATOM 3536 N N . MET A 1 437 ? -2.022 15.044 -12.570 1.00 94.50 437 MET A N 1
ATOM 3537 C CA . MET A 1 437 ? -1.102 14.960 -11.432 1.00 94.50 437 MET A CA 1
ATOM 3538 C C . MET A 1 437 ? -0.911 16.319 -10.745 1.00 94.50 437 MET A C 1
ATOM 3540 O O . MET A 1 437 ? -0.925 16.390 -9.520 1.00 94.50 437 MET A O 1
ATOM 3544 N N . ILE A 1 438 ? -0.808 17.417 -11.500 1.00 95.31 438 ILE A N 1
ATOM 3545 C CA . ILE A 1 438 ? -0.778 18.770 -10.917 1.00 95.31 438 ILE A CA 1
ATOM 3546 C C . ILE A 1 438 ? -2.085 19.055 -10.161 1.00 95.31 438 ILE A C 1
ATOM 3548 O O . ILE A 1 438 ? -2.060 19.575 -9.046 1.00 95.31 438 ILE A O 1
ATOM 3552 N N . LEU A 1 439 ? -3.233 18.672 -10.725 1.00 96.25 439 LEU A N 1
ATOM 3553 C CA . LEU A 1 439 ? -4.538 18.854 -10.085 1.00 96.25 439 LEU A CA 1
ATOM 3554 C C . LEU A 1 439 ? -4.727 17.970 -8.841 1.00 96.25 439 LEU A C 1
ATOM 3556 O O . LEU A 1 439 ? -5.483 18.356 -7.948 1.00 96.25 439 LEU A O 1
ATOM 3560 N N . CYS A 1 440 ? -3.977 16.870 -8.698 1.00 94.62 440 CYS A N 1
ATOM 3561 C CA . CYS A 1 440 ? -3.910 16.097 -7.453 1.00 94.62 440 CYS A CA 1
ATOM 3562 C C . CYS A 1 440 ? -3.365 16.910 -6.262 1.00 94.62 440 CYS A C 1
ATOM 3564 O O . CYS A 1 440 ? -3.577 16.509 -5.119 1.00 94.62 440 CYS A O 1
ATOM 3566 N N . ILE A 1 441 ? -2.762 18.090 -6.464 1.00 95.50 441 ILE A N 1
ATOM 3567 C CA . ILE A 1 441 ? -2.452 19.011 -5.354 1.00 95.50 441 ILE A CA 1
ATOM 3568 C C . ILE A 1 441 ? -3.718 19.386 -4.573 1.00 95.50 441 ILE A C 1
ATOM 3570 O O . ILE A 1 441 ? -3.649 19.548 -3.357 1.00 95.50 441 ILE A O 1
ATOM 3574 N N . ILE A 1 442 ? -4.882 19.477 -5.225 1.00 96.06 442 ILE A N 1
ATOM 3575 C CA . ILE A 1 442 ? -6.152 19.817 -4.568 1.00 96.06 442 ILE A CA 1
ATOM 3576 C C . ILE A 1 442 ? -6.531 18.761 -3.510 1.00 96.06 442 ILE A C 1
ATOM 3578 O O . ILE A 1 442 ? -6.628 19.116 -2.328 1.00 96.06 442 ILE A O 1
ATOM 3582 N N . PRO A 1 443 ? -6.707 17.465 -3.846 1.00 95.94 443 PRO A N 1
ATOM 3583 C CA . PRO A 1 443 ? -6.987 16.449 -2.839 1.00 95.94 443 PRO A CA 1
ATOM 3584 C C . PRO A 1 443 ? -5.865 16.325 -1.803 1.00 95.94 443 PRO A C 1
ATOM 3586 O O . PRO A 1 443 ? -6.139 16.115 -0.627 1.00 95.94 443 PRO A O 1
ATOM 3589 N N . VAL A 1 444 ? -4.604 16.524 -2.185 1.00 95.19 444 VAL A N 1
ATOM 3590 C CA . VAL A 1 444 ? -3.472 16.473 -1.246 1.00 95.19 444 VAL A CA 1
ATOM 3591 C C . VAL A 1 444 ? -3.540 17.594 -0.214 1.00 95.19 444 VAL A C 1
ATOM 3593 O O . VAL A 1 444 ? -3.434 17.331 0.983 1.00 95.19 444 VAL A O 1
ATOM 3596 N N . ALA A 1 445 ? -3.764 18.831 -0.653 1.00 95.88 445 ALA A N 1
ATOM 3597 C CA . ALA A 1 445 ? -3.871 19.987 0.224 1.00 95.88 445 ALA A CA 1
ATOM 3598 C C . ALA A 1 445 ? -5.090 19.868 1.141 1.00 95.88 445 ALA A C 1
ATOM 3600 O O . ALA A 1 445 ? -4.973 20.065 2.347 1.00 95.88 445 ALA A O 1
ATOM 3601 N N . THR A 1 446 ? -6.250 19.489 0.601 1.00 96.31 446 THR A N 1
ATOM 3602 C CA . THR A 1 446 ? -7.478 19.331 1.395 1.00 96.31 446 THR A CA 1
ATOM 3603 C C . THR A 1 446 ? -7.338 18.235 2.454 1.00 96.31 446 THR A C 1
ATOM 3605 O O . THR A 1 446 ? -7.627 18.478 3.625 1.00 96.31 446 THR A O 1
ATOM 3608 N N . VAL A 1 447 ? -6.830 17.056 2.087 1.00 94.62 447 VAL A N 1
ATOM 3609 C CA . VAL A 1 447 ? -6.600 15.941 3.015 1.00 94.62 447 VAL A CA 1
ATOM 3610 C C . VAL A 1 447 ? -5.515 16.284 4.037 1.00 94.62 447 VAL A C 1
ATOM 3612 O O . VAL A 1 447 ? -5.706 16.055 5.233 1.00 94.62 447 VAL A O 1
ATOM 3615 N N . GLY A 1 448 ? -4.397 16.863 3.597 1.00 94.50 448 GLY A N 1
ATOM 3616 C CA . GLY A 1 448 ? -3.283 17.258 4.458 1.00 94.50 448 GLY A CA 1
ATOM 3617 C C . GLY A 1 448 ? -3.683 18.321 5.480 1.00 94.50 448 GLY A C 1
ATOM 3618 O O . GLY A 1 448 ? -3.424 18.154 6.672 1.00 94.50 448 GLY A O 1
ATOM 3619 N N . LEU A 1 449 ? -4.389 19.371 5.046 1.00 95.62 449 LEU A N 1
ATOM 3620 C CA . LEU A 1 449 ? -4.920 20.411 5.931 1.00 95.62 449 LEU A CA 1
ATOM 3621 C C . LEU A 1 449 ? -5.913 19.839 6.940 1.00 95.62 449 LEU A C 1
ATOM 3623 O O . LEU A 1 449 ? -5.858 20.192 8.115 1.00 95.62 449 LEU A O 1
ATOM 3627 N N . ASN A 1 450 ? -6.795 18.932 6.514 1.00 95.75 450 ASN A N 1
ATOM 3628 C CA . ASN A 1 450 ? -7.783 18.336 7.407 1.00 95.75 450 ASN A CA 1
ATOM 3629 C C . ASN A 1 450 ? -7.117 17.517 8.521 1.00 95.75 450 ASN A C 1
ATOM 3631 O O . ASN A 1 450 ? -7.422 17.701 9.701 1.00 95.75 450 ASN A O 1
ATOM 3635 N N . HIS A 1 451 ? -6.148 16.668 8.168 1.00 94.81 451 HIS A N 1
ATOM 3636 C CA . HIS A 1 451 ? -5.377 15.904 9.147 1.00 94.81 451 HIS A CA 1
ATOM 3637 C C . HIS A 1 451 ? -4.543 16.812 10.060 1.00 94.81 451 HIS A C 1
ATOM 3639 O O . HIS A 1 451 ? -4.564 16.637 11.279 1.00 94.81 451 HIS A O 1
ATOM 3645 N N . HIS A 1 452 ? -3.860 17.814 9.499 1.00 94.81 452 HIS A N 1
ATOM 3646 C CA . HIS A 1 452 ? -3.033 18.743 10.267 1.00 94.81 452 HIS A CA 1
ATOM 3647 C C . HIS A 1 452 ? -3.859 19.564 11.265 1.00 94.81 452 HIS A C 1
ATOM 3649 O O . HIS A 1 452 ? -3.513 19.634 12.444 1.00 94.81 452 HIS A O 1
ATOM 3655 N N . MET A 1 453 ? -4.981 20.140 10.827 1.00 95.62 453 MET A N 1
ATOM 3656 C CA . MET A 1 453 ? -5.853 20.934 11.695 1.00 95.62 453 MET A CA 1
ATOM 3657 C C . MET A 1 453 ? -6.548 20.077 12.756 1.00 95.62 453 MET A C 1
ATOM 3659 O O . MET A 1 453 ? -6.699 20.528 13.888 1.00 95.62 453 MET A O 1
ATOM 3663 N N . THR A 1 454 ? -6.889 18.821 12.443 1.00 94.81 454 THR A N 1
ATOM 3664 C CA . THR A 1 454 ? -7.409 17.866 13.441 1.00 94.81 454 THR A CA 1
ATOM 3665 C C . THR A 1 454 ? -6.360 17.555 14.521 1.00 94.81 454 THR A C 1
ATOM 3667 O O . THR A 1 454 ? -6.702 17.380 15.689 1.00 94.81 454 THR A O 1
ATOM 3670 N N . MET A 1 455 ? -5.072 17.545 14.156 1.00 94.12 455 MET A N 1
ATOM 3671 C CA . MET A 1 455 ? -3.936 17.326 15.063 1.00 94.12 455 MET A CA 1
ATOM 3672 C C . MET A 1 455 ? -3.465 18.583 15.812 1.00 94.12 455 MET A C 1
ATOM 3674 O O . MET A 1 455 ? -2.613 18.479 16.702 1.00 94.12 455 MET A O 1
ATOM 3678 N N . ARG A 1 456 ? -3.968 19.776 15.475 1.00 93.38 456 ARG A N 1
ATOM 3679 C CA . ARG A 1 456 ? -3.475 21.043 16.032 1.00 93.38 456 ARG A CA 1
ATOM 3680 C C . ARG A 1 456 ? -3.656 21.075 17.555 1.00 93.38 456 ARG A C 1
ATOM 3682 O O . ARG A 1 456 ? -4.765 20.955 18.065 1.00 93.38 456 ARG A O 1
ATOM 3689 N N . GLY A 1 457 ? -2.544 21.227 18.280 1.00 90.62 457 GLY A N 1
ATOM 3690 C CA . GLY A 1 457 ? -2.486 21.163 19.750 1.00 90.62 457 GLY A CA 1
ATOM 3691 C C . GLY A 1 457 ? -2.285 19.754 20.334 1.00 90.62 457 GLY A C 1
ATOM 3692 O O . GLY A 1 457 ? -1.979 19.633 21.513 1.00 90.62 457 GLY A O 1
ATOM 3693 N N . TYR A 1 458 ? -2.381 18.698 19.518 1.00 93.00 458 TYR A N 1
ATOM 3694 C CA . TYR A 1 458 ? -2.311 17.289 19.940 1.00 93.00 458 TYR A CA 1
ATOM 3695 C C . TYR A 1 458 ? -1.073 16.549 19.414 1.00 93.00 458 TYR A C 1
ATOM 3697 O O . TYR A 1 458 ? -0.864 15.380 19.732 1.00 93.00 458 TYR A O 1
ATOM 3705 N N . PHE A 1 459 ? -0.197 17.222 18.662 1.00 92.19 459 PHE A N 1
ATOM 3706 C CA . PHE A 1 459 ? 1.094 16.663 18.245 1.00 92.19 459 PHE A CA 1
ATOM 3707 C C . PHE A 1 459 ? 1.933 16.085 19.404 1.00 92.19 459 PHE A C 1
ATOM 3709 O O . PHE A 1 459 ? 2.519 15.015 19.210 1.00 92.19 459 PHE A O 1
ATOM 3716 N N . PRO A 1 460 ? 1.962 16.674 20.622 1.00 93.06 460 PRO A N 1
ATOM 3717 C CA . PRO A 1 460 ? 2.671 16.065 21.748 1.00 93.06 460 PRO A CA 1
ATOM 3718 C C . PRO A 1 460 ? 2.171 14.660 22.121 1.00 93.06 460 PRO A C 1
ATOM 3720 O O . PRO A 1 460 ? 2.971 13.849 22.589 1.00 93.06 460 PRO A O 1
ATOM 3723 N N . LEU A 1 461 ? 0.905 14.308 21.848 1.00 90.81 461 LEU A N 1
ATOM 3724 C CA . LEU A 1 461 ? 0.372 12.970 22.145 1.00 90.81 461 LEU A CA 1
ATOM 3725 C C . LEU A 1 461 ? 1.016 11.863 21.308 1.00 90.81 461 LEU A C 1
ATOM 3727 O O . LEU A 1 461 ? 1.003 10.704 21.723 1.00 90.81 461 LEU A O 1
ATOM 3731 N N . MET A 1 462 ? 1.653 12.191 20.180 1.00 92.56 462 MET A N 1
ATOM 3732 C CA . MET A 1 462 ? 2.445 11.219 19.417 1.00 92.56 462 MET A CA 1
ATOM 3733 C C . MET A 1 462 ? 3.627 10.676 20.229 1.00 92.56 462 MET A C 1
ATOM 3735 O O . MET A 1 462 ? 4.139 9.595 19.939 1.00 92.56 462 MET A O 1
ATOM 3739 N N . ARG A 1 463 ? 4.076 11.388 21.272 1.00 88.19 463 ARG A N 1
ATOM 3740 C CA . ARG A 1 463 ? 5.110 10.885 22.187 1.00 88.19 463 ARG A CA 1
ATOM 3741 C C . ARG A 1 463 ? 4.621 9.679 22.993 1.00 88.19 463 ARG A C 1
ATOM 3743 O O . ARG A 1 463 ? 5.443 8.842 23.348 1.00 88.19 463 ARG A O 1
ATOM 3750 N N . TYR A 1 464 ? 3.310 9.556 23.181 1.00 90.25 464 TYR A N 1
ATOM 3751 C CA . TYR A 1 464 ? 2.673 8.576 24.055 1.00 90.25 464 TYR A CA 1
ATOM 3752 C C . TYR A 1 464 ? 1.904 7.497 23.290 1.00 90.25 464 TYR A C 1
ATOM 3754 O O . TYR A 1 464 ? 2.050 6.318 23.599 1.00 90.25 464 TYR A O 1
ATOM 3762 N N . SER A 1 465 ? 1.112 7.875 22.283 1.00 93.31 465 SER A N 1
ATOM 3763 C CA . SER A 1 465 ? 0.237 6.952 21.555 1.00 93.31 465 SER A CA 1
ATOM 3764 C C . SER A 1 465 ? 0.943 6.313 20.351 1.00 93.31 465 SER A C 1
ATOM 3766 O O . SER A 1 465 ? 1.327 7.037 19.424 1.00 93.31 465 SER A O 1
ATOM 3768 N N . PRO A 1 466 ? 1.077 4.971 20.304 1.00 94.19 466 PRO A N 1
ATOM 3769 C CA . PRO A 1 466 ? 1.677 4.291 19.161 1.00 94.19 466 PRO A CA 1
ATOM 3770 C C . PRO A 1 466 ? 0.824 4.426 17.898 1.00 94.19 466 PRO A C 1
ATOM 3772 O O . PRO A 1 466 ? 1.347 4.808 16.854 1.00 94.19 466 PRO A O 1
ATOM 3775 N N . THR A 1 467 ? -0.494 4.223 17.995 1.00 95.12 467 THR A N 1
ATOM 3776 C CA . THR A 1 467 ? -1.426 4.395 16.868 1.00 95.12 467 THR A CA 1
ATOM 3777 C C . THR A 1 467 ? -1.266 5.761 16.215 1.00 95.12 467 THR A C 1
ATOM 3779 O O . THR A 1 467 ? -1.147 5.854 14.992 1.00 95.12 467 THR A O 1
ATOM 3782 N N . LEU A 1 468 ? -1.231 6.822 17.029 1.00 95.44 468 LEU A N 1
ATOM 3783 C CA . LEU A 1 468 ? -1.144 8.188 16.527 1.00 95.44 468 LEU A CA 1
ATOM 3784 C C . LEU A 1 468 ? 0.213 8.451 15.875 1.00 95.44 468 LEU A C 1
ATOM 3786 O O . LEU A 1 468 ? 0.265 9.023 14.793 1.00 95.44 468 LEU A O 1
ATOM 3790 N N . ARG A 1 469 ? 1.303 7.984 16.495 1.00 96.44 469 ARG A N 1
ATOM 3791 C CA . ARG A 1 469 ? 2.661 8.178 15.979 1.00 96.44 469 ARG A CA 1
ATOM 3792 C C . ARG A 1 469 ? 2.838 7.577 14.579 1.00 96.44 469 ARG A C 1
ATOM 3794 O O . ARG A 1 469 ? 3.339 8.256 13.690 1.00 96.44 469 ARG A O 1
ATOM 3801 N N . PHE A 1 470 ? 2.390 6.339 14.373 1.00 98.06 470 PHE A N 1
ATOM 3802 C CA . PHE A 1 470 ? 2.459 5.662 13.073 1.00 98.06 470 PHE A CA 1
ATOM 3803 C C . PHE A 1 470 ? 1.511 6.284 12.035 1.00 98.06 470 PHE A C 1
ATOM 3805 O O . PHE A 1 470 ? 1.928 6.587 10.918 1.00 98.06 470 PHE A O 1
ATOM 3812 N N . THR A 1 471 ? 0.253 6.531 12.414 1.00 97.56 471 THR A N 1
ATOM 3813 C CA . THR A 1 471 ? -0.765 7.057 11.488 1.00 97.56 471 THR A CA 1
ATOM 3814 C C . THR A 1 471 ? -0.438 8.475 11.028 1.00 97.56 471 THR A C 1
ATOM 3816 O O . THR A 1 471 ? -0.553 8.775 9.844 1.00 97.56 471 THR A O 1
ATOM 3819 N N . VAL A 1 472 ? -0.012 9.356 11.941 1.00 97.12 472 VAL A N 1
ATOM 3820 C CA . VAL A 1 472 ? 0.327 10.746 11.599 1.00 97.12 472 VAL A CA 1
ATOM 3821 C C . VAL A 1 472 ? 1.602 10.802 10.765 1.00 97.12 472 VAL A C 1
ATOM 3823 O O . VAL A 1 472 ? 1.644 11.571 9.810 1.00 97.12 472 VAL A O 1
ATOM 3826 N N . PHE A 1 473 ? 2.606 9.964 11.058 1.00 97.88 473 PHE A N 1
ATOM 3827 C CA . PHE A 1 473 ? 3.779 9.838 10.189 1.00 97.88 473 PHE A CA 1
ATOM 3828 C C . PHE A 1 473 ? 3.360 9.471 8.763 1.00 97.88 473 PHE A C 1
ATOM 3830 O O . PHE A 1 473 ? 3.693 10.202 7.835 1.00 97.88 473 PHE A O 1
ATOM 3837 N N . GLY A 1 474 ? 2.547 8.423 8.593 1.00 97.62 474 GLY A N 1
ATOM 3838 C CA . GLY A 1 474 ? 2.086 8.025 7.264 1.00 97.62 474 GLY A CA 1
ATOM 3839 C C . GLY A 1 474 ? 1.206 9.072 6.575 1.00 97.62 474 GLY A C 1
ATOM 3840 O O . GLY A 1 474 ? 1.358 9.307 5.379 1.00 97.62 474 GLY A O 1
ATOM 3841 N N . ALA A 1 475 ? 0.356 9.785 7.318 1.00 96.88 475 ALA A N 1
ATOM 3842 C CA . ALA A 1 475 ? -0.434 10.894 6.780 1.00 96.88 475 ALA A CA 1
ATOM 3843 C C . ALA A 1 475 ? 0.437 12.082 6.322 1.00 96.88 475 ALA A C 1
ATOM 3845 O O . ALA A 1 475 ? 0.116 12.730 5.330 1.00 96.88 475 ALA A O 1
ATOM 3846 N N . MET A 1 476 ? 1.557 12.365 6.995 1.00 96.38 476 MET A N 1
ATOM 3847 C CA . MET A 1 476 ? 2.532 13.359 6.523 1.00 96.38 476 MET A CA 1
ATOM 3848 C C . MET A 1 476 ? 3.313 12.847 5.308 1.00 96.38 476 MET A C 1
ATOM 3850 O O . MET A 1 476 ? 3.52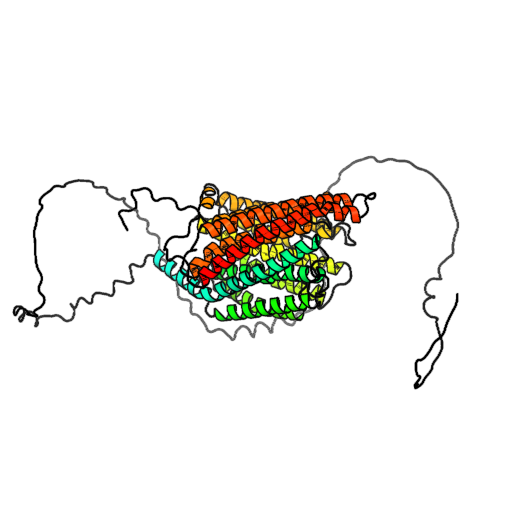9 13.594 4.352 1.00 96.38 476 MET A O 1
ATOM 3854 N N . SER A 1 477 ? 3.685 11.563 5.306 1.00 97.31 477 SER A N 1
ATOM 3855 C CA . SER A 1 477 ? 4.336 10.917 4.166 1.00 97.31 477 SER A CA 1
ATOM 3856 C C . SER A 1 477 ? 3.454 10.900 2.920 1.00 97.31 477 SER A C 1
ATOM 3858 O O . SER A 1 477 ? 3.997 11.026 1.833 1.00 97.31 477 SER A O 1
ATOM 3860 N N . TYR A 1 478 ? 2.124 10.834 3.047 1.00 96.31 478 TYR A N 1
ATOM 3861 C CA . TYR A 1 478 ? 1.194 11.010 1.923 1.00 96.31 478 TYR A CA 1
ATOM 3862 C C . TYR A 1 478 ? 1.377 12.361 1.222 1.00 96.31 478 TYR A C 1
ATOM 3864 O O . TYR A 1 478 ? 1.446 12.420 -0.007 1.00 96.31 478 TYR A O 1
ATOM 3872 N N . THR A 1 479 ? 1.490 13.447 1.992 1.00 95.81 479 THR A N 1
ATOM 3873 C CA . THR A 1 479 ? 1.719 14.787 1.439 1.00 95.81 479 THR A CA 1
ATOM 3874 C C . THR A 1 479 ? 3.071 14.851 0.735 1.00 95.81 479 THR A C 1
ATOM 3876 O O . THR A 1 479 ? 3.141 15.304 -0.404 1.00 95.81 479 THR A O 1
ATOM 3879 N N . ALA A 1 480 ? 4.134 14.338 1.364 1.00 96.06 480 ALA A N 1
ATOM 3880 C CA . ALA A 1 480 ? 5.469 14.299 0.763 1.00 96.06 480 ALA A CA 1
ATOM 3881 C C . ALA A 1 480 ? 5.507 13.449 -0.520 1.00 96.06 480 ALA A C 1
ATOM 3883 O O . ALA A 1 480 ? 6.017 13.896 -1.544 1.00 96.06 480 ALA A O 1
ATOM 3884 N N . PHE A 1 481 ? 4.911 12.255 -0.478 1.00 95.44 481 PHE A N 1
ATOM 3885 C CA . PHE A 1 481 ? 4.740 11.350 -1.612 1.00 95.44 481 PHE A CA 1
ATOM 3886 C C . PHE A 1 481 ? 4.038 12.041 -2.776 1.00 95.44 481 PHE A C 1
ATOM 3888 O O . PHE A 1 481 ? 4.515 12.000 -3.906 1.00 95.44 481 PHE A O 1
ATOM 3895 N N . SER A 1 482 ? 2.933 12.723 -2.500 1.00 94.62 482 SER A N 1
ATOM 3896 C CA . SER A 1 482 ? 2.137 13.334 -3.556 1.00 94.62 482 SER A CA 1
ATOM 3897 C C . SER A 1 482 ? 2.817 14.565 -4.155 1.00 94.62 482 SER A C 1
ATOM 3899 O O . SER A 1 482 ? 2.820 14.720 -5.373 1.00 94.62 482 SER A O 1
ATOM 3901 N N . LEU A 1 483 ? 3.463 15.402 -3.333 1.00 94.81 483 LEU A N 1
ATOM 3902 C CA . LEU A 1 483 ? 4.255 16.539 -3.818 1.00 94.81 483 LEU A CA 1
ATOM 3903 C C . LEU A 1 483 ? 5.445 16.079 -4.667 1.00 94.81 483 LEU A C 1
ATOM 3905 O O . LEU A 1 483 ? 5.676 16.628 -5.744 1.00 94.81 483 LEU A O 1
ATOM 3909 N N . LEU A 1 484 ? 6.158 15.036 -4.229 1.00 94.88 484 LEU A N 1
ATOM 3910 C CA . LEU A 1 484 ? 7.211 14.415 -5.030 1.00 94.88 484 LEU A CA 1
ATOM 3911 C C . LEU A 1 484 ? 6.648 13.892 -6.359 1.00 94.88 484 LEU A C 1
ATOM 3913 O O . LEU A 1 484 ? 7.257 14.110 -7.400 1.00 94.88 484 LEU A O 1
ATOM 3917 N N . GLY A 1 485 ? 5.464 13.271 -6.331 1.00 93.00 485 GLY A N 1
ATOM 3918 C CA . GLY A 1 485 ? 4.745 12.795 -7.516 1.00 93.00 485 GLY A CA 1
ATOM 3919 C C . GLY A 1 485 ? 4.494 13.888 -8.551 1.00 93.00 485 GLY A C 1
ATOM 3920 O O . GLY A 1 485 ? 4.702 13.660 -9.742 1.00 93.00 485 GLY A O 1
ATOM 3921 N N . VAL A 1 486 ? 4.127 15.091 -8.102 1.00 93.94 486 VAL A N 1
ATOM 3922 C CA . VAL A 1 486 ? 3.986 16.258 -8.983 1.00 93.94 486 VAL A CA 1
ATOM 3923 C C . VAL A 1 486 ? 5.325 16.617 -9.612 1.00 93.94 486 VAL A C 1
ATOM 3925 O O . VAL A 1 486 ? 5.403 16.700 -10.835 1.00 93.94 486 VAL A O 1
ATOM 3928 N N . VAL A 1 487 ? 6.385 16.772 -8.814 1.00 93.81 487 VAL A N 1
ATOM 3929 C CA . VAL A 1 487 ? 7.710 17.180 -9.313 1.00 93.81 487 VAL A CA 1
ATOM 3930 C C . VAL A 1 487 ? 8.236 16.200 -10.362 1.00 93.81 487 VAL A C 1
ATOM 3932 O O . VAL A 1 487 ? 8.592 16.621 -11.461 1.00 93.81 487 VAL A O 1
ATOM 3935 N N . ILE A 1 488 ? 8.217 14.896 -10.070 1.00 92.75 488 ILE A N 1
ATOM 3936 C CA . ILE A 1 488 ? 8.733 13.873 -10.995 1.00 92.75 488 ILE A CA 1
ATOM 3937 C C . ILE A 1 488 ? 7.852 13.686 -12.240 1.00 92.75 488 ILE A C 1
ATOM 3939 O O . ILE A 1 488 ? 8.294 13.078 -13.212 1.00 92.75 488 ILE A O 1
ATOM 3943 N N . SER A 1 489 ? 6.610 14.187 -12.225 1.00 91.50 489 SER A N 1
ATOM 3944 C CA . SER A 1 489 ? 5.705 14.120 -13.379 1.00 91.50 489 SER A CA 1
ATOM 3945 C C . SER A 1 489 ? 5.947 15.207 -14.422 1.00 91.50 489 SER A C 1
ATOM 3947 O O . SER A 1 489 ? 5.566 15.039 -15.580 1.00 91.50 489 SER A O 1
ATOM 3949 N N . LEU A 1 490 ? 6.573 16.323 -14.040 1.00 92.81 490 LEU A N 1
ATOM 3950 C CA . LEU A 1 490 ? 6.831 17.432 -14.953 1.00 92.81 490 LEU A CA 1
ATOM 3951 C C . LEU A 1 490 ? 7.833 17.006 -16.028 1.00 92.81 490 LEU A C 1
ATOM 3953 O O . LEU A 1 490 ? 8.878 16.450 -15.706 1.00 92.81 490 LEU A O 1
ATOM 3957 N N . ARG A 1 491 ? 7.566 17.330 -17.301 1.00 90.31 491 ARG A N 1
ATOM 3958 C CA . ARG A 1 491 ? 8.428 16.921 -18.431 1.00 90.31 491 ARG A CA 1
ATOM 3959 C C . ARG A 1 491 ? 9.893 17.331 -18.261 1.00 90.31 491 ARG A C 1
ATOM 3961 O O . ARG A 1 491 ? 10.781 16.556 -18.590 1.00 90.31 491 ARG A O 1
ATOM 3968 N N . SER A 1 492 ? 10.134 18.528 -17.721 1.00 90.88 492 SER A N 1
ATOM 3969 C CA . SER A 1 492 ? 11.482 19.055 -17.477 1.00 90.88 492 SER A CA 1
ATOM 3970 C C . SER A 1 492 ? 12.292 18.195 -16.509 1.00 90.88 492 SER A C 1
ATOM 3972 O O . SER A 1 492 ? 13.499 18.069 -16.674 1.00 90.88 492 SER A O 1
ATOM 3974 N N . PHE A 1 493 ? 11.633 17.589 -15.520 1.00 91.56 493 PHE A N 1
ATOM 3975 C CA . PHE A 1 493 ? 12.264 16.677 -14.571 1.00 91.56 493 PHE A CA 1
ATOM 3976 C C . PHE A 1 493 ? 12.247 15.239 -15.084 1.00 91.56 493 PHE A C 1
ATOM 3978 O O . PHE A 1 493 ? 13.240 14.535 -14.952 1.00 91.56 493 PHE A O 1
ATOM 3985 N N . ALA A 1 494 ? 11.152 14.807 -15.713 1.00 89.38 494 ALA A N 1
ATOM 3986 C CA . ALA A 1 494 ? 10.995 13.458 -16.243 1.00 89.38 494 ALA A CA 1
ATOM 3987 C C . ALA A 1 494 ? 12.144 13.071 -17.186 1.00 89.38 494 ALA A C 1
ATOM 3989 O O . ALA A 1 494 ? 12.636 11.954 -17.082 1.00 89.38 494 ALA A O 1
ATOM 3990 N N . ARG A 1 495 ? 12.646 14.002 -18.009 1.00 87.31 495 ARG A N 1
ATOM 3991 C CA . ARG A 1 495 ? 13.829 13.776 -18.857 1.00 87.31 495 ARG A CA 1
ATOM 3992 C C . ARG A 1 495 ? 15.024 13.183 -18.095 1.00 87.31 495 ARG A C 1
ATOM 3994 O O . ARG A 1 495 ? 15.699 12.309 -18.620 1.00 87.31 495 ARG A O 1
ATOM 4001 N N . TYR A 1 496 ? 15.259 13.640 -16.866 1.00 89.94 496 TYR A N 1
ATOM 4002 C CA . TYR A 1 496 ? 16.366 13.177 -16.027 1.00 89.94 496 TYR A CA 1
ATOM 4003 C C . TYR A 1 496 ? 15.966 12.040 -15.085 1.00 89.94 496 TYR A C 1
ATOM 4005 O O . TYR A 1 496 ? 16.811 11.267 -14.666 1.00 89.94 496 TYR A O 1
ATOM 4013 N N . LEU A 1 497 ? 14.699 11.936 -14.687 1.00 91.62 497 LEU A N 1
ATOM 4014 C CA . LEU A 1 497 ? 14.287 11.006 -13.626 1.00 91.62 497 LEU A CA 1
ATOM 4015 C C . LEU A 1 497 ? 13.609 9.732 -14.150 1.00 91.62 497 LEU A C 1
ATOM 4017 O O . LEU A 1 497 ? 13.411 8.788 -13.383 1.00 91.62 497 LEU A O 1
ATOM 4021 N N . GLN A 1 498 ? 13.221 9.683 -15.428 1.00 88.50 498 GLN A N 1
ATOM 4022 C CA . GLN A 1 498 ? 12.687 8.460 -16.026 1.00 88.50 498 GLN A CA 1
ATOM 4023 C C . GLN A 1 498 ? 13.773 7.389 -16.141 1.00 88.50 498 GLN A C 1
ATOM 4025 O O . GLN A 1 498 ? 14.947 7.684 -16.334 1.00 88.50 498 GLN A O 1
ATOM 4030 N N . PHE A 1 499 ? 13.361 6.127 -15.998 1.00 89.31 499 PHE A N 1
ATOM 4031 C CA . PHE A 1 499 ? 14.238 4.946 -16.016 1.00 89.31 499 PHE A CA 1
ATOM 4032 C C . PHE A 1 499 ? 15.343 4.899 -14.946 1.00 89.31 499 PHE A C 1
ATOM 4034 O O . PHE A 1 499 ? 16.192 4.012 -14.999 1.00 89.31 499 PHE A O 1
ATOM 4041 N N . SER A 1 500 ? 15.299 5.775 -13.939 1.00 94.19 500 SER A N 1
ATOM 4042 C CA . SER A 1 500 ? 16.230 5.753 -12.812 1.00 94.19 500 SER A CA 1
ATOM 4043 C C . SER A 1 500 ? 15.610 5.205 -11.519 1.00 94.19 500 SER A C 1
ATOM 4045 O O . SER A 1 500 ? 14.394 4.970 -11.411 1.00 94.19 500 SER A O 1
ATOM 4047 N N . GLU A 1 501 ? 16.449 5.034 -10.494 1.00 94.56 501 GLU A N 1
ATOM 4048 C CA . GLU A 1 501 ? 16.053 4.589 -9.147 1.00 94.56 501 GLU A CA 1
ATOM 4049 C C . GLU A 1 501 ? 15.020 5.506 -8.448 1.00 94.56 501 GLU A C 1
ATOM 4051 O O . GLU A 1 501 ? 14.377 5.089 -7.479 1.00 94.56 501 GLU A O 1
ATOM 4056 N N . VAL A 1 502 ? 14.759 6.717 -8.964 1.00 95.25 502 VAL A N 1
ATOM 4057 C CA . VAL A 1 502 ? 13.702 7.617 -8.452 1.00 95.25 502 VAL A CA 1
ATOM 4058 C C . VAL A 1 502 ? 12.328 6.946 -8.478 1.00 95.25 502 VAL A C 1
ATOM 4060 O O . VAL A 1 502 ? 11.525 7.120 -7.559 1.00 95.25 502 VAL A O 1
ATOM 4063 N N . SER A 1 503 ? 12.055 6.140 -9.505 1.00 91.12 503 SER A N 1
ATOM 4064 C CA . SER A 1 503 ? 10.800 5.388 -9.628 1.00 91.12 503 SER A CA 1
ATOM 4065 C C . SER A 1 503 ? 10.593 4.402 -8.468 1.00 91.12 503 SER A C 1
ATOM 4067 O O . SER A 1 503 ? 9.482 4.259 -7.940 1.00 91.12 503 SER A O 1
ATOM 4069 N N . VAL A 1 504 ? 11.680 3.771 -8.022 1.00 93.81 504 VAL A N 1
ATOM 4070 C CA . VAL A 1 504 ? 11.696 2.842 -6.894 1.00 93.81 504 VAL A CA 1
ATOM 4071 C C . VAL A 1 504 ? 11.529 3.608 -5.584 1.00 93.81 504 VAL A C 1
ATOM 4073 O O . VAL A 1 504 ? 10.717 3.195 -4.752 1.00 93.81 504 VAL A O 1
ATOM 4076 N N . ALA A 1 505 ? 12.218 4.744 -5.423 1.00 96.44 505 ALA A N 1
ATOM 4077 C CA . ALA A 1 505 ? 12.073 5.627 -4.263 1.00 96.44 505 ALA A CA 1
ATOM 4078 C C . ALA A 1 505 ? 10.616 6.072 -4.071 1.00 96.44 505 ALA A C 1
ATOM 4080 O O . ALA A 1 505 ? 10.053 5.946 -2.983 1.00 96.44 505 ALA A O 1
ATOM 4081 N N . TYR A 1 506 ? 9.983 6.526 -5.155 1.00 95.25 506 TYR A N 1
ATOM 4082 C CA . TYR A 1 506 ? 8.594 6.973 -5.165 1.00 95.25 506 TYR A CA 1
ATOM 4083 C C . TYR A 1 506 ? 7.626 5.868 -4.727 1.00 95.25 506 TYR A C 1
ATOM 4085 O O . TYR A 1 506 ? 6.767 6.088 -3.872 1.00 95.25 506 TYR A O 1
ATOM 4093 N N . SER A 1 507 ? 7.807 4.657 -5.261 1.00 94.12 507 SER A N 1
ATOM 4094 C CA . SER A 1 507 ? 6.967 3.503 -4.921 1.00 94.12 507 SER A CA 1
ATOM 4095 C C . SER A 1 507 ? 7.100 3.113 -3.443 1.00 94.12 507 SER A C 1
ATOM 4097 O O . SER A 1 507 ? 6.098 2.831 -2.788 1.00 94.12 507 SER A O 1
ATOM 4099 N N . HIS A 1 508 ? 8.317 3.155 -2.886 1.00 96.19 508 HIS A N 1
ATOM 4100 C CA . HIS A 1 508 ? 8.557 2.889 -1.463 1.00 96.19 508 HIS A CA 1
ATOM 4101 C C . HIS A 1 508 ? 7.959 3.979 -0.567 1.00 96.19 508 HIS A C 1
ATOM 4103 O O . HIS A 1 508 ? 7.357 3.672 0.461 1.00 96.19 508 HIS A O 1
ATOM 4109 N N . LEU A 1 509 ? 8.061 5.247 -0.962 1.00 96.19 509 LEU A N 1
ATOM 4110 C CA . LEU A 1 509 ? 7.456 6.349 -0.222 1.00 96.19 509 LEU A CA 1
ATOM 4111 C C . LEU A 1 509 ? 5.921 6.205 -0.155 1.00 96.19 509 LEU A C 1
ATOM 4113 O O . LEU A 1 509 ? 5.332 6.395 0.908 1.00 96.19 509 LEU A O 1
ATOM 4117 N N . GLY A 1 510 ? 5.281 5.785 -1.251 1.00 95.88 510 GLY A N 1
ATOM 4118 C CA . GLY A 1 510 ? 3.836 5.536 -1.304 1.00 95.88 510 GLY A CA 1
ATOM 4119 C C . GLY A 1 510 ? 3.389 4.285 -0.535 1.00 95.88 510 GLY A C 1
ATOM 4120 O O . GLY A 1 510 ? 2.542 4.361 0.355 1.00 95.88 510 GLY A O 1
ATOM 4121 N N . LEU A 1 511 ? 3.960 3.118 -0.845 1.00 96.44 511 LEU A N 1
ATOM 4122 C CA . LEU A 1 511 ? 3.513 1.841 -0.267 1.00 96.44 511 LEU A CA 1
ATOM 4123 C C . LEU A 1 511 ? 4.013 1.613 1.162 1.00 96.44 511 LEU A C 1
ATOM 4125 O O . LEU A 1 511 ? 3.329 0.980 1.971 1.00 96.44 511 LEU A O 1
ATOM 4129 N N . TYR A 1 512 ? 5.198 2.115 1.499 1.00 97.44 512 TYR A N 1
ATOM 4130 C CA . TYR A 1 512 ? 5.776 1.912 2.820 1.00 97.44 512 TYR A CA 1
ATOM 4131 C C . TYR A 1 512 ? 5.535 3.102 3.742 1.00 97.44 512 TYR A C 1
ATOM 4133 O O . TYR A 1 512 ? 4.809 2.970 4.729 1.00 97.44 512 TYR A O 1
ATOM 4141 N N . ALA A 1 513 ? 6.121 4.263 3.420 1.00 97.94 513 ALA A N 1
ATOM 4142 C CA . ALA A 1 513 ? 6.097 5.418 4.320 1.00 97.94 513 ALA A CA 1
ATOM 4143 C C . ALA A 1 513 ? 4.672 5.915 4.559 1.00 97.94 513 ALA A C 1
ATOM 4145 O O . ALA A 1 513 ? 4.322 6.232 5.689 1.00 97.94 513 ALA A O 1
ATOM 4146 N N . PHE A 1 514 ? 3.854 5.953 3.507 1.00 98.12 514 PHE A N 1
ATOM 4147 C CA . PHE A 1 514 ? 2.448 6.321 3.594 1.00 98.12 514 PHE A CA 1
ATOM 4148 C C . PHE A 1 514 ? 1.566 5.130 4.000 1.00 98.12 514 PHE A C 1
ATOM 4150 O O . PHE A 1 514 ? 1.046 5.111 5.118 1.00 98.12 514 PHE A O 1
ATOM 4157 N N . PHE A 1 515 ? 1.392 4.136 3.124 1.00 98.56 515 PHE A N 1
ATOM 4158 C CA . PHE A 1 515 ? 0.398 3.081 3.337 1.00 98.56 515 PHE A CA 1
ATOM 4159 C C . PHE A 1 515 ? 0.739 2.163 4.523 1.00 98.56 515 PHE A C 1
ATOM 4161 O O . PHE A 1 515 ? -0.050 2.054 5.466 1.00 98.56 515 PHE A O 1
ATOM 4168 N N . SER A 1 516 ? 1.914 1.521 4.513 1.00 98.44 516 SER A N 1
ATOM 4169 C CA . SER A 1 516 ? 2.263 0.511 5.527 1.00 98.44 516 SER A CA 1
ATOM 4170 C C . SER A 1 516 ? 2.347 1.109 6.930 1.00 98.44 516 SER A C 1
ATOM 4172 O O . SER A 1 516 ? 1.876 0.490 7.880 1.00 98.44 516 SER A O 1
ATOM 4174 N N . MET A 1 517 ? 2.848 2.340 7.075 1.00 98.44 517 MET A N 1
ATOM 4175 C CA . MET A 1 517 ? 2.875 3.028 8.372 1.00 98.44 517 MET A CA 1
ATOM 4176 C C . MET A 1 517 ? 1.474 3.269 8.943 1.00 98.44 517 MET A C 1
ATOM 4178 O O . MET A 1 517 ? 1.260 3.033 10.132 1.00 98.44 517 MET A O 1
ATOM 4182 N N . ILE A 1 518 ? 0.496 3.666 8.122 1.00 98.62 518 ILE A N 1
ATOM 4183 C CA . ILE A 1 518 ? -0.896 3.798 8.583 1.00 98.62 518 ILE A CA 1
ATOM 4184 C C . ILE A 1 518 ? -1.462 2.432 8.983 1.00 98.62 518 ILE A C 1
ATOM 4186 O O . ILE A 1 518 ? -2.120 2.328 10.018 1.00 98.62 518 ILE A O 1
ATOM 4190 N N . MET A 1 519 ? -1.169 1.379 8.218 1.00 98.62 519 MET A N 1
ATOM 4191 C CA . MET A 1 519 ? -1.620 0.019 8.532 1.00 98.62 519 MET A CA 1
ATOM 4192 C C . MET A 1 519 ? -0.999 -0.521 9.826 1.00 98.62 519 MET A C 1
ATOM 4194 O O . MET A 1 519 ? -1.718 -1.082 10.652 1.00 98.62 519 MET A O 1
ATOM 4198 N N . PHE A 1 520 ? 0.290 -0.277 10.084 1.00 98.56 520 PHE A N 1
ATOM 4199 C CA . PHE A 1 520 ? 0.910 -0.588 11.375 1.00 98.56 520 PHE A CA 1
ATOM 4200 C C . PHE A 1 520 ? 0.216 0.160 12.518 1.00 98.56 520 PHE A C 1
ATOM 4202 O O . PHE A 1 520 ? -0.122 -0.443 13.538 1.00 98.56 520 PHE A O 1
ATOM 4209 N N . GLY A 1 521 ? -0.069 1.455 12.337 1.00 97.62 521 GLY A N 1
ATOM 4210 C CA . GLY A 1 521 ? -0.838 2.248 13.298 1.00 97.62 521 GLY A CA 1
ATOM 4211 C C . GLY A 1 521 ? -2.225 1.660 13.575 1.00 97.62 521 GLY A C 1
ATOM 4212 O O . GLY A 1 521 ? -2.626 1.543 14.737 1.00 97.62 521 GLY A O 1
ATOM 4213 N N . ALA A 1 522 ? -2.923 1.227 12.523 1.00 98.19 522 ALA A N 1
ATOM 4214 C CA . ALA A 1 522 ? -4.221 0.573 12.618 1.00 98.19 522 ALA A CA 1
ATOM 4215 C C . ALA A 1 522 ? -4.142 -0.751 13.386 1.00 98.19 522 ALA A C 1
ATOM 4217 O O . ALA A 1 522 ? -4.936 -0.964 14.300 1.00 98.19 522 ALA A O 1
ATOM 4218 N N . MET A 1 523 ? -3.150 -1.600 13.107 1.00 98.12 523 MET A N 1
ATOM 4219 C CA . MET A 1 523 ? -2.940 -2.850 13.842 1.00 98.12 523 MET A CA 1
ATOM 4220 C C . MET A 1 523 ? -2.665 -2.595 15.329 1.00 98.12 523 MET A C 1
ATOM 4222 O O . MET A 1 523 ? -3.269 -3.253 16.177 1.00 98.12 523 MET A O 1
ATOM 4226 N N . TYR A 1 524 ? -1.844 -1.591 15.669 1.00 97.00 524 TYR A N 1
ATOM 4227 C CA . TYR A 1 524 ? -1.614 -1.207 17.067 1.00 97.00 524 TYR A CA 1
ATOM 4228 C C . TYR A 1 524 ? -2.901 -0.798 17.795 1.00 97.00 524 TYR A C 1
ATOM 4230 O O . TYR A 1 524 ? -3.001 -1.006 19.003 1.00 97.00 524 TYR A O 1
ATOM 4238 N N . TYR A 1 525 ? -3.893 -0.268 17.074 1.00 95.56 525 TYR A N 1
ATOM 4239 C CA . TYR A 1 525 ? -5.196 0.098 17.630 1.00 95.56 525 TYR A CA 1
ATOM 4240 C C . TYR A 1 525 ? -6.193 -1.068 17.685 1.00 95.56 525 TYR A C 1
ATOM 4242 O O . TYR A 1 525 ? -6.922 -1.221 18.667 1.00 95.56 525 TYR A O 1
ATOM 4250 N N . ILE A 1 526 ? -6.263 -1.865 16.621 1.00 96.50 526 ILE A N 1
ATOM 4251 C CA . ILE A 1 526 ? -7.316 -2.861 16.400 1.00 96.50 526 ILE A CA 1
ATOM 4252 C C . ILE A 1 526 ? -7.020 -4.153 17.159 1.00 96.50 526 ILE A C 1
ATOM 4254 O O . ILE A 1 526 ? -7.902 -4.690 17.825 1.00 96.50 526 ILE A O 1
ATOM 4258 N N . VAL A 1 527 ? -5.777 -4.637 17.117 1.00 96.25 527 VAL A N 1
ATOM 4259 C CA . VAL A 1 527 ? -5.407 -5.952 17.668 1.00 96.25 527 VAL A CA 1
ATOM 4260 C C . VAL A 1 527 ? -5.721 -6.076 19.165 1.00 96.25 527 VAL A C 1
ATOM 4262 O O . VAL A 1 527 ? -6.348 -7.072 19.533 1.00 96.25 527 VAL A O 1
ATOM 4265 N N . PRO A 1 528 ? -5.411 -5.087 20.032 1.00 93.94 528 PRO A N 1
ATOM 4266 C CA . PRO A 1 528 ? -5.761 -5.177 21.449 1.00 93.94 528 PRO A CA 1
ATOM 4267 C C . PRO A 1 528 ? -7.259 -5.328 21.709 1.00 93.94 528 PRO A C 1
ATOM 4269 O O . PRO A 1 528 ? -7.664 -6.067 22.602 1.00 93.94 528 PRO A O 1
ATOM 4272 N N . ARG A 1 529 ? -8.091 -4.681 20.885 1.00 92.06 529 ARG A N 1
ATOM 4273 C CA . ARG A 1 529 ? -9.558 -4.716 21.001 1.00 92.06 529 ARG A CA 1
ATOM 4274 C C . ARG A 1 529 ? -10.140 -6.064 20.595 1.00 92.06 529 ARG A C 1
ATOM 4276 O O . ARG A 1 529 ? -11.147 -6.480 21.149 1.00 92.06 529 ARG A O 1
ATOM 4283 N N . LEU A 1 530 ? -9.492 -6.756 19.661 1.00 93.25 530 LEU A N 1
ATOM 4284 C CA . LEU A 1 530 ? -9.909 -8.089 19.225 1.00 93.25 530 LEU A CA 1
ATOM 4285 C C . LEU A 1 530 ? -9.419 -9.194 20.167 1.00 93.25 530 LEU A C 1
ATOM 4287 O O . LEU A 1 530 ? -10.111 -10.189 20.367 1.00 93.25 530 LEU A O 1
ATOM 4291 N N . VAL A 1 531 ? -8.219 -9.040 20.731 1.00 92.88 531 VAL A N 1
ATOM 4292 C CA . VAL A 1 531 ? -7.603 -10.039 21.619 1.00 92.88 531 VAL A CA 1
ATOM 4293 C C . VAL A 1 531 ? -8.030 -9.850 23.081 1.00 92.88 531 VAL A C 1
ATOM 4295 O O . VAL A 1 531 ? -8.010 -10.811 23.847 1.00 92.88 531 VAL A O 1
ATOM 4298 N N . GLY A 1 532 ? -8.434 -8.638 23.475 1.00 88.94 532 GLY A N 1
ATOM 4299 C CA . GLY A 1 532 ? -8.742 -8.287 24.865 1.00 88.94 532 GLY A CA 1
ATOM 4300 C C . GLY A 1 532 ? -7.493 -8.151 25.743 1.00 88.94 532 GLY A C 1
ATOM 4301 O O . GLY A 1 532 ? -7.572 -8.299 26.959 1.00 88.94 532 GLY A O 1
ATOM 4302 N N . ARG A 1 533 ? -6.324 -7.929 25.132 1.00 89.75 533 ARG A N 1
ATOM 4303 C CA . ARG A 1 533 ? -5.038 -7.754 25.822 1.00 89.75 533 ARG A CA 1
ATOM 4304 C C . ARG A 1 533 ? -4.259 -6.620 25.189 1.00 89.75 533 ARG A C 1
ATOM 4306 O O . ARG A 1 533 ? -4.360 -6.404 23.989 1.00 89.75 533 ARG A O 1
ATOM 4313 N N . GLU A 1 534 ? -3.443 -5.944 25.980 1.00 91.88 534 GLU A N 1
ATOM 4314 C CA . GLU A 1 534 ? -2.614 -4.829 25.535 1.00 91.88 534 GLU A CA 1
ATOM 4315 C C . GLU A 1 534 ? -1.211 -5.285 25.117 1.00 91.88 534 GLU A C 1
ATOM 4317 O O . GLU A 1 534 ? -0.718 -6.347 25.511 1.00 91.88 534 GLU A O 1
ATOM 4322 N N . TRP A 1 535 ? -0.535 -4.467 24.312 1.00 91.81 535 TRP A N 1
ATOM 4323 C CA . TRP A 1 535 ? 0.805 -4.778 23.812 1.00 91.81 535 TRP A CA 1
ATOM 4324 C C . TRP A 1 535 ? 1.817 -4.894 24.959 1.00 91.81 535 TRP A C 1
ATOM 4326 O O . TRP A 1 535 ? 1.974 -3.967 25.750 1.00 91.81 535 TRP A O 1
ATOM 4336 N N . ARG A 1 536 ? 2.549 -6.015 25.030 1.00 90.06 536 ARG A N 1
ATOM 4337 C CA . ARG A 1 536 ? 3.429 -6.336 26.173 1.00 90.06 536 ARG A CA 1
ATOM 4338 C C . ARG A 1 536 ? 4.573 -5.344 26.414 1.00 90.06 536 ARG A C 1
ATOM 4340 O O . ARG A 1 536 ? 4.788 -4.935 27.549 1.00 90.06 536 ARG A O 1
ATOM 4347 N N . PHE A 1 537 ? 5.311 -4.973 25.366 1.00 91.62 537 PHE A N 1
ATOM 4348 C CA . PHE A 1 537 ? 6.538 -4.184 25.483 1.00 91.62 537 PHE A CA 1
ATOM 4349 C C . PHE A 1 537 ? 6.451 -2.876 24.691 1.00 91.62 537 PHE A C 1
ATOM 4351 O O . PHE A 1 537 ? 6.392 -2.893 23.465 1.00 91.62 537 PHE A O 1
ATOM 4358 N N . ALA A 1 538 ? 6.518 -1.732 25.375 1.00 92.31 538 ALA A N 1
ATOM 4359 C CA . ALA A 1 538 ? 6.569 -0.421 24.719 1.00 92.31 538 ALA A CA 1
ATOM 4360 C C . ALA A 1 538 ? 7.897 -0.175 23.971 1.00 92.31 538 ALA A C 1
ATOM 4362 O O . ALA A 1 538 ? 7.934 0.566 22.989 1.00 92.31 538 ALA A O 1
ATOM 4363 N N . SER A 1 539 ? 8.995 -0.800 24.413 1.00 94.06 539 SER A N 1
ATOM 4364 C CA . SER A 1 539 ? 10.313 -0.716 23.766 1.00 94.06 539 SER A CA 1
ATOM 4365 C C . SER A 1 539 ? 10.304 -1.298 22.352 1.00 94.06 539 SER A C 1
ATOM 4367 O O . SER A 1 539 ? 10.804 -0.646 21.439 1.00 94.06 539 SER A O 1
ATOM 4369 N N . LEU A 1 540 ? 9.669 -2.457 22.143 1.00 95.56 540 LEU A N 1
ATOM 4370 C CA . LEU A 1 540 ? 9.555 -3.075 20.817 1.00 95.56 540 LEU A CA 1
ATOM 4371 C C . LEU A 1 540 ? 8.778 -2.190 19.841 1.00 95.56 540 LEU A C 1
ATOM 4373 O O . LEU A 1 540 ? 9.177 -2.054 18.689 1.00 95.56 540 LEU A O 1
ATOM 4377 N N . ILE A 1 541 ? 7.735 -1.502 20.313 1.00 96.38 541 ILE A N 1
ATOM 4378 C CA . ILE A 1 541 ? 6.989 -0.546 19.485 1.00 96.38 541 ILE A CA 1
ATOM 4379 C C . ILE A 1 541 ? 7.877 0.637 19.079 1.00 96.38 541 ILE A C 1
ATOM 4381 O O . ILE A 1 541 ? 7.826 1.082 17.932 1.00 96.38 541 ILE A O 1
ATOM 4385 N N . LYS A 1 542 ? 8.716 1.139 19.999 1.00 96.31 542 LYS A N 1
ATOM 4386 C CA . LYS A 1 542 ? 9.687 2.206 19.704 1.00 96.31 542 LYS A CA 1
ATOM 4387 C C . LYS A 1 542 ? 10.726 1.753 18.678 1.00 96.31 542 LYS A C 1
ATOM 4389 O O . LYS A 1 542 ? 10.999 2.515 17.755 1.00 96.31 542 LYS A O 1
ATOM 4394 N N . ILE A 1 543 ? 11.258 0.536 18.816 1.00 97.62 543 ILE A N 1
ATOM 4395 C CA . ILE A 1 543 ? 12.213 -0.045 17.860 1.00 97.62 543 ILE A CA 1
ATOM 4396 C C . ILE A 1 543 ? 11.554 -0.199 16.491 1.00 97.62 543 ILE A C 1
ATOM 4398 O O . ILE A 1 543 ? 12.101 0.299 15.515 1.00 97.62 543 ILE A O 1
ATOM 4402 N N . HIS A 1 544 ? 10.358 -0.794 16.419 1.00 98.31 544 HIS A N 1
ATOM 4403 C CA . HIS A 1 544 ? 9.612 -0.925 15.167 1.00 98.31 544 HIS A CA 1
ATOM 4404 C C . HIS A 1 544 ? 9.409 0.445 14.503 1.00 98.31 544 HIS A C 1
ATOM 4406 O O . HIS A 1 544 ? 9.715 0.606 13.326 1.00 98.31 544 HIS A O 1
ATOM 4412 N N . PHE A 1 545 ? 8.960 1.456 15.252 1.00 98.19 545 PHE A N 1
ATOM 4413 C CA . PHE A 1 545 ? 8.737 2.787 14.690 1.00 98.19 545 PHE A CA 1
ATOM 4414 C C . PHE A 1 545 ? 10.024 3.409 14.141 1.00 98.19 545 PHE A C 1
ATOM 4416 O O . PHE A 1 545 ? 10.065 3.806 12.980 1.00 98.19 545 PHE A O 1
ATOM 4423 N N . TRP A 1 546 ? 11.078 3.497 14.954 1.00 98.00 546 TRP A N 1
ATOM 4424 C CA . TRP A 1 546 ? 12.307 4.181 14.552 1.00 98.00 546 TRP A CA 1
ATOM 4425 C C . TRP A 1 546 ? 13.078 3.423 13.475 1.00 98.00 546 TRP A C 1
ATOM 4427 O O . TRP A 1 546 ? 13.570 4.055 12.546 1.00 98.00 546 TRP A O 1
ATOM 4437 N N . ALA A 1 547 ? 13.127 2.091 13.537 1.00 98.00 547 ALA A N 1
ATOM 4438 C CA . ALA A 1 547 ? 13.733 1.281 12.484 1.00 98.00 547 ALA A CA 1
ATOM 4439 C C . ALA A 1 547 ? 12.980 1.440 11.152 1.00 98.00 547 ALA A C 1
ATOM 4441 O O . ALA A 1 547 ? 13.615 1.616 10.114 1.00 98.00 547 ALA A O 1
ATOM 4442 N N . SER A 1 548 ? 11.641 1.494 11.177 1.00 97.94 548 SER A N 1
ATOM 4443 C CA . SER A 1 548 ? 10.833 1.787 9.987 1.00 97.94 548 SER A CA 1
ATOM 4444 C C . SER A 1 548 ? 11.072 3.196 9.447 1.00 97.94 548 SER A C 1
ATOM 4446 O O . SER A 1 548 ? 11.248 3.346 8.242 1.00 97.94 548 SER A O 1
ATOM 4448 N N . VAL A 1 549 ? 11.105 4.222 10.306 1.00 97.88 549 VAL A N 1
ATOM 4449 C CA . VAL A 1 549 ? 11.291 5.628 9.898 1.00 97.88 549 VAL A CA 1
ATOM 4450 C C . VAL A 1 549 ? 12.694 5.880 9.352 1.00 97.88 549 VAL A C 1
ATOM 4452 O O . VAL A 1 549 ? 12.829 6.448 8.270 1.00 97.88 549 VAL A O 1
ATOM 4455 N N . TYR A 1 550 ? 13.737 5.448 10.063 1.00 97.88 550 TYR A N 1
ATOM 4456 C CA . TYR A 1 550 ? 15.112 5.600 9.589 1.00 97.88 550 TYR A CA 1
ATOM 4457 C C . TYR A 1 550 ? 15.380 4.729 8.366 1.00 97.88 550 TYR A C 1
ATOM 4459 O O . TYR A 1 550 ? 16.019 5.196 7.428 1.00 97.88 550 TYR A O 1
ATOM 4467 N N . GLY A 1 551 ? 14.826 3.513 8.331 1.00 97.62 551 GLY A N 1
ATOM 4468 C CA . GLY A 1 551 ? 14.857 2.644 7.163 1.00 97.62 551 GLY A CA 1
ATOM 4469 C C . GLY A 1 551 ? 14.277 3.346 5.940 1.00 97.62 551 GLY A C 1
ATOM 4470 O O . GLY A 1 551 ? 15.010 3.630 4.996 1.00 97.62 551 GLY A O 1
ATOM 4471 N N . ILE A 1 552 ? 12.995 3.715 5.960 1.00 97.88 552 ILE A N 1
ATOM 4472 C CA . ILE A 1 552 ? 12.348 4.317 4.787 1.00 97.88 552 ILE A CA 1
ATOM 4473 C C . ILE A 1 552 ? 12.894 5.705 4.429 1.00 97.88 552 ILE A C 1
ATOM 4475 O O . ILE A 1 552 ? 12.967 6.051 3.248 1.00 97.88 552 ILE A O 1
ATOM 4479 N N . GLY A 1 553 ? 13.313 6.490 5.425 1.00 97.38 553 GLY A N 1
ATOM 4480 C CA . GLY A 1 553 ? 13.957 7.783 5.214 1.00 97.38 553 GLY A CA 1
ATOM 4481 C C . GLY A 1 553 ? 15.279 7.633 4.465 1.00 97.38 553 GLY A C 1
ATOM 4482 O O . GLY A 1 553 ? 15.474 8.277 3.434 1.00 97.38 553 GLY A O 1
ATOM 4483 N N . LEU A 1 554 ? 16.142 6.719 4.922 1.00 97.50 554 LEU A N 1
ATOM 4484 C CA . LEU A 1 554 ? 17.402 6.400 4.252 1.00 97.50 554 LEU A CA 1
ATOM 4485 C C . LEU A 1 554 ? 17.168 5.803 2.856 1.00 97.50 554 LEU A C 1
ATOM 4487 O O . LEU A 1 554 ? 17.853 6.203 1.918 1.00 97.50 554 LEU A O 1
ATOM 4491 N N . MET A 1 555 ? 16.174 4.915 2.697 1.00 96.94 555 MET A N 1
ATOM 4492 C CA . MET A 1 555 ? 15.788 4.331 1.399 1.00 96.94 555 MET A CA 1
ATOM 4493 C C . MET A 1 555 ? 15.492 5.435 0.386 1.00 96.94 555 MET A C 1
ATOM 4495 O O . MET A 1 555 ? 16.053 5.476 -0.706 1.00 96.94 555 MET A O 1
ATOM 4499 N N . THR A 1 556 ? 14.593 6.339 0.774 1.00 96.62 556 THR A N 1
ATOM 4500 C CA . THR A 1 556 ? 14.088 7.397 -0.095 1.00 96.62 556 THR A CA 1
ATOM 4501 C C . THR A 1 556 ? 15.213 8.356 -0.456 1.00 96.62 556 THR A C 1
ATOM 4503 O O . THR A 1 556 ? 15.386 8.671 -1.627 1.00 96.62 556 THR A O 1
ATOM 4506 N N . LEU A 1 557 ? 16.021 8.770 0.524 1.00 96.62 557 LEU A N 1
ATOM 4507 C CA . LEU A 1 557 ? 17.147 9.671 0.296 1.00 96.62 557 LEU A CA 1
ATOM 4508 C C . LEU A 1 557 ? 18.175 9.069 -0.673 1.00 96.62 557 LEU A C 1
ATOM 4510 O O . LEU A 1 557 ? 18.550 9.722 -1.646 1.00 96.62 557 LEU A O 1
ATOM 4514 N N . MET A 1 558 ? 18.601 7.825 -0.432 1.00 97.38 558 MET A N 1
ATOM 4515 C CA . MET A 1 558 ? 19.626 7.165 -1.245 1.00 97.38 558 MET A CA 1
ATOM 4516 C C . MET A 1 558 ? 19.151 6.924 -2.676 1.00 97.38 558 MET A C 1
ATOM 4518 O O . MET A 1 558 ? 19.894 7.196 -3.613 1.00 97.38 558 MET A O 1
ATOM 4522 N N . LEU A 1 559 ? 17.912 6.465 -2.864 1.00 96.88 559 LEU A N 1
ATOM 4523 C CA . LEU A 1 559 ? 17.376 6.194 -4.199 1.00 96.88 559 LEU A CA 1
ATOM 4524 C C . LEU A 1 559 ? 17.031 7.470 -4.976 1.00 96.88 559 LEU A C 1
ATOM 4526 O O . LEU A 1 559 ? 17.195 7.489 -6.193 1.00 96.88 559 LEU A O 1
ATOM 4530 N N . LEU A 1 560 ? 16.598 8.546 -4.307 1.00 96.44 560 LEU A N 1
ATOM 4531 C CA . LEU A 1 560 ? 16.406 9.839 -4.970 1.00 96.44 560 LEU A CA 1
ATOM 4532 C C . LEU A 1 560 ? 17.737 10.427 -5.439 1.00 96.44 560 LEU A C 1
ATOM 4534 O O . LEU A 1 560 ? 17.846 10.815 -6.599 1.00 96.44 560 LEU A O 1
ATOM 4538 N N . ALA A 1 561 ? 18.752 10.449 -4.571 1.00 96.19 561 ALA A N 1
ATOM 4539 C CA . ALA A 1 561 ? 20.075 10.949 -4.932 1.00 96.19 561 ALA A CA 1
ATOM 4540 C C . ALA A 1 561 ? 20.728 10.081 -6.021 1.00 96.19 561 ALA A C 1
ATOM 4542 O O . ALA A 1 561 ? 21.162 10.600 -7.048 1.00 96.19 561 ALA A O 1
ATOM 4543 N N . GLY A 1 562 ? 20.724 8.757 -5.843 1.00 96.00 562 GLY A N 1
ATOM 4544 C CA . GLY A 1 562 ? 21.278 7.817 -6.815 1.00 96.00 562 GLY A CA 1
ATOM 4545 C C . GLY A 1 562 ? 20.555 7.860 -8.156 1.00 96.00 562 GLY A C 1
ATOM 4546 O O . GLY A 1 562 ? 21.201 7.836 -9.197 1.00 96.00 562 GLY A O 1
ATOM 4547 N N . GLY A 1 563 ? 19.229 8.000 -8.152 1.00 95.56 563 GLY A N 1
ATOM 4548 C CA . GLY A 1 563 ? 18.448 8.105 -9.378 1.00 95.56 563 GLY A CA 1
ATOM 4549 C C . GLY A 1 563 ? 18.630 9.438 -10.116 1.00 95.56 563 GLY A C 1
ATOM 4550 O O . GLY A 1 563 ? 18.584 9.449 -11.343 1.00 95.56 563 GLY A O 1
ATOM 4551 N N . MET A 1 564 ? 18.893 10.547 -9.412 1.00 94.69 564 MET A N 1
ATOM 4552 C CA . MET A 1 564 ? 19.294 11.807 -10.057 1.00 94.69 564 MET A CA 1
ATOM 4553 C C . MET A 1 564 ? 20.658 11.672 -10.740 1.00 94.69 564 MET A C 1
ATOM 4555 O O . MET A 1 564 ? 20.785 12.041 -11.904 1.00 94.69 564 MET A O 1
ATOM 4559 N N . VAL A 1 565 ? 21.650 11.093 -10.053 1.00 95.56 565 VAL A N 1
ATOM 4560 C CA . VAL A 1 565 ? 22.989 10.849 -10.622 1.00 95.56 565 VAL A CA 1
ATOM 4561 C C . VAL A 1 565 ? 22.904 9.919 -11.832 1.00 95.56 565 VAL A C 1
ATOM 4563 O O . VAL A 1 565 ? 23.434 10.241 -12.892 1.00 95.56 565 VAL A O 1
ATOM 4566 N N . GLN A 1 566 ? 22.177 8.805 -11.708 1.00 95.44 566 GLN A N 1
ATOM 4567 C CA . GLN A 1 566 ? 21.941 7.863 -12.803 1.00 95.44 566 GLN A CA 1
ATOM 4568 C C . GLN A 1 566 ? 21.339 8.560 -14.025 1.00 95.44 566 GLN A C 1
ATOM 4570 O O . GLN A 1 566 ? 21.804 8.370 -15.146 1.00 95.44 566 GLN A O 1
ATOM 4575 N N . GLY A 1 567 ? 20.325 9.390 -13.785 1.00 93.62 567 GLY A N 1
ATOM 4576 C CA . GLY A 1 567 ? 19.628 10.170 -14.792 1.00 93.62 567 GLY A CA 1
ATOM 4577 C C . GLY A 1 567 ? 20.507 11.170 -15.529 1.00 93.62 567 GLY A C 1
ATOM 4578 O O . GLY A 1 567 ? 20.531 11.200 -16.755 1.00 93.62 567 GLY A O 1
ATOM 4579 N N . MET A 1 568 ? 21.273 11.964 -14.779 1.00 93.69 568 MET A N 1
ATOM 4580 C CA . MET A 1 568 ? 22.222 12.929 -15.340 1.00 93.69 568 MET A CA 1
ATOM 4581 C C . MET A 1 568 ? 23.316 12.240 -16.158 1.00 93.69 568 MET A C 1
ATOM 4583 O O . MET A 1 568 ? 23.673 12.718 -17.231 1.00 93.69 568 MET A O 1
ATOM 4587 N N . ASN A 1 569 ? 23.809 11.092 -15.687 1.00 94.94 569 ASN A N 1
ATOM 4588 C CA . ASN A 1 569 ? 24.809 10.315 -16.412 1.00 94.94 569 ASN A CA 1
ATOM 4589 C C . ASN A 1 569 ? 24.244 9.707 -17.702 1.00 94.94 569 ASN A C 1
ATOM 4591 O O . ASN A 1 569 ? 24.968 9.614 -18.683 1.00 94.94 569 ASN A O 1
ATOM 4595 N N . MET A 1 570 ? 22.962 9.320 -17.717 1.00 92.94 570 MET A N 1
ATOM 4596 C CA . MET A 1 570 ? 22.284 8.814 -18.918 1.00 92.94 570 MET A CA 1
ATOM 4597 C C . MET A 1 570 ? 21.941 9.914 -19.937 1.00 92.94 570 MET A C 1
ATOM 4599 O O . MET A 1 570 ? 21.896 9.620 -21.129 1.00 92.94 570 MET A O 1
ATOM 4603 N N . ASP A 1 571 ? 21.704 11.157 -19.502 1.00 92.25 571 ASP A N 1
ATOM 4604 C CA . ASP A 1 571 ? 21.491 12.304 -20.408 1.00 92.25 571 ASP A CA 1
ATOM 4605 C C . ASP A 1 571 ? 22.811 12.822 -21.011 1.00 92.25 571 ASP A C 1
ATOM 4607 O O . ASP A 1 571 ? 22.792 13.486 -22.046 1.00 92.25 571 ASP A O 1
ATOM 4611 N N . ASN A 1 572 ? 23.963 12.506 -20.403 1.00 93.50 572 ASN A N 1
ATOM 4612 C CA . ASN A 1 572 ? 25.268 12.919 -20.911 1.00 93.50 572 ASN A CA 1
ATOM 4613 C C . ASN A 1 572 ? 25.759 11.997 -22.053 1.00 93.50 572 ASN A C 1
ATOM 4615 O O . ASN A 1 572 ? 26.125 10.850 -21.794 1.00 93.50 572 ASN A O 1
ATOM 4619 N N . PRO A 1 573 ? 25.871 12.492 -23.303 1.00 92.44 573 PRO A N 1
ATOM 4620 C CA . PRO A 1 573 ? 26.279 11.673 -24.445 1.00 92.44 573 PRO A CA 1
ATOM 4621 C C . PRO A 1 573 ? 27.751 11.241 -24.411 1.00 92.44 573 PRO A C 1
ATOM 4623 O O . PRO A 1 573 ? 28.140 10.369 -25.185 1.00 92.44 573 PRO A O 1
ATOM 4626 N N . THR A 1 574 ? 28.587 11.855 -23.566 1.00 95.06 574 THR A N 1
ATOM 4627 C CA . THR A 1 574 ? 30.019 11.533 -23.491 1.00 95.06 574 THR A CA 1
ATOM 4628 C C . THR A 1 574 ? 30.326 10.373 -22.549 1.00 95.06 574 THR A C 1
ATOM 4630 O O . THR A 1 574 ? 31.441 9.861 -22.586 1.00 95.06 574 THR A O 1
ATOM 4633 N N . LEU A 1 575 ? 29.382 9.984 -21.684 1.00 94.25 575 LEU A N 1
ATOM 4634 C CA . LEU A 1 575 ? 29.593 8.942 -20.680 1.00 94.25 575 LEU A CA 1
ATOM 4635 C C . LEU A 1 575 ? 29.053 7.595 -21.180 1.00 94.25 575 LEU A C 1
ATOM 4637 O O . LEU A 1 575 ? 27.898 7.513 -21.609 1.00 94.25 575 LEU A O 1
ATOM 4641 N N . PRO A 1 576 ? 29.835 6.506 -21.102 1.00 94.62 576 PRO A N 1
ATOM 4642 C CA . PRO A 1 576 ? 29.315 5.179 -21.386 1.00 94.62 576 PRO A CA 1
ATOM 4643 C C . PRO A 1 576 ? 28.342 4.731 -20.286 1.00 94.62 576 PRO A C 1
ATOM 4645 O O . PRO A 1 576 ? 28.502 5.042 -19.103 1.00 94.62 576 PRO A O 1
ATOM 4648 N N . PHE A 1 577 ? 27.351 3.911 -20.652 1.00 93.50 577 PHE A N 1
ATOM 4649 C CA . PHE A 1 577 ? 26.347 3.407 -19.702 1.00 93.50 577 PHE A CA 1
ATOM 4650 C C . PHE A 1 577 ? 26.967 2.650 -18.512 1.00 93.50 577 PHE A C 1
ATOM 4652 O O . PHE A 1 577 ? 26.450 2.703 -17.397 1.00 93.50 577 PHE A O 1
ATOM 4659 N N . THR A 1 578 ? 28.105 1.985 -18.720 1.00 93.75 578 THR A N 1
ATOM 4660 C CA . THR A 1 578 ? 28.847 1.283 -17.664 1.00 93.75 578 THR A CA 1
ATOM 4661 C C . THR A 1 578 ? 29.281 2.217 -16.535 1.00 93.75 578 THR A C 1
ATOM 4663 O O . THR A 1 578 ? 29.124 1.861 -15.368 1.00 93.75 578 THR A O 1
ATOM 4666 N N . GLU A 1 579 ? 29.739 3.431 -16.844 1.00 93.62 579 GLU A N 1
ATOM 4667 C CA . GLU A 1 579 ? 30.103 4.422 -15.823 1.00 93.62 579 GLU A CA 1
ATOM 4668 C C . GLU A 1 579 ? 28.874 4.901 -15.046 1.00 93.62 579 GLU A C 1
ATOM 4670 O O . GLU A 1 579 ? 28.923 5.015 -13.818 1.00 93.62 579 GLU A O 1
ATOM 4675 N N . SER A 1 580 ? 27.730 5.064 -15.724 1.00 92.44 580 SER A N 1
ATOM 4676 C CA . SER A 1 580 ? 26.458 5.343 -15.044 1.00 92.44 580 SER A CA 1
ATOM 4677 C C . SER A 1 580 ? 26.126 4.245 -14.027 1.00 92.44 580 SER A C 1
ATOM 4679 O O . SER A 1 580 ? 25.894 4.541 -12.855 1.00 92.44 580 SER A O 1
ATOM 4681 N N . THR A 1 581 ? 26.218 2.965 -14.405 1.00 91.12 581 THR A N 1
ATOM 4682 C CA . THR A 1 581 ? 25.947 1.860 -13.464 1.00 91.12 581 THR A CA 1
ATOM 4683 C C . THR A 1 581 ? 26.919 1.811 -12.280 1.00 91.12 581 THR A C 1
ATOM 4685 O O . THR A 1 581 ? 26.496 1.548 -11.153 1.00 91.12 581 THR A O 1
ATOM 4688 N N . GLN A 1 582 ? 28.202 2.119 -12.494 1.00 93.25 582 GLN A N 1
ATOM 4689 C CA . GLN A 1 582 ? 29.210 2.136 -11.431 1.00 93.25 582 GLN A CA 1
ATOM 4690 C C . GLN A 1 582 ? 28.989 3.295 -10.453 1.00 93.25 582 GLN A C 1
ATOM 4692 O O . GLN A 1 582 ? 29.099 3.105 -9.241 1.00 93.25 582 GLN A O 1
ATOM 4697 N N . SER A 1 583 ? 28.603 4.471 -10.956 1.00 94.38 583 SER A N 1
ATOM 4698 C CA . SER A 1 583 ? 28.340 5.658 -10.130 1.00 94.38 583 SER A CA 1
ATOM 4699 C C . SER A 1 583 ? 27.177 5.475 -9.138 1.00 94.38 583 SER A C 1
ATOM 4701 O O . SER A 1 583 ? 27.146 6.110 -8.084 1.00 94.38 583 SER A O 1
ATOM 4703 N N . VAL A 1 584 ? 26.240 4.566 -9.435 1.00 95.50 584 VAL A N 1
ATOM 4704 C CA . VAL A 1 584 ? 25.028 4.328 -8.634 1.00 95.50 584 VAL A CA 1
ATOM 4705 C C . VAL A 1 584 ? 25.245 3.294 -7.515 1.00 95.50 584 VAL A C 1
ATOM 4707 O O . VAL A 1 584 ? 24.509 3.283 -6.526 1.00 95.50 584 VAL A O 1
ATOM 4710 N N . LEU A 1 585 ? 26.297 2.467 -7.591 1.00 95.06 585 LEU A N 1
ATOM 4711 C CA . LEU A 1 585 ? 26.630 1.438 -6.590 1.00 95.06 585 LEU A CA 1
ATOM 4712 C C . LEU A 1 585 ? 26.624 1.900 -5.117 1.00 95.06 585 LEU A C 1
ATOM 4714 O O . LEU A 1 585 ? 26.049 1.177 -4.296 1.00 95.06 585 LEU A O 1
ATOM 4718 N N . PRO A 1 586 ? 27.219 3.047 -4.719 1.00 96.19 586 PRO A N 1
ATOM 4719 C CA . PRO A 1 586 ? 27.166 3.489 -3.322 1.00 96.19 586 PRO A CA 1
ATOM 4720 C C . PRO A 1 586 ? 25.728 3.716 -2.834 1.00 96.19 586 PRO A C 1
ATOM 4722 O O . PRO A 1 586 ? 25.387 3.328 -1.715 1.00 96.19 586 PRO A O 1
ATOM 4725 N N . TYR A 1 587 ? 24.853 4.246 -3.690 1.00 96.94 587 TYR A N 1
ATOM 4726 C CA . TYR A 1 587 ? 23.440 4.457 -3.371 1.00 96.94 587 TYR A CA 1
ATOM 4727 C C . TYR A 1 587 ? 22.677 3.131 -3.248 1.00 96.94 587 TYR A C 1
ATOM 4729 O O . TYR A 1 587 ? 21.844 2.976 -2.355 1.00 96.94 587 TYR A O 1
ATOM 4737 N N . LEU A 1 588 ? 23.009 2.135 -4.076 1.00 95.94 588 LEU A N 1
ATOM 4738 C CA . LEU A 1 588 ? 22.438 0.783 -3.990 1.00 95.94 588 LEU A CA 1
ATOM 4739 C C . LEU A 1 588 ? 22.895 0.030 -2.732 1.00 95.94 588 LEU A C 1
ATOM 4741 O O . LEU A 1 588 ? 22.120 -0.723 -2.144 1.00 95.94 588 LEU A O 1
ATOM 4745 N N . ARG A 1 589 ? 24.122 0.264 -2.257 1.00 96.56 589 ARG A N 1
ATOM 4746 C CA . ARG A 1 589 ? 24.566 -0.233 -0.942 1.00 96.56 589 ARG A CA 1
ATOM 4747 C C . ARG A 1 589 ? 23.800 0.451 0.193 1.00 96.56 589 ARG A C 1
ATOM 4749 O O . ARG A 1 589 ? 23.356 -0.222 1.122 1.00 96.56 589 ARG A O 1
ATOM 4756 N N . GLY A 1 590 ? 23.568 1.762 0.084 1.00 96.75 590 GLY A N 1
ATOM 4757 C CA . GLY A 1 590 ? 22.714 2.518 1.008 1.00 96.75 590 GLY A CA 1
ATOM 4758 C C . GLY A 1 590 ? 21.270 1.999 1.055 1.00 96.75 590 GLY A C 1
ATOM 4759 O O . GLY A 1 590 ? 20.697 1.855 2.136 1.00 96.75 590 GLY A O 1
ATOM 4760 N N . ARG A 1 591 ? 20.707 1.627 -0.102 1.00 96.12 591 ARG A N 1
ATOM 4761 C CA . ARG A 1 591 ? 19.412 0.936 -0.226 1.00 96.12 591 ARG A CA 1
ATOM 4762 C C . ARG A 1 591 ? 19.400 -0.387 0.549 1.00 96.12 591 ARG A C 1
ATOM 4764 O O . ARG A 1 591 ? 18.462 -0.634 1.303 1.00 96.12 591 ARG A O 1
ATOM 4771 N N . SER A 1 592 ? 20.441 -1.214 0.423 1.00 96.69 592 SER A N 1
ATOM 4772 C CA . SER A 1 592 ? 20.547 -2.474 1.178 1.00 96.69 592 SER A CA 1
ATOM 4773 C C . SER A 1 592 ? 20.637 -2.240 2.690 1.00 96.69 592 SER A C 1
ATOM 4775 O O . SER A 1 592 ? 19.940 -2.912 3.448 1.00 96.69 592 SER A O 1
ATOM 4777 N N . LEU A 1 593 ? 21.414 -1.246 3.142 1.00 97.06 593 LEU A N 1
ATOM 4778 C CA . LEU A 1 593 ? 21.496 -0.871 4.562 1.00 97.06 593 LEU A CA 1
ATOM 4779 C C . LEU A 1 593 ? 20.134 -0.433 5.119 1.00 97.06 593 LEU A C 1
ATOM 4781 O O . LEU A 1 593 ? 19.713 -0.869 6.190 1.00 97.06 593 LEU A O 1
ATOM 4785 N N . SER A 1 594 ? 19.418 0.396 4.365 1.00 96.94 594 SER A N 1
ATOM 4786 C CA . SER A 1 594 ? 18.042 0.770 4.680 1.00 96.94 594 SER A CA 1
ATOM 4787 C C . SER A 1 594 ? 17.113 -0.453 4.758 1.00 96.94 594 SER A C 1
ATOM 4789 O O . SER A 1 594 ? 16.338 -0.584 5.710 1.00 96.94 594 SER A O 1
ATOM 4791 N N . GLY A 1 595 ? 17.230 -1.384 3.806 1.00 95.50 595 GLY A N 1
ATOM 4792 C CA . GLY A 1 595 ? 16.478 -2.637 3.794 1.00 95.50 595 GLY A CA 1
ATOM 4793 C C . GLY A 1 595 ? 16.708 -3.484 5.048 1.00 95.50 595 GLY A C 1
ATOM 4794 O O . GLY A 1 595 ? 15.755 -4.059 5.574 1.00 95.50 595 GLY A O 1
ATOM 4795 N N . ILE A 1 596 ? 17.930 -3.509 5.591 1.00 96.81 596 ILE A N 1
ATOM 4796 C CA . ILE A 1 596 ? 18.239 -4.186 6.862 1.00 96.81 596 ILE A CA 1
ATOM 4797 C C . ILE A 1 596 ? 17.482 -3.531 8.025 1.00 96.81 596 ILE A C 1
ATOM 4799 O O . ILE A 1 596 ? 16.858 -4.236 8.816 1.00 96.81 596 ILE A O 1
ATOM 4803 N N . LEU A 1 597 ? 17.466 -2.195 8.111 1.00 97.31 597 LEU A N 1
ATOM 4804 C CA . LEU A 1 597 ? 16.713 -1.481 9.153 1.00 97.31 597 LEU A CA 1
ATOM 4805 C C . LEU A 1 597 ? 15.211 -1.788 9.079 1.00 97.31 597 LEU A C 1
ATOM 4807 O O . LEU A 1 597 ? 14.594 -2.102 10.097 1.00 97.31 597 LEU A O 1
ATOM 4811 N N . MET A 1 598 ? 14.629 -1.767 7.877 1.00 96.88 598 MET A N 1
ATOM 4812 C CA . MET A 1 598 ? 13.223 -2.142 7.669 1.00 96.88 598 MET A CA 1
ATOM 4813 C C . MET A 1 598 ? 12.971 -3.609 8.039 1.00 96.88 598 MET A C 1
ATOM 4815 O O . MET A 1 598 ? 11.958 -3.932 8.654 1.00 96.88 598 MET A O 1
ATOM 4819 N N . THR A 1 599 ? 13.925 -4.493 7.740 1.00 97.56 599 THR A N 1
ATOM 4820 C CA . THR A 1 599 ? 13.858 -5.911 8.108 1.00 97.56 599 THR A CA 1
ATOM 4821 C C . THR A 1 599 ? 13.792 -6.085 9.622 1.00 97.56 599 THR A C 1
ATOM 4823 O O . THR A 1 599 ? 12.886 -6.754 10.118 1.00 97.56 599 THR A O 1
ATOM 4826 N N . VAL A 1 600 ? 14.670 -5.415 10.375 1.00 97.81 600 VAL A N 1
ATOM 4827 C CA . VAL A 1 600 ? 14.616 -5.399 11.847 1.00 97.81 600 VAL A CA 1
ATOM 4828 C C . VAL A 1 600 ? 13.247 -4.921 12.331 1.00 97.81 600 VAL A C 1
ATOM 4830 O O . VAL A 1 600 ? 12.650 -5.544 13.209 1.00 97.81 600 VAL A O 1
ATOM 4833 N N . ALA A 1 601 ? 12.715 -3.859 11.725 1.00 98.12 601 ALA A N 1
ATOM 4834 C CA . ALA A 1 601 ? 11.408 -3.311 12.062 1.00 98.12 601 ALA A CA 1
ATOM 4835 C C . ALA A 1 601 ? 10.282 -4.357 11.912 1.00 98.12 601 ALA A C 1
ATOM 4837 O O . ALA A 1 601 ? 9.474 -4.534 12.827 1.00 98.12 601 ALA A O 1
ATOM 4838 N N . HIS A 1 602 ? 10.272 -5.100 10.801 1.00 98.38 602 HIS A N 1
ATOM 4839 C CA . HIS A 1 602 ? 9.274 -6.133 10.518 1.00 98.38 602 HIS A CA 1
ATOM 4840 C C . HIS A 1 602 ? 9.381 -7.349 11.425 1.00 98.38 602 HIS A C 1
ATOM 4842 O O . HIS A 1 602 ? 8.358 -7.818 11.918 1.00 98.38 602 HIS A O 1
ATOM 4848 N N . PHE A 1 603 ? 10.590 -7.850 11.681 1.00 98.19 603 PHE A N 1
ATOM 4849 C CA . PHE A 1 603 ? 10.775 -8.991 12.579 1.00 98.19 603 PHE A CA 1
ATOM 4850 C C . PHE A 1 603 ? 10.382 -8.642 14.016 1.00 98.19 603 PHE A C 1
ATOM 4852 O O . PHE A 1 603 ? 9.691 -9.425 14.668 1.00 98.19 603 PHE A O 1
ATOM 4859 N N . VAL A 1 604 ? 10.737 -7.443 14.491 1.00 97.94 604 VAL A N 1
ATOM 4860 C CA . VAL A 1 604 ? 10.312 -6.950 15.810 1.00 97.94 604 VAL A CA 1
ATOM 4861 C C . VAL A 1 604 ? 8.790 -6.840 15.886 1.00 97.94 604 VAL A C 1
ATOM 4863 O O . VAL A 1 604 ? 8.190 -7.289 16.865 1.00 97.94 604 VAL A O 1
ATOM 4866 N N . PHE A 1 605 ? 8.152 -6.287 14.853 1.00 98.12 605 PHE A N 1
ATOM 4867 C CA . PHE A 1 605 ? 6.698 -6.190 14.792 1.00 98.12 605 PHE A CA 1
ATOM 4868 C C . PHE A 1 605 ? 6.019 -7.560 14.764 1.00 98.12 605 PHE A C 1
ATOM 4870 O O . PHE A 1 605 ? 5.084 -7.794 15.527 1.00 98.12 605 PHE A O 1
ATOM 4877 N N . ALA A 1 606 ? 6.505 -8.474 13.925 1.00 97.94 606 ALA A N 1
ATOM 4878 C CA . ALA A 1 606 ? 5.957 -9.814 13.787 1.00 97.94 606 ALA A CA 1
ATOM 4879 C C . ALA A 1 606 ? 6.083 -10.611 15.087 1.00 97.94 606 ALA A C 1
ATOM 4881 O O . ALA A 1 606 ? 5.113 -11.232 15.514 1.00 97.94 606 ALA A O 1
ATOM 4882 N N . TYR A 1 607 ? 7.233 -10.531 15.762 1.00 97.88 607 TYR A N 1
ATOM 4883 C CA . TYR A 1 607 ? 7.420 -11.122 17.085 1.00 97.88 607 TYR A CA 1
ATOM 4884 C C . TYR A 1 607 ? 6.431 -10.541 18.102 1.00 97.88 607 TYR A C 1
ATOM 4886 O O . TYR A 1 607 ? 5.760 -11.279 18.823 1.00 97.88 607 TYR A O 1
ATOM 4894 N N . HIS A 1 608 ? 6.277 -9.215 18.134 1.00 96.44 608 HIS A N 1
ATOM 4895 C CA . HIS A 1 608 ? 5.357 -8.568 19.069 1.00 96.44 608 HIS A CA 1
ATOM 4896 C C . HIS A 1 608 ? 3.893 -8.931 18.788 1.00 96.44 608 HIS A C 1
ATOM 4898 O O . HIS A 1 608 ? 3.124 -9.154 19.722 1.00 96.44 608 HIS A O 1
ATOM 4904 N N . PHE A 1 609 ? 3.515 -9.045 17.514 1.00 96.81 609 PHE A N 1
ATOM 4905 C CA . PHE A 1 609 ? 2.190 -9.480 17.081 1.00 96.81 609 PHE A CA 1
ATOM 4906 C C . PHE A 1 609 ? 1.938 -10.965 17.391 1.00 96.81 609 PHE A C 1
ATOM 4908 O O . PHE A 1 609 ? 0.858 -11.314 17.863 1.00 96.81 609 PHE A O 1
ATOM 4915 N N . LEU A 1 610 ? 2.940 -11.834 17.228 1.00 96.44 610 LEU A N 1
ATOM 4916 C CA . LEU A 1 610 ? 2.860 -13.245 17.612 1.00 96.44 610 LEU A CA 1
ATOM 4917 C C . LEU A 1 610 ? 2.572 -13.402 19.111 1.00 96.44 610 LEU A C 1
ATOM 4919 O O . LEU A 1 610 ? 1.698 -14.179 19.487 1.00 96.44 610 LEU A O 1
ATOM 4923 N N . LEU A 1 611 ? 3.231 -12.615 19.969 1.00 94.62 611 LEU A N 1
ATOM 4924 C CA . LEU A 1 611 ? 2.934 -12.604 21.407 1.00 94.62 611 LEU A CA 1
ATOM 4925 C C . LEU A 1 611 ? 1.470 -12.237 21.694 1.00 94.62 611 LEU A C 1
ATOM 4927 O O . LEU A 1 611 ? 0.881 -12.767 22.634 1.00 94.62 611 LEU A O 1
ATOM 4931 N N . MET A 1 612 ? 0.866 -11.356 20.892 1.00 93.88 612 MET A N 1
ATOM 4932 C CA . MET A 1 612 ? -0.556 -11.020 21.022 1.00 93.88 612 MET A CA 1
ATOM 4933 C C . MET A 1 612 ? -1.449 -12.190 20.604 1.00 93.88 612 MET A C 1
ATOM 4935 O O . MET A 1 612 ? -2.398 -12.506 21.320 1.00 93.88 612 MET A O 1
ATOM 4939 N N . LEU A 1 613 ? -1.131 -12.867 19.495 1.00 92.75 613 LEU A N 1
ATOM 4940 C CA . LEU A 1 613 ? -1.881 -14.038 19.027 1.00 92.75 613 LEU A CA 1
ATOM 4941 C C . LEU A 1 613 ? -1.832 -15.209 20.014 1.00 92.75 613 LEU A C 1
ATOM 4943 O O . LEU A 1 613 ? -2.856 -15.842 20.254 1.00 92.75 613 LEU A O 1
ATOM 4947 N N . LEU A 1 614 ? -0.674 -15.453 20.632 1.00 93.06 614 LEU A N 1
ATOM 4948 C CA . LEU A 1 614 ? -0.493 -16.483 21.662 1.00 93.06 614 LEU A CA 1
ATOM 4949 C C . LEU A 1 614 ? -1.155 -16.120 23.000 1.00 93.06 614 LEU A C 1
ATOM 4951 O O . LEU A 1 614 ? -1.043 -16.862 23.973 1.00 93.06 614 LEU A O 1
ATOM 4955 N N . GLY A 1 615 ? -1.812 -14.960 23.089 1.00 87.69 615 GLY A N 1
ATOM 4956 C CA . GLY A 1 615 ? -2.404 -14.489 24.331 1.00 87.69 615 GLY A CA 1
ATOM 4957 C C . GLY A 1 615 ? -1.356 -14.166 25.394 1.00 87.69 615 GLY A C 1
ATOM 4958 O O . GLY A 1 615 ? -1.676 -14.175 26.569 1.00 87.69 615 GLY A O 1
ATOM 4959 N N . LEU A 1 616 ? -0.114 -13.852 25.027 1.00 88.75 616 LEU A N 1
ATOM 4960 C CA . LEU A 1 616 ? 0.953 -13.442 25.953 1.00 88.75 616 LEU A CA 1
ATOM 4961 C C . LEU A 1 616 ? 1.041 -11.913 26.110 1.00 88.75 616 LEU A C 1
ATOM 4963 O O . LEU A 1 616 ? 2.035 -11.392 26.627 1.00 88.75 616 LEU A O 1
ATOM 4967 N N . GLY A 1 617 ? 0.007 -11.193 25.661 1.00 85.19 617 GLY A N 1
ATOM 4968 C CA . GLY A 1 617 ? -0.166 -9.755 25.866 1.00 85.19 617 GLY A CA 1
ATOM 4969 C C . GLY A 1 617 ? -0.405 -9.379 27.333 1.00 85.19 617 GLY A C 1
ATOM 4970 O O . GLY A 1 617 ? -0.752 -10.220 28.167 1.00 85.19 617 GLY A O 1
ATOM 4971 N N . ARG A 1 618 ? -0.236 -8.091 27.642 1.00 84.88 618 ARG A N 1
ATOM 4972 C CA . ARG A 1 618 ? -0.428 -7.524 28.980 1.00 84.88 618 ARG A CA 1
ATOM 4973 C C . ARG A 1 618 ? -1.919 -7.479 29.321 1.00 84.88 618 ARG A C 1
ATOM 4975 O O . ARG A 1 618 ? -2.707 -6.896 28.580 1.00 84.88 618 ARG A O 1
ATOM 4982 N N . THR A 1 619 ? -2.304 -8.050 30.457 1.00 80.06 619 THR A N 1
ATOM 4983 C CA . THR A 1 619 ? -3.652 -7.925 31.029 1.00 80.06 619 THR A CA 1
ATOM 4984 C C . THR A 1 619 ? -3.767 -6.574 31.731 1.00 80.06 619 THR A C 1
ATOM 4986 O O . THR A 1 619 ? -3.597 -6.473 32.941 1.00 80.06 619 THR A O 1
ATOM 4989 N N . ALA A 1 620 ? -3.957 -5.508 30.959 1.00 71.75 620 ALA A N 1
ATOM 4990 C CA . ALA A 1 620 ? -4.188 -4.166 31.482 1.00 71.75 620 ALA A CA 1
ATOM 4991 C C . ALA A 1 620 ? -5.469 -3.599 30.870 1.00 71.75 620 ALA A C 1
ATOM 4993 O O . ALA A 1 620 ? -5.723 -3.798 29.685 1.00 71.75 620 ALA A O 1
ATOM 4994 N N . SER A 1 621 ? -6.242 -2.868 31.673 1.00 68.00 621 SER A N 1
ATOM 4995 C CA . SER A 1 621 ? -7.403 -2.095 31.213 1.00 68.00 621 SER A CA 1
ATOM 4996 C C . SER A 1 621 ? -7.002 -0.823 30.453 1.00 68.00 621 SER A C 1
ATOM 4998 O O . SER A 1 621 ? -7.829 -0.227 29.766 1.00 68.00 621 SER A O 1
ATOM 5000 N N . VAL A 1 622 ? -5.733 -0.410 30.566 1.00 73.94 622 VAL A N 1
ATOM 5001 C CA . VAL A 1 622 ? -5.199 0.838 30.006 1.00 73.94 622 VAL A CA 1
ATOM 5002 C C . VAL A 1 622 ? -4.272 0.556 28.814 1.00 73.94 622 VAL A C 1
ATOM 5004 O O . VAL A 1 622 ? -3.399 -0.318 28.925 1.00 73.94 622 VAL A O 1
ATOM 5007 N N . PRO A 1 623 ? -4.381 1.335 27.714 1.00 77.94 623 PRO A N 1
ATOM 5008 C CA . PRO A 1 623 ? -3.515 1.207 26.547 1.00 77.94 623 PRO A CA 1
ATOM 5009 C C . PRO A 1 623 ? -2.021 1.229 26.876 1.00 77.94 623 PRO A C 1
ATOM 5011 O O . PRO A 1 623 ? -1.565 1.933 27.782 1.00 77.94 623 PRO A O 1
ATOM 5014 N N . THR A 1 624 ? -1.223 0.493 26.104 1.00 76.19 624 THR A N 1
ATOM 5015 C CA . THR A 1 624 ? 0.241 0.573 26.219 1.00 76.19 624 THR A CA 1
ATOM 5016 C C . THR A 1 624 ? 0.760 1.893 25.645 1.00 76.19 624 THR A C 1
ATOM 5018 O O . THR A 1 624 ? 0.877 2.064 24.430 1.00 76.19 624 THR A O 1
ATOM 5021 N N . PHE A 1 625 ? 1.113 2.825 26.531 1.00 82.94 625 PHE A N 1
ATOM 5022 C CA . PHE A 1 625 ? 1.774 4.078 26.168 1.00 82.94 625 PHE A CA 1
ATOM 5023 C C . PHE A 1 625 ? 3.285 3.891 25.969 1.00 82.94 625 PHE A C 1
ATOM 5025 O O . PHE A 1 625 ? 3.934 3.095 26.647 1.00 82.94 625 PHE A O 1
ATOM 5032 N N . LEU A 1 626 ? 3.861 4.650 25.034 1.00 79.81 626 LEU A N 1
ATOM 5033 C CA . LEU A 1 626 ? 5.286 4.585 24.680 1.00 79.81 626 LEU A CA 1
ATOM 5034 C C . LEU A 1 626 ? 6.210 5.141 25.770 1.00 79.81 626 LEU A C 1
ATOM 5036 O O . LEU A 1 626 ? 7.328 4.644 25.946 1.00 79.81 626 LEU A O 1
ATOM 5040 N N . ASN A 1 627 ? 5.723 6.165 26.470 1.00 80.44 627 ASN A N 1
ATOM 5041 C CA . ASN A 1 627 ? 6.352 6.814 27.611 1.00 80.44 627 ASN A CA 1
ATOM 5042 C C . ASN A 1 627 ? 5.275 6.917 28.707 1.00 80.44 627 ASN A C 1
ATOM 5044 O O . ASN A 1 627 ? 4.388 7.753 28.577 1.00 80.44 627 ASN A O 1
ATOM 5048 N N . PRO A 1 628 ? 5.241 6.044 29.722 1.00 65.19 628 PRO A N 1
ATOM 5049 C CA . PRO A 1 628 ? 4.243 6.167 30.780 1.00 65.19 628 PRO A CA 1
ATOM 5050 C C . PRO A 1 628 ? 4.393 7.530 31.470 1.00 65.19 628 PRO A C 1
ATOM 5052 O O . PRO A 1 628 ? 5.503 7.931 31.813 1.00 65.19 628 PRO A O 1
ATOM 5055 N N . VAL A 1 629 ? 3.288 8.262 31.616 1.00 60.00 629 VAL A N 1
ATOM 5056 C CA . VAL A 1 629 ? 3.247 9.437 32.492 1.00 60.00 629 VAL A CA 1
ATOM 5057 C C . VAL A 1 629 ? 3.231 8.879 33.909 1.00 60.00 629 VAL A C 1
ATOM 5059 O O . VAL A 1 629 ? 2.360 8.065 34.221 1.00 60.00 629 VAL A O 1
ATOM 5062 N N . ASN A 1 630 ? 4.217 9.238 34.733 1.00 50.22 630 ASN A N 1
ATOM 5063 C CA . ASN A 1 630 ? 4.162 8.898 36.151 1.00 50.22 630 ASN A CA 1
ATOM 5064 C C . ASN A 1 630 ? 2.888 9.538 36.717 1.00 50.22 630 ASN A C 1
ATOM 5066 O O . ASN A 1 630 ? 2.703 10.738 36.496 1.00 50.22 630 ASN A O 1
ATOM 5070 N N . PRO A 1 631 ? 2.000 8.781 37.383 1.00 48.44 631 PRO A N 1
ATOM 5071 C CA . PRO A 1 631 ? 0.895 9.404 38.088 1.00 48.44 631 PRO A CA 1
ATOM 5072 C C . PRO A 1 631 ? 1.477 10.403 39.092 1.00 48.44 631 PRO A C 1
ATOM 5074 O O . PRO A 1 631 ? 2.466 10.106 39.769 1.00 48.44 631 PRO A O 1
ATOM 5077 N N . GLU A 1 632 ? 0.895 11.600 39.146 1.00 44.06 632 GLU A N 1
ATOM 5078 C CA . GLU A 1 632 ? 1.163 12.543 40.230 1.00 44.06 632 GLU A CA 1
ATOM 5079 C C . GLU A 1 632 ? 0.928 11.805 41.567 1.00 44.06 632 GLU A C 1
ATOM 5081 O O . GLU A 1 632 ? -0.014 11.008 41.650 1.00 44.06 632 GLU A O 1
ATOM 5086 N N . PRO A 1 633 ? 1.737 12.031 42.620 1.00 42.59 633 PRO A N 1
ATOM 5087 C CA . PRO A 1 633 ? 1.671 11.267 43.874 1.00 42.59 633 PRO A CA 1
ATOM 5088 C C . PRO A 1 633 ? 0.311 11.250 44.611 1.00 42.59 633 PRO A C 1
ATOM 5090 O O . PRO A 1 633 ? 0.200 10.593 45.642 1.00 42.59 633 PRO A O 1
ATOM 5093 N N . GLY A 1 634 ? -0.716 11.956 44.123 1.00 41.56 634 GLY A N 1
ATOM 5094 C CA . GLY A 1 634 ? -2.055 12.025 44.716 1.00 41.56 634 GLY A CA 1
ATOM 5095 C C . GLY A 1 634 ? -3.069 10.978 44.231 1.00 41.56 634 GLY A C 1
ATOM 5096 O O . GLY A 1 634 ? -4.039 10.731 44.940 1.00 41.56 634 GLY A O 1
ATOM 5097 N N . ASP A 1 635 ? -2.855 10.325 43.084 1.00 42.72 635 ASP A N 1
ATOM 5098 C CA . ASP A 1 635 ? -3.873 9.441 42.472 1.00 42.72 635 ASP A CA 1
ATOM 5099 C C . ASP A 1 635 ? -3.781 7.965 42.913 1.00 42.72 635 ASP A C 1
ATOM 5101 O O . ASP A 1 635 ? -4.559 7.121 42.471 1.00 42.72 635 ASP A O 1
ATOM 5105 N N . VAL A 1 636 ? -2.845 7.619 43.803 1.00 42.47 636 VAL A N 1
ATOM 5106 C CA . VAL A 1 636 ? -2.572 6.219 44.195 1.00 42.47 636 VAL A CA 1
ATOM 5107 C C . VAL A 1 636 ? -3.460 5.731 45.356 1.00 42.47 636 VAL A C 1
ATOM 5109 O O . VAL A 1 636 ? -3.440 4.551 45.686 1.00 42.47 636 VAL A O 1
ATOM 5112 N N . ILE A 1 637 ? -4.280 6.592 45.975 1.00 36.44 637 ILE A N 1
ATOM 5113 C CA . ILE A 1 637 ? -5.050 6.224 47.186 1.00 36.44 637 ILE A CA 1
ATOM 5114 C C . ILE A 1 637 ? -6.490 5.753 46.889 1.00 36.44 637 ILE A C 1
ATOM 5116 O O . ILE A 1 637 ? -7.180 5.293 47.794 1.00 36.44 637 ILE A O 1
ATOM 5120 N N . ALA A 1 638 ? -6.963 5.773 45.642 1.00 36.50 638 ALA A N 1
ATOM 5121 C CA . ALA A 1 638 ? -8.334 5.351 45.342 1.00 36.50 638 ALA A CA 1
ATOM 5122 C C . ALA A 1 638 ? -8.436 4.436 44.119 1.00 36.50 638 ALA A C 1
ATOM 5124 O O . ALA A 1 638 ? -9.032 4.833 43.124 1.00 36.50 638 ALA A O 1
ATOM 5125 N N . HIS A 1 639 ? -7.908 3.210 44.205 1.00 33.16 639 HIS A N 1
ATOM 5126 C CA . HIS A 1 639 ? -8.359 2.089 43.371 1.00 33.16 639 HIS A CA 1
ATOM 5127 C C . HIS A 1 639 ? -8.223 0.742 44.074 1.00 33.16 639 HIS A C 1
ATOM 5129 O O . HIS A 1 639 ? -7.144 0.482 44.652 1.00 33.16 639 HIS A O 1
#

Sequence (639 aa):
MPGSIKPRVSRASQLIGRCSLPCAIWRQRNRRRQIQSKLPLQHRRLRHHPRRQFHRPLRPPAPARRPNRPQSKARLLKIVASRLLPPIHPAQYQGPSRVLARHPPPHRRRRAGNPQFHLRPHLSKSHRPELRLPKKRRHDFLRMNPTEIPLKSPSSVTDLSIGDVEQVERALIDASTRVPVLMFYASAVVWLLLGTLLAAFTSFKLHSPDLLSNVAVLTWGRIRPAHLNVMLYGWASMVGMGTAIWLMARLCRTTLRHPLVLVTGGAFWNLGVLLGVIGILAGDSTGYHWLEFPSYAAVVLFVAYSIIASWVVLMFRFRRGDPIYITQWYLLAAFLWFPWMYLAAQTMLFIVPVQGVLQAAVNWWYANNLLFLWFGSLALGTAYYMIPKVIGRPVYSYHLAAIGFWTYAFFASWTEMQRLVDGPFPAWMITASIAAMILCIIPVATVGLNHHMTMRGYFPLMRYSPTLRFTVFGAMSYTAFSLLGVVISLRSFARYLQFSEVSVAYSHLGLYAFFSMIMFGAMYYIVPRLVGREWRFASLIKIHFWASVYGIGLMTLMLLAGGMVQGMNMDNPTLPFTESTQSVLPYLRGRSLSGILMTVAHFVFAYHFLLMLLGLGRTASVPTFLNPVNPEPGDVIAH

Secondary structure (DSSP, 8-state):
-------------------------S--S--------------------------PPPPPPPPPPPPP----STTSTTTSTTSS----PPPP-------------PPP--------------------------S--SSSSS---TT-------S-GGG--HHHHHHHHHHHHHHHHHHHHHHHHHHHHHHHHHHHHHHHHHHHHHH-TTTTTTSGGGSHHHHHHHHHHIIIIIIIHHHHHHHHHHHHHHHHT---S-HHHHHHHHHHHHHHHHHHHHHHHHT----STT--S-HHHHHHHHHHHHHHHHHHHHHHHT--SSPPPHHHHHHHHHHHHHHHHHHHHHIIIIIS---THHHHHHHHHHHHHIIIIIIIHHHHHHHHHHHHHHHT---S-HHHHHHHHHHHHHHHTT-SGGGGTTSSS-HHHHHHHHHHHHHTHHHHHHHHHHHHHHHTTTGGGGGT-HHHHHHHHHHHHHHHHHHHHHHHHSHHHHHHHTTSTHHHHHHHIIIIIIIIHHHHHHHHHHHHHHHT-B-S-HHHHHHHHHHHHHHHHHHHHHHHHHHHHHHHHHH-TTS-HHHHHHHHHHHHHHHHHHHHHHHHHHHHHHHHHHHHHTT-SB--SS---SSPPPPPTTGGG--

Foldseek 3Di:
DDDDDDDDDDDDDDDDDDDDDDDDPDPDDDDDDDDDDDDDDDDDDDDDDDDDDDDDDDDDDDDDDDDDDDDDDVPPVVVVPPPPDDDDDDDDDDDDDDDDDDDDDDDDDDDDDDDDDDDDDDYDDDDDDDDDDDPDDPPPPPDDDVVPDPPVPPPDPPPQDPVNVLVVLLLQQLQLLLVLLLLLQLQLLVLVLVLLVLVLLLLCCLQVVPVPCVDQLSHNQLSVQLSQLSLQQRHQVSLLLSLLSSVLSSQLSHGDPCSVLSVVLVVLSSVLNVQQSVCSSVPVFPPQRNRRGDPVSLVSNLVSLVSSLVVSVVSVVNGDDDDDQLLNLLSNQLSVVVNVLSVQLCCCPPVVDDDDPVNNVSSQLSVQCSLCSHLVSSLLSLLQCLLCVVVVHHFPDPVLSVQLSVLSVPLSSLARCLLCQPHPDDPVSLVSRLVSLVSNVSSLVSSLCRSVVSCVVPVVCLQWQLLNVLSVQLNVLSSVLSVLSNVCSDNVNVLQQRPALLVVLSSCSRSQRRRVSNSLSSCQVSLCSSLVFAQADLVLSVLLSVLSVQLSVLLNVLSVVLSNQLSVQVVDPVHDNVVSSVSSSVSSVSNSVSSVSNSSSSVSSSVRSVCSVVVVGHNDPDYRINDDDDPDPPPPPDD

Radius of gyration: 36.67 Å; chains: 1; bounding box: 100×90×141 Å

pLDDT: mean 77.72, std 26.98, range [23.52, 98.62]